Protein AF-A0A9D8FWH9-F1 (afdb_monomer_lite)

Sequence (728 aa):
MRPALVDTDILSLFFRDHPIVKTHYFFLFPLRFGALVVISLFSLFPISSVLLAATPTPIPGAAQAIVTAEVLNVRAAPNATATVVGRVNKGATVQILARTADNSWWQIAFPDAVNRAWIAAAYTQLLDPISAIPIFGAATATPSRTATSGAPMNTPTSTATRTPTATSTSADTPTATATRTATGTPTDTPTITPTNTPTTTPTGTPTLTPTVTPTYTPSPSPTPTQQGRNPGAASIGYNSDTMIRRFSTIWYRFEYRGDRSPINVALEGFGVQDLELQIFTPEQVDPKTNEVRGAPVGRGSYSRAQAVTWNGSFAQGGTFYIAVINKTDRTIIYRLNASGPAVTASAITAPEPGTDNLPDFPRVKIEVSTPTPRAIVAMDYKLAWDSLGLLLPKLDEVALTNYGIFHPPEMGIPPMILSLPKPPEKCTPPNQVGEVITQSIKLCPNSVYLNLNVAGSGIGVFGDDAGSAIVKGEGRSFALTAVGERLTLQGLKVQSSTDPLDANIWLCQYEKCGDGPNAFPGSTIYGGGILLKASQSLVSDVTVSGGTTGLAIISGADNYIINNRFLYQTGWSSYNRYITRNYFMGNALLYANRSCKAPTGKGFFQSGCETAGWVCIGCVDIALTDNECRGSGNCYYVNGDGGVPSFNVKFFRNTCFGSPHNCYEVTYSKNVWFEKNTAARDPKTGLECNYPFWVGGSEIVWGRDNNWACTVSPDRAKARSQSSTENP

Structure (mmCIF, N/CA/C/O backbone):
data_AF-A0A9D8FWH9-F1
#
_entry.id   AF-A0A9D8FWH9-F1
#
loop_
_atom_site.group_PDB
_atom_site.id
_atom_site.type_symbol
_atom_site.label_atom_id
_atom_site.label_alt_id
_atom_site.label_comp_id
_atom_site.label_asym_id
_atom_site.label_entity_id
_atom_site.label_seq_id
_atom_site.pdbx_PDB_ins_code
_atom_site.Cartn_x
_atom_site.Cartn_y
_atom_site.Cartn_z
_atom_site.occupancy
_atom_site.B_iso_or_equiv
_atom_site.auth_seq_id
_atom_site.auth_comp_id
_atom_site.auth_asym_id
_atom_site.auth_atom_id
_atom_site.pdbx_PDB_model_num
ATOM 1 N N . MET A 1 1 ? -20.629 -53.279 50.024 1.00 35.06 1 MET A N 1
ATOM 2 C CA . MET A 1 1 ? -20.070 -54.643 49.855 1.00 35.06 1 MET A CA 1
ATOM 3 C C . MET A 1 1 ? -19.406 -54.729 48.480 1.00 35.06 1 MET A C 1
ATOM 5 O O . MET A 1 1 ? -19.747 -53.930 47.620 1.00 35.06 1 MET A O 1
ATOM 9 N N . ARG A 1 2 ? -18.461 -55.655 48.285 1.00 25.92 2 ARG A N 1
ATOM 10 C CA . ARG A 1 2 ? -17.979 -56.153 46.971 1.00 25.92 2 ARG A CA 1
ATOM 11 C C . ARG A 1 2 ? -18.840 -57.380 46.561 1.00 25.92 2 ARG A C 1
ATOM 13 O O . ARG A 1 2 ? -19.513 -57.882 47.462 1.00 25.92 2 ARG A O 1
ATOM 20 N N . PRO A 1 3 ? -18.713 -57.981 45.353 1.00 50.22 3 PRO A N 1
ATOM 21 C CA . PRO A 1 3 ? -18.219 -57.474 44.049 1.00 50.22 3 PRO A CA 1
ATOM 22 C C . PRO A 1 3 ? -19.060 -57.942 42.810 1.00 50.22 3 PRO A C 1
ATOM 24 O O . PRO A 1 3 ? -19.945 -58.762 42.986 1.00 50.22 3 PRO A O 1
ATOM 27 N N . ALA A 1 4 ? -18.688 -57.481 41.592 1.00 32.41 4 ALA A N 1
ATOM 28 C CA . ALA A 1 4 ? -18.530 -58.207 40.286 1.00 32.41 4 ALA A CA 1
ATOM 29 C C . ALA A 1 4 ? -19.620 -59.219 39.780 1.00 32.41 4 ALA A C 1
ATOM 31 O O . ALA A 1 4 ? -20.609 -59.444 40.458 1.00 32.41 4 ALA A O 1
ATOM 32 N N . LEU A 1 5 ? -19.601 -59.844 38.584 1.00 28.88 5 LEU A N 1
ATOM 33 C CA . LEU A 1 5 ? -18.680 -60.026 37.423 1.00 28.88 5 LEU A CA 1
ATOM 34 C C . LEU A 1 5 ? -19.427 -59.638 36.097 1.00 28.88 5 LEU A C 1
ATOM 36 O O . LEU A 1 5 ? -20.638 -59.452 36.153 1.00 28.88 5 LEU A O 1
ATOM 40 N N . VAL A 1 6 ? -18.816 -59.282 34.945 1.00 29.14 6 VAL A N 1
ATOM 41 C CA . VAL A 1 6 ? -18.033 -60.082 33.945 1.00 29.14 6 VAL A CA 1
ATOM 42 C C . VAL A 1 6 ? -18.884 -61.256 33.380 1.00 29.14 6 VAL A C 1
ATOM 44 O O . VAL A 1 6 ? -19.539 -61.932 34.164 1.00 29.14 6 VAL A O 1
ATOM 47 N N . ASP A 1 7 ? -19.014 -61.522 32.068 1.00 29.31 7 ASP A N 1
ATOM 48 C CA . ASP A 1 7 ? -18.066 -61.346 30.941 1.00 29.31 7 ASP A CA 1
ATOM 49 C C . ASP A 1 7 ? -18.701 -60.944 29.576 1.00 29.31 7 ASP A C 1
ATOM 51 O O . ASP A 1 7 ? -19.917 -60.793 29.458 1.00 29.31 7 ASP A O 1
ATOM 55 N N . THR A 1 8 ? -17.867 -60.792 28.538 1.00 32.62 8 THR A N 1
ATOM 56 C CA . THR A 1 8 ? -18.221 -60.500 27.131 1.00 32.62 8 THR A CA 1
ATOM 57 C C . THR A 1 8 ? -17.952 -61.674 26.186 1.00 32.62 8 THR A C 1
ATOM 59 O O . THR A 1 8 ? -16.864 -62.235 26.263 1.00 32.62 8 THR A O 1
ATOM 62 N N . ASP A 1 9 ? -18.824 -61.933 25.198 1.00 31.45 9 ASP A N 1
ATOM 63 C CA . ASP A 1 9 ? -18.372 -62.406 23.872 1.00 31.45 9 ASP A CA 1
ATOM 64 C C . ASP A 1 9 ? -19.433 -62.279 22.752 1.00 31.45 9 ASP A C 1
ATOM 66 O O . ASP A 1 9 ? -20.631 -62.358 23.026 1.00 31.45 9 ASP A O 1
ATOM 70 N N . ILE A 1 10 ? -18.969 -62.100 21.503 1.00 28.08 10 ILE A N 1
ATOM 71 C CA . ILE A 1 10 ? -19.543 -62.542 20.204 1.00 28.08 10 ILE A CA 1
ATOM 72 C C . ILE A 1 10 ? -18.757 -61.889 19.051 1.00 28.08 10 ILE A C 1
ATOM 74 O O . ILE A 1 10 ? -18.463 -60.693 19.067 1.00 28.08 10 ILE A O 1
ATOM 78 N N . LEU A 1 11 ? -18.445 -62.676 18.014 1.00 26.09 11 LEU A N 1
ATOM 79 C CA . LEU A 1 11 ? -17.479 -62.317 16.972 1.00 26.09 11 LEU A CA 1
ATOM 80 C C . LEU A 1 11 ? -18.058 -62.430 15.547 1.00 26.09 11 LEU A C 1
ATOM 82 O O . LEU A 1 11 ? -18.735 -63.403 15.229 1.00 26.09 11 LEU A O 1
ATOM 86 N N . SER A 1 12 ? -17.635 -61.516 14.660 1.00 28.78 12 SER A N 1
ATOM 87 C CA . SER A 1 12 ? -17.697 -61.578 13.178 1.00 28.78 12 SER A CA 1
ATOM 88 C C . SER A 1 12 ? -19.063 -61.539 12.457 1.00 28.78 12 SER A C 1
ATOM 90 O O . SER A 1 12 ? -20.050 -62.093 12.924 1.00 28.78 12 SER A O 1
ATOM 92 N N . LEU A 1 13 ? -19.089 -60.947 11.248 1.00 27.84 13 LEU A N 1
ATOM 93 C CA . LEU A 1 13 ? -19.224 -61.678 9.966 1.00 27.84 13 LEU A CA 1
ATOM 94 C C . LEU A 1 13 ? -19.125 -60.747 8.723 1.00 27.84 13 LEU A C 1
ATOM 96 O O . LEU A 1 13 ? -19.559 -59.604 8.750 1.00 27.84 13 LEU A O 1
ATOM 100 N N . PHE A 1 14 ? -18.547 -61.295 7.645 1.00 27.22 14 PHE A N 1
ATOM 101 C CA . PHE A 1 14 ? -18.544 -60.894 6.218 1.00 27.22 14 PHE A CA 1
ATOM 102 C C . PHE A 1 14 ? -18.373 -59.430 5.733 1.00 27.22 14 PHE A C 1
ATOM 104 O O . PHE A 1 14 ? -19.273 -58.603 5.805 1.00 27.22 14 PHE A O 1
ATOM 111 N N . PHE A 1 15 ? -17.311 -59.241 4.936 1.00 29.11 15 PHE A N 1
ATOM 112 C CA . PHE A 1 15 ? -17.380 -58.633 3.594 1.00 29.11 15 PHE A CA 1
ATOM 113 C C . PHE A 1 15 ? -16.723 -59.600 2.587 1.00 29.11 15 PHE A C 1
ATOM 115 O O . PHE A 1 15 ? -15.848 -60.379 2.978 1.00 29.11 15 PHE A O 1
ATOM 122 N N . ARG A 1 16 ? -17.126 -59.580 1.308 1.00 27.72 16 ARG A N 1
ATOM 123 C CA . ARG A 1 16 ? -16.553 -60.434 0.250 1.00 27.72 16 ARG A CA 1
ATOM 124 C C . ARG A 1 16 ? -16.590 -59.754 -1.125 1.00 27.72 16 ARG A C 1
ATOM 126 O O . ARG A 1 16 ? -17.350 -58.813 -1.313 1.00 27.72 16 ARG A O 1
ATOM 133 N N . ASP A 1 17 ? -15.797 -60.319 -2.038 1.00 29.69 17 ASP A N 1
ATOM 134 C CA . ASP A 1 17 ? -15.753 -60.107 -3.493 1.00 29.69 17 ASP A CA 1
ATOM 135 C C . ASP A 1 17 ? -15.218 -58.737 -3.986 1.00 29.69 17 ASP A C 1
ATOM 137 O O . ASP A 1 17 ? -15.567 -57.700 -3.440 1.00 29.69 17 ASP A O 1
ATOM 141 N N . HIS A 1 18 ? -14.430 -58.592 -5.067 1.00 29.20 18 HIS A N 1
ATOM 142 C CA . HIS A 1 18 ? -13.379 -59.373 -5.775 1.00 29.20 18 HIS A CA 1
ATOM 143 C C . HIS A 1 18 ? -12.990 -58.537 -7.049 1.00 29.20 18 HIS A C 1
ATOM 145 O O . HIS A 1 18 ? -13.781 -57.680 -7.438 1.00 29.20 18 HIS A O 1
ATOM 151 N N . PRO A 1 19 ? -11.912 -58.807 -7.829 1.00 45.25 19 PRO A N 1
ATOM 152 C CA . PRO A 1 19 ? -10.511 -59.127 -7.495 1.00 45.25 19 PRO A CA 1
ATOM 153 C C . PRO A 1 19 ? -9.465 -58.401 -8.424 1.00 45.25 19 PRO A C 1
ATOM 155 O O . PRO A 1 19 ? -9.826 -57.525 -9.197 1.00 45.25 19 PRO A O 1
ATOM 158 N N . ILE A 1 20 ? -8.196 -58.875 -8.429 1.00 28.69 20 ILE A N 1
ATOM 159 C CA . ILE A 1 20 ? -7.145 -58.745 -9.494 1.00 28.69 20 ILE A CA 1
ATOM 160 C C . ILE A 1 20 ? -6.382 -57.392 -9.636 1.00 28.69 20 ILE A C 1
ATOM 162 O O . ILE A 1 20 ? -7.003 -56.347 -9.728 1.00 28.69 20 ILE A O 1
ATOM 166 N N . VAL A 1 21 ? -5.039 -57.319 -9.799 1.00 28.72 21 VAL A N 1
ATOM 167 C CA . VAL A 1 21 ? -3.885 -58.183 -9.403 1.00 28.72 21 VAL A CA 1
ATOM 168 C C . VAL A 1 21 ? -2.536 -57.445 -9.664 1.00 28.72 21 VAL A C 1
ATOM 170 O O . VAL A 1 21 ? -2.535 -56.500 -10.448 1.00 28.72 21 VAL A O 1
ATOM 173 N N . LYS A 1 22 ? -1.400 -57.953 -9.116 1.00 26.94 22 LYS A N 1
ATOM 174 C CA . LYS A 1 22 ? 0.025 -57.515 -9.324 1.00 26.94 22 LYS A CA 1
ATOM 175 C C . LYS A 1 22 ? 0.412 -56.156 -8.661 1.00 26.94 22 LYS A C 1
ATOM 177 O O . LYS A 1 22 ? -0.454 -55.318 -8.476 1.00 26.94 22 LYS A O 1
ATOM 182 N N . THR A 1 23 ? 1.656 -55.872 -8.217 1.00 27.62 23 THR A N 1
ATOM 183 C CA . THR A 1 23 ? 2.917 -56.669 -8.147 1.00 27.62 23 THR A CA 1
ATOM 184 C C . THR A 1 23 ? 3.839 -56.254 -6.968 1.00 27.62 23 THR A C 1
ATOM 186 O O . THR A 1 23 ? 4.028 -55.071 -6.733 1.00 27.62 23 THR A O 1
ATOM 189 N N . HIS A 1 24 ? 4.409 -57.259 -6.283 1.00 29.58 24 HIS A N 1
ATOM 190 C CA . HIS A 1 24 ? 5.806 -57.482 -5.805 1.00 29.58 24 HIS A CA 1
ATOM 191 C C . HIS A 1 24 ? 6.785 -56.319 -5.461 1.00 29.58 24 HIS A C 1
ATOM 193 O O . HIS A 1 24 ? 6.879 -55.367 -6.221 1.00 29.58 24 HIS A O 1
ATOM 199 N N . TYR A 1 25 ? 7.675 -56.403 -4.446 1.00 27.91 25 TYR A N 1
ATOM 200 C CA . TYR A 1 25 ? 7.888 -57.366 -3.329 1.00 27.91 25 TYR A CA 1
ATOM 201 C C . TYR A 1 25 ? 8.687 -56.679 -2.169 1.00 27.91 25 TYR A C 1
ATOM 203 O O . TYR A 1 25 ? 9.427 -55.739 -2.421 1.00 27.91 25 TYR A O 1
ATOM 211 N N . PHE A 1 26 ? 8.502 -57.189 -0.938 1.00 27.20 26 PHE A N 1
ATOM 212 C CA . PHE A 1 26 ? 9.253 -57.159 0.354 1.00 27.20 26 PHE A CA 1
ATOM 213 C C . PHE A 1 26 ? 10.678 -56.523 0.430 1.00 27.20 26 PHE A C 1
ATOM 215 O O . PHE A 1 26 ? 11.388 -56.455 -0.562 1.00 27.20 26 PHE A O 1
ATOM 222 N N . PHE A 1 27 ? 11.208 -56.090 1.593 1.00 24.80 27 PHE A N 1
ATOM 223 C CA . PHE A 1 27 ? 11.223 -56.737 2.931 1.00 24.80 27 PHE A CA 1
ATOM 224 C C . PHE A 1 27 ? 11.299 -55.765 4.130 1.00 24.80 27 PHE A C 1
ATOM 226 O O . PHE A 1 27 ? 11.991 -54.756 4.050 1.00 24.80 27 PHE A O 1
ATOM 233 N N . LEU A 1 28 ? 10.731 -56.166 5.285 1.00 23.59 28 LEU A N 1
ATOM 234 C CA . LEU A 1 28 ? 11.227 -55.832 6.641 1.00 23.59 28 LEU A CA 1
ATOM 235 C C . LEU A 1 28 ? 10.537 -56.683 7.736 1.00 23.59 28 LEU A C 1
ATOM 237 O O . LEU A 1 28 ? 9.314 -56.774 7.732 1.00 23.59 28 LEU A O 1
ATOM 241 N N . PHE A 1 29 ? 11.308 -57.294 8.653 1.00 23.03 29 PHE A N 1
ATOM 242 C CA . PHE A 1 29 ? 10.889 -57.981 9.906 1.00 23.03 29 PHE A CA 1
ATOM 243 C C . PHE A 1 29 ? 12.129 -58.668 10.561 1.00 23.03 29 PHE A C 1
ATOM 245 O O . PHE A 1 29 ? 13.088 -58.895 9.818 1.00 23.03 29 PHE A O 1
ATOM 252 N N . PRO A 1 30 ? 12.140 -59.127 11.846 1.00 49.72 30 PRO A N 1
ATOM 253 C CA . PRO A 1 30 ? 11.217 -58.863 12.976 1.00 49.72 30 PRO A CA 1
ATOM 254 C C . PRO A 1 30 ? 11.859 -58.761 14.411 1.00 49.72 30 PRO A C 1
ATOM 256 O O . PRO A 1 30 ? 13.055 -58.971 14.575 1.00 49.72 30 PRO A O 1
ATOM 259 N N . LEU A 1 31 ? 11.011 -58.610 15.461 1.00 28.16 31 LEU A N 1
ATOM 260 C CA . LEU A 1 31 ? 11.248 -58.901 16.916 1.00 28.16 31 LEU A CA 1
ATOM 261 C C . LEU A 1 31 ? 12.139 -57.894 17.725 1.00 28.16 31 LEU A C 1
ATOM 263 O O . LEU A 1 31 ? 12.940 -57.194 17.126 1.00 28.16 31 LEU A O 1
ATOM 267 N N . ARG A 1 32 ? 12.072 -57.737 19.077 1.00 29.89 32 ARG A N 1
ATOM 268 C CA . ARG A 1 32 ? 11.255 -58.352 20.174 1.00 29.89 32 ARG A CA 1
ATOM 269 C C . ARG A 1 32 ? 11.272 -57.540 21.506 1.00 29.89 32 ARG A C 1
ATOM 271 O O . ARG A 1 32 ? 12.295 -56.944 21.799 1.00 29.89 32 ARG A O 1
ATOM 278 N N . PHE A 1 33 ? 10.233 -57.722 22.353 1.00 31.31 33 PHE A N 1
ATOM 279 C CA . PHE A 1 33 ? 10.142 -57.467 23.828 1.00 31.31 33 PHE A CA 1
ATOM 280 C C . PHE A 1 33 ? 10.410 -56.031 24.377 1.00 31.31 33 PHE A C 1
ATOM 282 O O . PHE A 1 33 ? 11.068 -55.232 23.733 1.00 31.31 33 PHE A O 1
ATOM 289 N N . GLY A 1 34 ? 9.924 -55.622 25.567 1.00 26.23 34 GLY A N 1
ATOM 290 C CA . GLY A 1 34 ? 8.930 -56.239 26.471 1.00 26.23 34 GLY A CA 1
ATOM 291 C C . GLY A 1 34 ? 8.780 -55.549 27.857 1.00 26.23 34 GLY A C 1
ATOM 292 O O . GLY A 1 34 ? 9.777 -55.216 28.477 1.00 26.23 34 GLY A O 1
ATOM 293 N N . ALA A 1 35 ? 7.526 -55.387 28.317 1.00 29.44 35 ALA A N 1
ATOM 294 C CA . ALA A 1 35 ? 7.005 -55.190 29.695 1.00 29.44 35 ALA A CA 1
ATOM 295 C C . ALA A 1 35 ? 7.745 -54.328 30.761 1.00 29.44 35 ALA A C 1
ATOM 297 O O . ALA A 1 35 ? 8.769 -54.748 31.286 1.00 29.44 35 ALA A O 1
ATOM 298 N N . LEU A 1 36 ? 7.084 -53.259 31.253 1.00 26.52 36 LEU A N 1
ATOM 299 C CA . LEU A 1 36 ? 6.587 -53.098 32.650 1.00 26.52 36 LEU A CA 1
ATOM 300 C C . LEU A 1 36 ? 6.034 -51.677 32.905 1.00 26.52 36 LEU A C 1
ATOM 302 O O . LEU A 1 36 ? 6.618 -50.693 32.464 1.00 26.52 36 LEU A O 1
ATOM 306 N N . VAL A 1 37 ? 4.932 -51.564 33.659 1.00 27.42 37 VAL A N 1
ATOM 307 C CA . VAL A 1 37 ? 4.373 -50.284 34.145 1.00 27.42 37 VAL A CA 1
ATOM 308 C C . VAL A 1 37 ? 4.220 -50.363 35.661 1.00 27.42 37 VAL A C 1
ATOM 310 O O . VAL A 1 37 ? 3.575 -51.279 36.167 1.00 27.42 37 VAL A O 1
ATOM 313 N N . VAL A 1 38 ? 4.795 -49.397 36.381 1.00 28.81 38 VAL A N 1
ATOM 314 C CA . VAL A 1 38 ? 4.663 -49.251 37.839 1.00 28.81 38 VAL A CA 1
ATOM 315 C C . VAL A 1 38 ? 3.932 -47.945 38.134 1.00 28.81 38 VAL A C 1
ATOM 317 O O . VAL A 1 38 ? 4.301 -46.892 37.620 1.00 28.81 38 VAL A O 1
ATOM 320 N N . ILE A 1 39 ? 2.888 -48.019 38.959 1.00 35.97 39 ILE A N 1
ATOM 321 C CA . ILE A 1 39 ? 2.094 -46.860 39.377 1.00 35.97 39 ILE A CA 1
ATOM 322 C C . ILE A 1 39 ? 2.726 -46.255 40.635 1.00 35.97 39 ILE A C 1
ATOM 324 O O . ILE A 1 39 ? 2.766 -46.911 41.674 1.00 35.97 39 ILE A O 1
ATOM 328 N N . SER A 1 40 ? 3.131 -44.987 40.556 1.00 28.28 40 SER A N 1
ATOM 329 C CA . SER A 1 40 ? 3.504 -44.169 41.717 1.00 28.28 40 SER A CA 1
ATOM 330 C C . SER A 1 40 ? 2.575 -42.962 41.812 1.00 28.28 40 SER A C 1
ATOM 332 O O . SER A 1 40 ? 2.605 -42.074 40.965 1.00 28.28 40 SER A O 1
ATOM 334 N N . LEU A 1 41 ? 1.740 -42.936 42.851 1.00 37.72 41 LEU A N 1
ATOM 335 C CA . LEU A 1 41 ? 0.859 -41.814 43.174 1.00 37.72 41 LEU A CA 1
ATOM 336 C C . LEU A 1 41 ? 1.654 -40.702 43.867 1.00 37.72 41 LEU A C 1
ATOM 338 O O . LEU A 1 41 ? 2.175 -40.929 44.956 1.00 37.72 41 LEU A O 1
ATOM 342 N N . PHE A 1 42 ? 1.676 -39.496 43.296 1.00 30.97 42 PHE A N 1
ATOM 343 C CA . PHE A 1 42 ? 2.123 -38.291 44.000 1.00 30.97 42 PHE A CA 1
ATOM 344 C C . PHE A 1 42 ? 1.224 -37.083 43.701 1.00 30.97 42 PHE A C 1
ATOM 346 O O . PHE A 1 42 ? 1.032 -36.710 42.550 1.00 30.97 42 PHE A O 1
ATOM 353 N N . SER A 1 43 ? 0.688 -36.503 44.782 1.00 30.42 43 SER A N 1
ATOM 354 C CA . SER A 1 43 ? 0.168 -35.130 44.937 1.00 30.42 43 SER A CA 1
ATOM 355 C C . SER A 1 43 ? -0.489 -34.437 43.730 1.00 30.42 43 SER A C 1
ATOM 357 O O . SER A 1 43 ? 0.185 -33.858 42.879 1.00 30.42 43 SER A O 1
ATOM 359 N N . LEU A 1 44 ? -1.820 -34.334 43.771 1.00 36.78 44 LEU A N 1
ATOM 360 C CA . LEU A 1 44 ? -2.581 -33.355 42.990 1.00 36.78 44 LEU A CA 1
ATOM 361 C C . LEU A 1 44 ? -2.247 -31.918 43.436 1.00 36.78 44 LEU A C 1
ATOM 363 O O . LEU A 1 44 ? -2.590 -31.522 44.547 1.00 36.78 44 LEU A O 1
ATOM 367 N N . PHE A 1 45 ? -1.671 -31.123 42.536 1.00 28.31 45 PHE A N 1
ATOM 368 C CA . PHE A 1 45 ? -1.760 -29.660 42.548 1.00 28.31 45 PHE A CA 1
ATOM 369 C C . PHE A 1 45 ? -2.146 -29.188 41.137 1.00 28.31 45 PHE A C 1
ATOM 371 O O . PHE A 1 45 ? -1.568 -29.681 40.165 1.00 28.31 45 PHE A O 1
ATOM 378 N N . PRO A 1 46 ? -3.106 -28.257 40.981 1.00 30.58 46 PRO A N 1
ATOM 379 C CA . PRO A 1 46 ? -3.455 -27.725 39.671 1.00 30.58 46 PRO A CA 1
ATOM 380 C C . PRO A 1 46 ? -2.325 -26.825 39.160 1.00 30.58 46 PRO A C 1
ATOM 382 O O . PRO A 1 46 ? -2.060 -25.760 39.719 1.00 30.58 46 PRO A O 1
ATOM 385 N N . ILE A 1 47 ? -1.663 -27.238 38.078 1.00 31.92 47 ILE A N 1
ATOM 386 C CA . ILE A 1 47 ? -0.693 -26.392 37.378 1.00 31.92 47 ILE A CA 1
ATOM 387 C C . ILE A 1 47 ? -1.479 -25.348 36.579 1.00 31.92 47 ILE A C 1
ATOM 389 O O . ILE A 1 47 ? -1.899 -25.602 35.450 1.00 31.92 47 ILE A O 1
ATOM 393 N N . SER A 1 48 ? -1.681 -24.168 37.169 1.00 30.33 48 SER A N 1
ATOM 394 C CA . SER A 1 48 ? -2.193 -22.999 36.449 1.00 30.33 48 SER A CA 1
ATOM 395 C C . SER A 1 48 ? -1.331 -22.747 35.215 1.00 30.33 48 SER A C 1
ATOM 397 O O . SER A 1 48 ? -0.125 -22.527 35.335 1.00 30.33 48 SER A O 1
ATOM 399 N N . SER A 1 49 ? -1.945 -22.786 34.031 1.00 34.66 49 SER A N 1
ATOM 400 C CA . SER A 1 49 ? -1.254 -22.700 32.742 1.00 34.66 49 SER A CA 1
ATOM 401 C C . SER A 1 49 ? -0.767 -21.277 32.448 1.00 34.66 49 SER A C 1
ATOM 403 O O . SER A 1 49 ? -1.303 -20.577 31.592 1.00 34.66 49 SER A O 1
ATOM 405 N N . VAL A 1 50 ? 0.269 -20.840 33.167 1.00 30.56 50 VAL A N 1
ATOM 406 C CA . VAL A 1 50 ? 1.042 -19.648 32.811 1.00 30.56 50 VAL A CA 1
ATOM 407 C C . VAL A 1 50 ? 1.731 -19.941 31.485 1.00 30.56 50 VAL A C 1
ATOM 409 O O . VAL A 1 50 ? 2.677 -20.726 31.426 1.00 30.56 50 VAL A O 1
ATOM 412 N N . LEU A 1 51 ? 1.242 -19.318 30.416 1.00 33.19 51 LEU A N 1
ATOM 413 C CA . LEU A 1 51 ? 1.867 -19.397 29.105 1.00 33.19 51 LEU A CA 1
ATOM 414 C C . LEU A 1 51 ? 3.221 -18.674 29.177 1.00 33.19 51 LEU A C 1
ATOM 416 O O . LEU A 1 51 ? 3.278 -17.443 29.146 1.00 33.19 51 LEU A O 1
ATOM 420 N N . LEU A 1 52 ? 4.314 -19.430 29.319 1.00 31.67 52 LEU A N 1
ATOM 421 C CA . LEU A 1 52 ? 5.652 -18.871 29.157 1.00 31.67 52 LEU A CA 1
ATOM 422 C C . LEU A 1 52 ? 5.761 -18.336 27.727 1.00 31.67 52 LEU A C 1
ATOM 424 O O . LEU A 1 52 ? 5.552 -19.076 26.766 1.00 31.67 52 LEU A O 1
ATOM 428 N N . ALA A 1 53 ? 6.104 -17.054 27.595 1.00 38.59 53 ALA A N 1
ATOM 429 C CA . ALA A 1 53 ? 6.497 -16.501 26.308 1.00 38.59 53 ALA A CA 1
ATOM 430 C C . ALA A 1 53 ? 7.675 -17.320 25.763 1.00 38.59 53 ALA A C 1
ATOM 432 O O . ALA A 1 53 ? 8.620 -17.608 26.504 1.00 38.59 53 ALA A O 1
ATOM 433 N N . ALA A 1 54 ? 7.609 -17.704 24.487 1.00 33.91 54 ALA A N 1
ATOM 434 C CA . ALA A 1 54 ? 8.685 -18.442 23.845 1.00 33.91 54 ALA A CA 1
ATOM 435 C C . ALA A 1 54 ? 9.976 -17.620 23.942 1.00 33.91 54 ALA A C 1
ATOM 437 O O . ALA A 1 54 ? 10.057 -16.511 23.416 1.00 33.91 54 ALA A O 1
ATOM 438 N N . THR A 1 55 ? 10.975 -18.151 24.645 1.00 38.06 55 THR A N 1
ATOM 439 C CA . THR A 1 55 ? 12.280 -17.499 24.764 1.00 38.06 55 THR A CA 1
ATOM 440 C C . THR A 1 55 ? 12.885 -17.353 23.367 1.00 38.06 55 THR A C 1
ATOM 442 O O . THR A 1 55 ? 12.942 -18.361 22.652 1.00 38.06 55 THR A O 1
ATOM 445 N N . PRO A 1 56 ? 13.334 -16.153 22.958 1.00 44.31 56 PRO A N 1
ATOM 446 C CA . PRO A 1 56 ? 13.880 -15.945 21.624 1.00 44.31 56 PRO A CA 1
ATOM 447 C C . PRO A 1 56 ? 15.100 -16.842 21.387 1.00 44.31 56 PRO A C 1
ATOM 449 O O . PRO A 1 56 ? 15.898 -17.077 22.297 1.00 44.31 56 PRO A O 1
ATOM 452 N N . THR A 1 57 ? 15.247 -17.341 20.157 1.00 43.47 57 THR A N 1
ATOM 453 C CA . THR A 1 57 ? 16.391 -18.168 19.742 1.00 43.47 57 THR A CA 1
ATOM 454 C C . THR A 1 57 ? 17.705 -17.453 20.076 1.00 43.47 57 THR A C 1
ATOM 456 O O . THR A 1 57 ? 17.904 -16.350 19.558 1.00 43.47 57 THR A O 1
ATOM 459 N N . PRO A 1 58 ? 18.596 -18.035 20.905 1.00 48.69 58 PRO A N 1
ATOM 460 C CA . PRO A 1 58 ? 19.746 -17.303 21.420 1.00 48.69 58 PRO A CA 1
ATOM 461 C C . PRO A 1 58 ? 20.691 -16.827 20.317 1.00 48.69 58 PRO A C 1
ATOM 463 O O . PRO A 1 58 ? 21.267 -17.636 19.590 1.00 48.69 58 PRO A O 1
ATOM 466 N N . ILE A 1 59 ? 20.914 -15.514 20.246 1.00 55.84 59 ILE A N 1
ATOM 467 C CA . ILE A 1 59 ? 22.032 -14.917 19.513 1.00 55.84 59 ILE A CA 1
ATOM 468 C C . ILE A 1 59 ? 23.330 -15.427 20.164 1.00 55.84 59 ILE A C 1
ATOM 470 O O . ILE A 1 59 ? 23.541 -15.150 21.354 1.00 55.84 59 ILE A O 1
ATOM 474 N N . PRO A 1 60 ? 24.206 -16.156 19.446 1.00 49.25 60 PRO A N 1
ATOM 475 C CA . PRO A 1 60 ? 25.449 -16.658 20.020 1.00 49.25 60 PRO A CA 1
ATOM 476 C C . PRO A 1 60 ? 26.372 -15.505 20.431 1.00 49.25 60 PRO A C 1
ATOM 478 O O . PRO A 1 60 ? 26.684 -14.634 19.622 1.00 49.25 60 PRO A O 1
ATOM 481 N N . GLY A 1 61 ? 26.815 -15.503 21.690 1.00 60.47 61 GLY A N 1
ATOM 482 C CA . GLY A 1 61 ? 27.723 -14.484 22.231 1.00 60.47 61 GLY A CA 1
ATOM 483 C C . GLY A 1 61 ? 27.065 -13.195 22.742 1.00 60.47 61 GLY A C 1
ATOM 484 O O . GLY A 1 61 ? 27.789 -12.305 23.181 1.00 60.47 61 GLY A O 1
ATOM 485 N N . ALA A 1 62 ? 25.731 -13.075 22.734 1.00 71.12 62 ALA A N 1
ATOM 486 C CA . ALA A 1 62 ? 25.058 -11.984 23.443 1.00 71.12 62 ALA A CA 1
ATOM 487 C C . ALA A 1 62 ? 25.000 -12.272 24.955 1.00 71.12 62 ALA A C 1
ATOM 489 O O . ALA A 1 62 ? 24.647 -13.382 25.361 1.00 71.12 62 ALA A O 1
ATOM 490 N N . ALA A 1 63 ? 25.317 -11.265 25.775 1.00 85.56 63 ALA A N 1
ATOM 491 C CA . ALA A 1 63 ? 25.273 -11.360 27.235 1.00 85.56 63 ALA A CA 1
ATOM 492 C C . ALA A 1 63 ? 23.840 -11.582 27.748 1.00 85.56 63 ALA A C 1
ATOM 494 O O . ALA A 1 63 ? 22.873 -11.201 27.088 1.00 85.56 63 ALA A O 1
ATOM 495 N N . GLN A 1 64 ? 23.681 -12.170 28.931 1.00 88.88 64 GLN A N 1
ATOM 496 C CA . GLN A 1 64 ? 22.382 -12.569 29.475 1.00 88.88 64 GLN A CA 1
ATOM 497 C C . GLN A 1 64 ? 22.148 -12.067 30.904 1.00 88.88 64 GLN A C 1
ATOM 499 O O . GLN A 1 64 ? 23.077 -11.882 31.691 1.00 88.88 64 GLN A O 1
ATOM 504 N N . ALA A 1 65 ? 20.875 -11.884 31.257 1.00 89.94 65 ALA A N 1
ATOM 505 C CA . ALA A 1 65 ? 20.432 -11.634 32.626 1.00 89.94 65 ALA A CA 1
ATOM 506 C C . ALA A 1 65 ? 19.117 -12.355 32.937 1.00 89.94 65 ALA A C 1
ATOM 508 O O . ALA A 1 65 ? 18.297 -12.559 32.046 1.00 89.94 65 ALA A O 1
ATOM 509 N N . ILE A 1 66 ? 18.888 -12.677 34.210 1.00 91.12 66 ILE A N 1
ATOM 510 C CA . ILE A 1 66 ? 17.615 -13.196 34.729 1.00 91.12 66 ILE A CA 1
ATOM 511 C C . ILE A 1 66 ? 16.824 -12.043 35.352 1.00 91.12 66 ILE A C 1
ATOM 513 O O . ILE A 1 66 ? 17.369 -11.271 36.140 1.00 91.12 66 ILE A O 1
ATOM 517 N N . VAL A 1 67 ? 15.533 -11.919 35.040 1.00 93.62 67 VAL A N 1
ATOM 518 C CA . VAL A 1 67 ? 14.645 -10.918 35.657 1.00 93.62 67 VAL A CA 1
ATOM 519 C C . VAL A 1 67 ? 14.309 -11.303 37.103 1.00 93.62 67 VAL A C 1
ATOM 521 O O . VAL A 1 67 ? 13.845 -12.413 37.365 1.00 93.62 67 VAL A O 1
ATOM 524 N N . THR A 1 68 ? 14.523 -10.387 38.054 1.00 90.44 68 THR A N 1
ATOM 525 C CA . THR A 1 68 ? 14.348 -10.639 39.500 1.00 90.44 68 THR A CA 1
ATOM 526 C C . THR A 1 68 ? 13.036 -10.097 40.075 1.00 90.44 68 THR A C 1
ATOM 528 O O . THR A 1 68 ? 12.560 -10.614 41.088 1.00 90.44 68 THR A O 1
ATOM 531 N N . ALA A 1 69 ? 12.427 -9.095 39.435 1.00 83.69 69 ALA A N 1
ATOM 532 C CA . ALA A 1 69 ? 11.109 -8.571 39.802 1.00 83.69 69 ALA A CA 1
ATOM 533 C C . ALA A 1 69 ? 9.974 -9.462 39.267 1.00 83.69 69 ALA A C 1
ATOM 535 O O . ALA A 1 69 ? 10.094 -9.991 38.166 1.00 83.69 69 ALA A O 1
ATOM 536 N N . GLU A 1 70 ? 8.857 -9.569 40.004 1.00 80.44 70 GLU A N 1
ATOM 537 C CA . GLU A 1 70 ? 7.677 -10.376 39.616 1.00 80.44 70 GLU A CA 1
ATOM 538 C C . GLU A 1 70 ? 7.230 -10.107 38.170 1.00 80.44 70 GLU A C 1
ATOM 540 O O . GLU A 1 70 ? 7.060 -11.039 37.382 1.00 80.44 70 GLU A O 1
ATOM 545 N N . VAL A 1 71 ? 7.119 -8.823 37.811 1.00 84.00 71 VAL A N 1
ATOM 546 C CA . VAL A 1 71 ? 6.853 -8.345 36.449 1.00 84.00 71 VAL A CA 1
ATOM 547 C C . VAL A 1 71 ? 7.683 -7.087 36.184 1.00 84.00 71 VAL A C 1
ATOM 549 O O . VAL A 1 71 ? 7.547 -6.082 36.883 1.00 84.00 71 VAL A O 1
ATOM 552 N N . LEU A 1 72 ? 8.517 -7.119 35.146 1.00 91.25 72 LEU A N 1
ATOM 553 C CA . LEU A 1 72 ? 9.363 -6.015 34.695 1.00 91.25 72 LEU A CA 1
ATOM 554 C C . LEU A 1 72 ? 8.806 -5.414 33.396 1.00 91.25 72 LEU A C 1
ATOM 556 O O . LEU A 1 72 ? 8.591 -6.121 32.414 1.00 91.25 72 LEU A O 1
ATOM 560 N N . ASN A 1 73 ? 8.573 -4.098 33.377 1.00 91.88 73 ASN A N 1
ATOM 561 C CA . ASN A 1 73 ? 8.133 -3.393 32.168 1.00 91.88 73 ASN A CA 1
ATOM 562 C C . ASN A 1 73 ? 9.302 -3.205 31.187 1.00 91.88 73 ASN A C 1
ATOM 564 O O . ASN A 1 73 ? 10.342 -2.657 31.556 1.00 91.88 73 ASN A O 1
ATOM 568 N N . VAL A 1 74 ? 9.077 -3.579 29.929 1.00 91.50 74 VAL A N 1
ATOM 569 C CA . VAL A 1 74 ? 9.965 -3.336 28.787 1.00 91.50 74 VAL A CA 1
ATOM 570 C C . VAL A 1 74 ? 9.539 -2.038 28.099 1.00 91.50 74 VAL A C 1
ATOM 572 O O . VAL A 1 74 ? 8.344 -1.810 27.908 1.00 91.50 74 VAL A O 1
ATOM 575 N N . ARG A 1 75 ? 10.483 -1.162 27.737 1.00 89.19 75 ARG A N 1
ATOM 576 C CA . ARG A 1 75 ? 10.210 0.210 27.263 1.00 89.19 75 ARG A CA 1
ATOM 577 C C . ARG A 1 75 ? 10.895 0.558 25.944 1.00 89.19 75 ARG A C 1
ATOM 579 O O . ARG A 1 75 ? 11.941 0.013 25.611 1.00 89.19 75 ARG A O 1
ATOM 586 N N . ALA A 1 76 ? 10.330 1.528 25.226 1.00 77.38 76 ALA A N 1
ATOM 587 C CA . ALA A 1 76 ? 10.876 2.036 23.964 1.00 77.38 76 ALA A CA 1
ATOM 588 C C . ALA A 1 76 ? 12.222 2.785 24.105 1.00 77.38 76 ALA A C 1
ATOM 590 O O . ALA A 1 76 ? 12.982 2.870 23.144 1.00 77.38 76 ALA A O 1
ATOM 591 N N . ALA A 1 77 ? 12.537 3.324 25.287 1.00 85.00 77 ALA A N 1
ATOM 592 C CA . ALA A 1 77 ? 13.752 4.099 25.553 1.00 85.00 77 ALA A CA 1
ATOM 593 C C . ALA A 1 77 ? 14.241 3.888 27.005 1.00 85.00 77 ALA A C 1
ATOM 595 O O . ALA A 1 77 ? 13.434 3.495 27.854 1.00 85.00 77 ALA A O 1
ATOM 596 N N . PRO A 1 78 ? 15.527 4.159 27.319 1.00 91.56 78 PRO A N 1
ATOM 597 C CA . PRO A 1 78 ? 16.114 3.909 28.637 1.00 91.56 78 PRO A CA 1
ATOM 598 C C . PRO A 1 78 ? 15.758 5.009 29.649 1.00 91.56 78 PRO A C 1
ATOM 600 O O . PRO A 1 78 ? 16.604 5.792 30.073 1.00 91.56 78 PRO A O 1
ATOM 603 N N . ASN A 1 79 ? 14.479 5.119 30.005 1.00 91.88 79 ASN A N 1
ATOM 604 C CA . ASN A 1 79 ? 14.012 5.973 31.096 1.00 91.88 79 ASN A CA 1
ATOM 605 C C . ASN A 1 79 ? 12.644 5.506 31.629 1.00 91.88 79 ASN A C 1
ATOM 607 O O . ASN A 1 79 ? 11.913 4.758 30.979 1.00 91.88 79 ASN A O 1
ATOM 611 N N . ALA A 1 80 ? 12.288 5.951 32.837 1.00 86.25 80 ALA A N 1
ATOM 612 C CA . ALA A 1 80 ? 11.101 5.477 33.550 1.00 86.25 80 ALA A CA 1
ATOM 613 C C . ALA A 1 80 ? 9.757 6.005 33.000 1.00 86.25 80 ALA A C 1
ATOM 615 O O . ALA A 1 80 ? 8.711 5.464 33.360 1.00 86.25 80 ALA A O 1
ATOM 616 N N . THR A 1 81 ? 9.766 7.028 32.140 1.00 88.50 81 THR A N 1
ATOM 617 C CA . THR A 1 81 ? 8.559 7.626 31.539 1.00 88.50 81 THR A CA 1
ATOM 618 C C . THR A 1 81 ? 8.290 7.147 30.110 1.00 88.50 81 THR A C 1
ATOM 620 O O . THR A 1 81 ? 7.170 7.295 29.629 1.00 88.50 81 THR A O 1
ATOM 623 N N . ALA A 1 82 ? 9.265 6.521 29.445 1.00 68.25 82 ALA A N 1
ATOM 624 C CA . ALA A 1 82 ? 9.129 5.986 28.093 1.00 68.25 82 ALA A CA 1
ATOM 625 C C . ALA A 1 82 ? 8.031 4.917 27.982 1.00 68.25 82 ALA A C 1
ATOM 627 O O . ALA A 1 82 ? 7.873 4.081 28.878 1.00 68.25 82 ALA A O 1
ATOM 628 N N . THR A 1 83 ? 7.324 4.912 26.849 1.00 80.31 83 THR A N 1
ATOM 629 C CA . THR A 1 83 ? 6.229 3.985 26.531 1.00 80.31 83 THR A CA 1
ATOM 630 C C . THR A 1 83 ? 6.604 2.537 26.832 1.00 80.31 83 THR A C 1
ATOM 632 O O . THR A 1 83 ? 7.656 2.059 26.400 1.00 80.31 83 THR A O 1
ATOM 635 N N . VAL A 1 84 ? 5.736 1.840 27.568 1.00 83.00 84 VAL A N 1
ATOM 636 C CA . VAL A 1 84 ? 5.867 0.403 27.830 1.00 83.00 84 VAL A CA 1
ATOM 637 C C . VAL A 1 84 ? 5.466 -0.350 26.564 1.00 83.00 84 VAL A C 1
ATOM 639 O O . VAL A 1 84 ? 4.334 -0.229 26.110 1.00 83.00 84 VAL A O 1
ATOM 642 N N . VAL A 1 85 ? 6.401 -1.109 25.994 1.00 67.88 85 VAL A N 1
ATOM 643 C CA . VAL A 1 85 ? 6.221 -1.902 24.762 1.00 67.88 85 VAL A CA 1
ATOM 644 C C . VAL A 1 85 ? 6.041 -3.397 25.041 1.00 67.88 85 VAL A C 1
ATOM 646 O O . VAL A 1 85 ? 5.785 -4.174 24.129 1.00 67.88 85 VAL A O 1
ATOM 649 N N . GLY A 1 86 ? 6.169 -3.812 26.302 1.00 80.44 86 GLY A N 1
ATOM 650 C CA . GLY A 1 86 ? 5.958 -5.190 26.730 1.00 80.44 86 GLY A CA 1
ATOM 651 C C . GLY A 1 86 ? 6.263 -5.394 28.209 1.00 80.44 86 GLY A C 1
ATOM 652 O O . GLY A 1 86 ? 6.561 -4.446 28.941 1.00 80.44 86 GLY A O 1
ATOM 653 N N . ARG A 1 87 ? 6.192 -6.646 28.660 1.00 85.25 87 ARG A N 1
ATOM 654 C CA . ARG A 1 87 ? 6.510 -7.067 30.030 1.00 85.25 87 ARG A CA 1
ATOM 655 C C . ARG A 1 87 ? 7.235 -8.408 30.006 1.00 85.25 87 ARG A C 1
ATOM 657 O O . ARG A 1 87 ? 6.965 -9.230 29.137 1.00 85.25 87 ARG A O 1
ATOM 664 N N . VAL A 1 88 ? 8.126 -8.615 30.969 1.00 82.25 88 VAL A N 1
ATOM 665 C CA . VAL A 1 88 ? 8.847 -9.874 31.197 1.00 82.25 88 VAL A CA 1
ATOM 666 C C . VAL A 1 88 ? 8.676 -10.263 32.663 1.00 82.25 88 VAL A C 1
ATOM 668 O O . VAL A 1 88 ? 8.767 -9.408 33.542 1.00 82.25 88 VAL A O 1
ATOM 671 N N . ASN A 1 89 ? 8.403 -11.539 32.927 1.00 88.75 89 ASN A N 1
ATOM 672 C CA . ASN A 1 89 ? 8.138 -12.043 34.275 1.00 88.75 89 ASN A CA 1
ATOM 673 C C . ASN A 1 89 ? 9.429 -12.511 34.968 1.00 88.75 89 ASN A C 1
ATOM 675 O O . ASN A 1 89 ? 10.437 -12.796 34.316 1.00 88.75 89 ASN A O 1
ATOM 679 N N . LYS A 1 90 ? 9.380 -12.632 36.295 1.00 88.56 90 LYS A N 1
ATOM 680 C CA . LYS A 1 90 ? 10.466 -13.169 37.126 1.00 88.56 90 LYS A CA 1
ATOM 681 C C . LYS A 1 90 ? 10.979 -14.525 36.644 1.00 88.56 90 LYS A C 1
ATOM 683 O O . LYS A 1 90 ? 10.205 -15.381 36.224 1.00 88.56 90 LYS A O 1
ATOM 688 N N . GLY A 1 91 ? 12.289 -14.728 36.746 1.00 81.94 91 GLY A N 1
ATOM 689 C CA . GLY A 1 91 ? 12.961 -15.964 36.345 1.00 81.94 91 GLY A CA 1
ATOM 690 C C . GLY A 1 91 ? 13.191 -16.107 34.837 1.00 81.94 91 GLY A C 1
ATOM 691 O O . GLY A 1 91 ? 13.934 -16.996 34.435 1.00 81.94 91 GLY A O 1
ATOM 692 N N . ALA A 1 92 ? 12.619 -15.237 33.999 1.00 82.69 92 ALA A N 1
ATOM 693 C CA . ALA A 1 92 ? 12.906 -15.236 32.570 1.00 82.69 92 ALA A CA 1
ATOM 694 C C . ALA A 1 92 ? 14.325 -14.715 32.288 1.00 82.69 92 ALA A C 1
ATOM 696 O O . ALA A 1 92 ? 14.727 -13.664 32.799 1.00 82.69 92 ALA A O 1
ATOM 697 N N . THR A 1 93 ? 15.056 -15.432 31.434 1.00 88.62 93 THR A N 1
ATOM 698 C CA . THR A 1 93 ? 16.354 -15.000 30.906 1.00 88.62 93 THR A CA 1
ATOM 699 C C . THR A 1 93 ? 16.152 -14.109 29.682 1.00 88.62 93 THR A C 1
ATOM 701 O O . THR A 1 93 ? 15.396 -14.454 28.775 1.00 88.62 93 THR A O 1
ATOM 704 N N . VAL A 1 94 ? 16.844 -12.972 29.638 1.00 86.62 94 VAL A N 1
ATOM 705 C CA . VAL A 1 94 ? 16.823 -12.006 28.529 1.00 86.62 94 VAL A CA 1
ATOM 706 C C . VAL A 1 94 ? 18.221 -11.822 27.944 1.00 86.62 94 VAL A C 1
ATOM 708 O O . VAL A 1 94 ? 19.208 -11.816 28.683 1.00 86.62 94 VAL A O 1
ATOM 711 N N . GLN A 1 95 ? 18.310 -11.642 26.623 1.00 87.88 95 GLN A N 1
ATOM 712 C CA . GLN A 1 95 ? 19.568 -11.317 25.945 1.00 87.88 95 GLN A CA 1
ATOM 713 C C . GLN A 1 95 ? 19.786 -9.804 25.900 1.00 87.88 95 GLN A C 1
ATOM 715 O O . GLN A 1 95 ? 18.920 -9.061 25.436 1.00 87.88 95 GLN A O 1
ATOM 720 N N . ILE A 1 96 ? 20.955 -9.358 26.353 1.00 91.62 96 ILE A N 1
ATOM 721 C CA . ILE A 1 96 ? 21.384 -7.963 26.411 1.00 91.62 96 ILE A CA 1
ATOM 722 C C . ILE A 1 96 ? 22.308 -7.665 25.229 1.00 91.62 96 ILE A C 1
ATOM 724 O O . ILE A 1 96 ? 23.338 -8.304 25.028 1.00 91.62 96 ILE A O 1
ATOM 728 N N . LEU A 1 97 ? 21.929 -6.645 24.464 1.00 89.50 97 LEU A N 1
ATOM 729 C CA . LEU A 1 97 ? 22.602 -6.184 23.251 1.00 89.50 97 LEU A CA 1
ATOM 730 C C . LEU A 1 97 ? 23.508 -4.971 23.512 1.00 89.50 97 LEU A C 1
ATOM 732 O O . LEU A 1 97 ? 24.487 -4.775 22.798 1.00 89.50 97 LEU A O 1
ATOM 736 N N . ALA A 1 98 ? 23.164 -4.137 24.500 1.00 90.06 98 ALA A N 1
ATOM 737 C CA . ALA A 1 98 ? 23.936 -2.966 24.923 1.00 90.06 98 ALA A CA 1
ATOM 738 C C . ALA A 1 98 ? 23.496 -2.474 26.317 1.00 90.06 98 ALA A C 1
ATOM 740 O O . ALA A 1 98 ? 22.466 -2.898 26.841 1.00 90.06 98 ALA A O 1
ATOM 741 N N . ARG A 1 99 ? 24.238 -1.526 26.896 1.00 93.81 99 ARG A N 1
ATOM 742 C CA . ARG A 1 99 ? 23.904 -0.831 28.156 1.00 93.81 99 ARG A CA 1
ATOM 743 C C . ARG A 1 99 ? 23.988 0.685 28.022 1.00 93.81 99 ARG A C 1
ATOM 745 O O . ARG A 1 99 ? 24.735 1.185 27.184 1.00 93.81 99 ARG A O 1
ATOM 752 N N . THR A 1 100 ? 23.279 1.431 28.864 1.00 92.56 100 THR A N 1
ATOM 753 C CA . THR A 1 100 ? 23.572 2.861 29.053 1.00 92.56 100 THR A CA 1
ATOM 754 C C . THR A 1 100 ? 24.929 3.058 29.742 1.00 92.56 100 THR A C 1
ATOM 756 O O . THR A 1 100 ? 25.430 2.165 30.428 1.00 92.56 100 THR A O 1
ATOM 759 N N . ALA A 1 101 ? 25.555 4.225 29.554 1.00 88.62 101 ALA A N 1
ATOM 760 C CA . ALA A 1 101 ? 26.896 4.510 30.084 1.00 88.62 101 ALA A CA 1
ATOM 761 C C . ALA A 1 101 ? 26.972 4.490 31.627 1.00 88.62 101 ALA A C 1
ATOM 763 O O . ALA A 1 101 ? 28.015 4.163 32.188 1.00 88.62 101 ALA A O 1
ATOM 764 N N . ASP A 1 102 ? 25.858 4.797 32.294 1.00 90.56 102 ASP A N 1
ATOM 765 C CA . ASP A 1 102 ? 25.654 4.760 33.748 1.00 90.56 102 ASP A CA 1
ATOM 766 C C . ASP A 1 102 ? 25.230 3.373 34.282 1.00 90.56 102 ASP A C 1
ATOM 768 O O . ASP A 1 102 ? 25.073 3.198 35.487 1.00 90.56 102 ASP A O 1
ATOM 772 N N . ASN A 1 103 ? 25.047 2.387 33.395 1.00 92.38 103 ASN A N 1
ATOM 773 C CA . ASN A 1 103 ? 24.540 1.039 33.678 1.00 92.38 103 ASN A CA 1
ATOM 774 C C . ASN A 1 103 ? 23.099 0.963 34.223 1.00 92.38 103 ASN A C 1
ATOM 776 O O . ASN A 1 103 ? 22.708 -0.094 34.713 1.00 92.38 103 ASN A O 1
ATOM 780 N N . SER A 1 104 ? 22.291 2.027 34.150 1.00 92.81 104 SER A N 1
ATOM 781 C CA . SER A 1 104 ? 20.922 1.993 34.694 1.00 92.81 104 SER A CA 1
ATOM 782 C C . SER A 1 104 ? 19.915 1.232 33.813 1.00 92.81 104 SER A C 1
ATOM 784 O O . SER A 1 104 ? 18.907 0.744 34.334 1.00 92.81 104 SER A O 1
ATOM 786 N N . TRP A 1 105 ? 20.196 1.050 32.514 1.00 96.31 105 TRP A N 1
ATOM 787 C CA . TRP A 1 105 ? 19.349 0.289 31.585 1.00 96.31 105 TRP A CA 1
ATOM 788 C C . TRP A 1 105 ? 20.134 -0.674 30.693 1.00 96.31 105 TRP A C 1
ATOM 790 O O . TRP A 1 105 ? 21.185 -0.336 30.140 1.00 96.31 105 TRP A O 1
ATOM 800 N N . TRP A 1 106 ? 19.539 -1.845 30.464 1.00 96.12 106 TRP A N 1
ATOM 801 C CA . TRP A 1 106 ? 19.944 -2.791 29.429 1.00 96.12 106 TRP A CA 1
ATOM 802 C C . TRP A 1 106 ? 19.063 -2.619 28.192 1.00 96.12 106 TRP A C 1
ATOM 804 O O . TRP A 1 106 ? 17.835 -2.589 28.303 1.00 96.12 106 TRP A O 1
ATOM 814 N N . GLN A 1 107 ? 19.679 -2.553 27.013 1.00 93.81 107 GLN A N 1
ATOM 815 C CA . GLN A 1 107 ? 18.991 -2.778 25.748 1.00 93.81 107 GLN A CA 1
ATOM 816 C C . GLN A 1 107 ? 18.925 -4.284 25.516 1.00 93.81 107 GLN A C 1
ATOM 818 O O . GLN A 1 107 ? 19.967 -4.935 25.452 1.00 93.81 107 GLN A O 1
ATOM 823 N N . ILE A 1 108 ? 17.721 -4.823 25.373 1.00 92.25 108 ILE A N 1
ATOM 824 C CA . ILE A 1 108 ? 17.464 -6.247 25.165 1.00 92.25 108 ILE A CA 1
ATOM 825 C C . ILE A 1 108 ? 16.878 -6.528 23.783 1.00 92.25 108 ILE A C 1
ATOM 827 O O . ILE A 1 108 ? 16.256 -5.657 23.167 1.00 92.25 108 ILE A O 1
ATOM 831 N N . ALA A 1 109 ? 17.056 -7.769 23.338 1.00 76.69 109 ALA A N 1
ATOM 832 C CA . ALA A 1 109 ? 16.264 -8.372 22.274 1.00 76.69 109 ALA A CA 1
ATOM 833 C C . ALA A 1 109 ? 14.838 -8.642 22.797 1.00 76.69 109 ALA A C 1
ATOM 835 O O . ALA A 1 109 ? 14.674 -9.392 23.763 1.00 76.69 109 ALA A O 1
ATOM 836 N N . PHE A 1 110 ? 13.823 -7.980 22.233 1.00 75.94 110 PHE A N 1
ATOM 837 C CA . PHE A 1 110 ? 12.422 -8.133 22.641 1.00 75.94 110 PHE A CA 1
ATOM 838 C C . PHE A 1 110 ? 11.442 -7.616 21.567 1.00 75.94 110 PHE A C 1
ATOM 840 O O . PHE A 1 110 ? 11.601 -6.476 21.123 1.00 75.94 110 PHE A O 1
ATOM 847 N N . PRO A 1 111 ? 10.376 -8.366 21.210 1.00 52.19 111 PRO A N 1
ATOM 848 C CA . PRO A 1 111 ? 10.021 -9.702 21.716 1.00 52.19 111 PRO A CA 1
ATOM 849 C C . PRO A 1 111 ? 10.885 -10.831 21.126 1.00 52.19 111 PRO A C 1
ATOM 851 O O . PRO A 1 111 ? 10.901 -11.935 21.659 1.00 52.19 111 PRO A O 1
ATOM 854 N N . ASP A 1 112 ? 11.616 -10.543 20.052 1.00 57.25 112 ASP A N 1
ATOM 855 C CA . ASP A 1 112 ? 12.452 -11.471 19.290 1.00 57.25 112 ASP A CA 1
ATOM 856 C C . ASP A 1 112 ? 13.919 -10.997 19.224 1.00 57.25 112 ASP A C 1
ATOM 858 O O . ASP A 1 112 ? 14.284 -9.971 19.797 1.00 57.25 112 ASP A O 1
ATOM 862 N N . ALA A 1 113 ? 14.767 -11.749 18.515 1.00 47.31 113 ALA A N 1
ATOM 863 C CA . ALA A 1 113 ? 16.198 -11.476 18.346 1.00 47.31 113 ALA A CA 1
ATOM 864 C C . ALA A 1 113 ? 16.536 -10.216 17.510 1.00 47.31 113 ALA A C 1
ATOM 866 O O . ALA A 1 113 ? 17.700 -9.818 17.451 1.00 47.31 113 ALA A O 1
ATOM 867 N N . VAL A 1 114 ? 15.557 -9.601 16.839 1.00 45.19 114 VAL A N 1
ATOM 868 C CA . VAL A 1 114 ? 15.746 -8.471 15.910 1.00 45.19 114 VAL A CA 1
ATOM 869 C C . VAL A 1 114 ? 15.271 -7.159 16.532 1.00 45.19 114 VAL A C 1
ATOM 871 O O . VAL A 1 114 ? 15.956 -6.135 16.440 1.00 45.19 114 VAL A O 1
ATOM 874 N N . ASN A 1 115 ? 14.107 -7.182 17.178 1.00 58.53 115 ASN A N 1
ATOM 875 C CA . ASN A 1 115 ? 13.509 -6.017 17.810 1.00 58.53 115 ASN A CA 1
ATOM 876 C C . ASN A 1 115 ? 14.255 -5.628 19.098 1.00 58.53 115 ASN A C 1
ATOM 878 O O . ASN A 1 115 ? 14.672 -6.473 19.889 1.00 58.53 115 ASN A O 1
ATOM 882 N N . ARG A 1 116 ? 14.436 -4.318 19.310 1.00 84.44 116 ARG A N 1
ATOM 883 C CA . ARG A 1 116 ? 15.229 -3.761 20.418 1.00 84.44 116 ARG A CA 1
ATOM 884 C C . ARG A 1 116 ? 14.361 -2.943 21.358 1.00 84.44 116 ARG A C 1
ATOM 886 O O . ARG A 1 116 ? 13.687 -2.011 20.926 1.00 84.44 116 ARG A O 1
ATOM 893 N N . ALA A 1 117 ? 14.456 -3.228 22.650 1.00 87.94 117 ALA A N 1
ATOM 894 C CA . ALA A 1 117 ? 13.772 -2.473 23.692 1.00 87.94 117 ALA A CA 1
ATOM 895 C C . ALA A 1 117 ? 14.628 -2.384 24.964 1.00 87.94 117 ALA A C 1
ATOM 897 O O . ALA A 1 117 ? 15.753 -2.875 24.993 1.00 87.94 117 ALA A O 1
ATOM 898 N N . TRP A 1 118 ? 14.126 -1.731 26.011 1.00 95.75 118 TRP A N 1
ATOM 899 C CA . TRP A 1 118 ? 14.904 -1.394 27.204 1.00 95.75 118 TRP A CA 1
ATOM 900 C C . TRP A 1 118 ? 14.261 -1.895 28.495 1.00 95.75 118 TRP A C 1
ATOM 902 O O . TRP A 1 118 ? 13.055 -1.750 28.690 1.00 95.75 118 TRP A O 1
ATOM 912 N N . ILE A 1 119 ? 15.079 -2.413 29.411 1.00 96.00 119 ILE A N 1
ATOM 913 C CA . ILE A 1 119 ? 14.683 -2.749 30.786 1.00 96.00 119 ILE A CA 1
ATOM 914 C C . ILE A 1 119 ? 15.632 -2.098 31.795 1.00 96.00 119 ILE A C 1
ATOM 916 O O . ILE A 1 119 ? 16.815 -1.903 31.513 1.00 96.00 119 ILE A O 1
ATOM 920 N N . ALA A 1 120 ? 15.115 -1.747 32.972 1.00 95.06 120 ALA A N 1
ATOM 921 C CA . ALA A 1 120 ? 15.921 -1.148 34.030 1.00 95.06 120 ALA A CA 1
ATOM 922 C C . ALA A 1 120 ? 16.785 -2.223 34.712 1.00 95.06 120 ALA A C 1
ATOM 924 O O . ALA A 1 120 ? 16.265 -3.223 35.212 1.00 95.06 120 ALA A O 1
ATOM 925 N N . ALA A 1 121 ? 18.099 -1.997 34.744 1.00 95.38 121 ALA A N 1
ATOM 926 C CA . ALA A 1 121 ? 19.104 -2.980 35.147 1.00 95.38 121 ALA A CA 1
ATOM 927 C C . ALA A 1 121 ? 18.922 -3.487 36.589 1.00 95.38 121 ALA A C 1
ATOM 929 O O . ALA A 1 121 ? 19.146 -4.665 36.867 1.00 95.38 121 ALA A O 1
ATOM 930 N N . ALA A 1 122 ? 18.445 -2.618 37.487 1.00 94.62 122 ALA A N 1
ATOM 931 C CA . ALA A 1 122 ? 18.228 -2.905 38.908 1.00 94.62 122 ALA A CA 1
ATOM 932 C C . ALA A 1 122 ? 17.225 -4.044 39.198 1.00 94.62 122 ALA A C 1
ATOM 934 O O . ALA A 1 122 ? 17.191 -4.551 40.316 1.00 94.62 122 ALA A O 1
ATOM 935 N N . TYR A 1 123 ? 16.429 -4.465 38.210 1.00 96.06 123 TYR A N 1
ATOM 936 C CA . TYR A 1 123 ? 15.471 -5.574 38.325 1.00 96.06 123 TYR A CA 1
ATOM 937 C C . TYR A 1 123 ? 15.953 -6.849 37.616 1.00 96.06 123 TYR A C 1
ATOM 939 O O . TYR A 1 123 ? 15.146 -7.675 37.179 1.00 96.06 123 TYR A O 1
ATOM 947 N N . THR A 1 124 ? 17.273 -6.999 37.473 1.00 96.00 124 THR A N 1
ATOM 948 C CA . THR A 1 124 ? 17.908 -8.155 36.838 1.00 96.00 124 THR A CA 1
ATOM 949 C C . THR A 1 124 ? 19.141 -8.631 37.603 1.00 96.00 124 THR A C 1
ATOM 951 O O . THR A 1 124 ? 19.844 -7.839 38.226 1.00 96.00 124 THR A O 1
ATOM 954 N N . GLN A 1 125 ? 19.425 -9.927 37.513 1.00 94.44 125 GLN A N 1
ATOM 955 C CA . GLN A 1 125 ? 20.697 -10.533 37.889 1.00 94.44 125 GLN A CA 1
ATOM 956 C C . GLN A 1 125 ? 21.463 -10.859 36.605 1.00 94.44 125 GLN A C 1
ATOM 958 O O . GLN A 1 125 ? 21.020 -11.686 35.809 1.00 94.44 125 GLN A O 1
ATOM 963 N N . LEU A 1 126 ? 22.601 -10.200 36.395 1.00 91.81 126 LEU A N 1
ATOM 964 C CA . LEU A 1 126 ? 23.447 -10.418 35.223 1.00 91.81 126 LEU A CA 1
ATOM 965 C C . LEU A 1 126 ? 24.180 -11.769 35.328 1.00 91.81 126 LEU A C 1
ATOM 967 O O . LEU A 1 126 ? 24.656 -12.122 36.407 1.00 91.81 126 LEU A O 1
ATOM 971 N N . LEU A 1 127 ? 24.248 -12.522 34.226 1.00 87.06 127 LEU A N 1
ATOM 972 C CA . LEU A 1 127 ? 24.930 -13.823 34.153 1.00 87.06 127 LEU A CA 1
ATOM 973 C C . LEU A 1 127 ? 26.367 -13.703 33.624 1.00 87.06 127 LEU A C 1
ATOM 975 O O . LEU A 1 127 ? 27.244 -14.450 34.052 1.00 87.06 127 LEU A O 1
ATOM 979 N N . ASP A 1 128 ? 26.608 -12.742 32.733 1.00 86.50 128 ASP A N 1
ATOM 980 C CA . ASP A 1 128 ? 27.907 -12.479 32.107 1.00 86.50 128 ASP A CA 1
ATOM 981 C C . ASP A 1 128 ? 28.620 -11.256 32.723 1.00 86.50 128 ASP A C 1
ATOM 983 O O . ASP A 1 128 ? 27.983 -10.404 33.348 1.00 86.50 128 ASP A O 1
ATOM 987 N N . PRO A 1 129 ? 29.942 -11.088 32.536 1.00 84.38 129 PRO A N 1
ATOM 988 C CA . PRO A 1 129 ? 30.636 -9.876 32.963 1.00 84.38 129 PRO A CA 1
ATOM 989 C C . PRO A 1 129 ? 30.106 -8.620 32.251 1.00 84.38 129 PRO A C 1
ATOM 991 O O . PRO A 1 129 ? 30.058 -8.563 31.025 1.00 84.38 129 PRO A O 1
ATOM 994 N N . ILE A 1 130 ? 29.807 -7.552 33.001 1.00 85.06 130 ILE A N 1
ATOM 995 C CA . ILE A 1 130 ? 29.331 -6.263 32.448 1.00 85.06 130 ILE A CA 1
ATOM 996 C C . ILE A 1 130 ? 30.308 -5.621 31.438 1.00 85.06 130 ILE A C 1
ATOM 998 O O . ILE A 1 130 ? 29.910 -4.817 30.593 1.00 85.06 130 ILE A O 1
ATOM 1002 N N . SER A 1 131 ? 31.588 -6.004 31.484 1.00 84.19 131 SER A N 1
ATOM 1003 C CA . SER A 1 131 ? 32.620 -5.627 30.513 1.00 84.19 131 SER A CA 1
ATOM 1004 C C . SER A 1 131 ? 32.398 -6.205 29.109 1.00 84.19 131 SER A C 1
ATOM 1006 O O . SER A 1 131 ? 32.897 -5.622 28.150 1.00 84.19 131 SER A O 1
ATOM 1008 N N . ALA A 1 132 ? 31.629 -7.290 28.965 1.00 78.88 132 ALA A N 1
ATOM 1009 C CA . ALA A 1 132 ? 31.237 -7.847 27.669 1.00 78.88 132 ALA A CA 1
ATOM 1010 C C . ALA A 1 132 ? 30.101 -7.053 26.989 1.00 78.88 132 ALA A C 1
ATOM 1012 O O . ALA A 1 132 ? 29.815 -7.271 25.814 1.00 78.88 132 ALA A O 1
ATOM 1013 N N . ILE A 1 133 ? 29.448 -6.130 27.708 1.00 87.25 133 ILE A N 1
ATOM 1014 C CA . ILE A 1 133 ? 28.268 -5.405 27.222 1.00 87.25 133 ILE A CA 1
ATOM 1015 C C . ILE A 1 133 ? 28.685 -4.032 26.667 1.00 87.25 133 ILE A C 1
ATOM 1017 O O . ILE A 1 133 ? 29.189 -3.195 27.433 1.00 87.25 133 ILE A O 1
ATOM 1021 N N . PRO A 1 134 ? 28.455 -3.751 25.368 1.00 88.19 134 PRO A N 1
ATOM 1022 C CA . PRO A 1 134 ? 28.843 -2.487 24.752 1.00 88.19 134 PRO A CA 1
ATOM 1023 C C . PRO A 1 134 ? 27.968 -1.325 25.241 1.00 88.19 134 PRO A C 1
ATOM 1025 O O .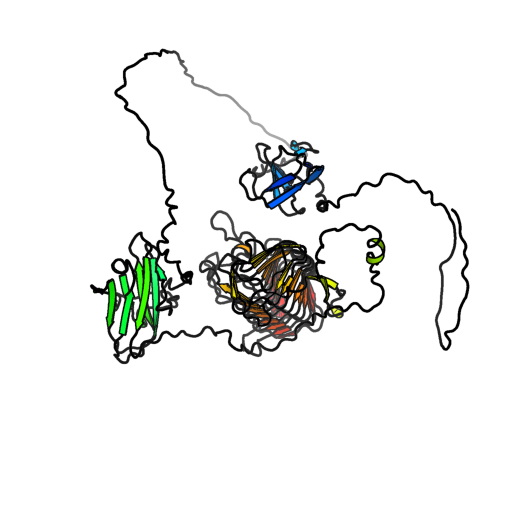 PRO A 1 134 ? 26.776 -1.483 25.512 1.00 88.19 134 PRO A O 1
ATOM 1028 N N . ILE A 1 135 ? 28.556 -0.130 25.327 1.00 88.56 135 ILE A N 1
ATOM 1029 C CA . ILE A 1 135 ? 27.827 1.090 25.695 1.00 88.56 135 ILE A CA 1
ATOM 1030 C C . ILE A 1 135 ? 27.054 1.605 24.477 1.00 88.56 135 ILE A C 1
ATOM 1032 O O . ILE A 1 135 ? 27.633 1.917 23.436 1.00 88.56 135 ILE A O 1
ATOM 1036 N N . PHE A 1 136 ? 25.738 1.733 24.619 1.00 82.94 136 PHE A N 1
ATOM 1037 C CA . PHE A 1 136 ? 24.861 2.313 23.611 1.00 82.94 136 PHE A CA 1
ATOM 1038 C C . PHE A 1 136 ? 25.218 3.786 23.366 1.00 82.94 136 PHE A C 1
ATOM 1040 O O . PHE A 1 136 ? 25.287 4.580 24.303 1.00 82.94 136 PHE A O 1
ATOM 1047 N N . GLY A 1 137 ? 25.438 4.150 22.100 1.00 70.44 137 GLY A N 1
ATOM 1048 C CA . GLY A 1 137 ? 25.823 5.508 21.704 1.00 70.44 137 GLY A CA 1
ATOM 1049 C C . GLY A 1 137 ? 27.304 5.854 21.907 1.00 70.44 137 GLY A C 1
ATOM 1050 O O . GLY A 1 137 ? 27.695 6.979 21.604 1.00 70.44 137 GLY A O 1
ATOM 1051 N N . ALA A 1 138 ? 28.147 4.924 22.372 1.00 64.94 138 ALA A N 1
ATOM 1052 C CA . ALA A 1 138 ? 29.591 5.141 22.376 1.00 64.94 138 ALA A CA 1
ATOM 1053 C C . ALA A 1 138 ? 30.131 5.161 20.936 1.00 64.94 138 ALA A C 1
ATOM 1055 O O . ALA A 1 138 ? 29.990 4.185 20.197 1.00 64.94 138 ALA A O 1
ATOM 1056 N N . ALA A 1 139 ? 30.765 6.268 20.543 1.00 39.69 139 ALA A N 1
ATOM 1057 C CA . ALA A 1 139 ? 31.438 6.370 19.253 1.00 39.69 139 ALA A CA 1
ATOM 1058 C C . ALA A 1 139 ? 32.559 5.323 19.165 1.00 39.69 139 ALA A C 1
ATOM 1060 O O . ALA A 1 139 ? 33.418 5.243 20.046 1.00 39.69 139 ALA A O 1
ATOM 1061 N N . THR A 1 140 ? 32.550 4.510 18.109 1.00 34.28 140 THR A N 1
ATOM 1062 C CA . THR A 1 140 ? 33.540 3.447 17.923 1.00 34.28 140 THR A CA 1
ATOM 1063 C C . THR A 1 140 ? 34.915 4.061 17.678 1.00 34.28 140 THR A C 1
ATOM 1065 O O . THR A 1 140 ? 35.168 4.628 16.617 1.00 34.28 140 THR A O 1
ATOM 1068 N N . ALA A 1 141 ? 35.820 3.939 18.650 1.00 35.25 141 ALA A N 1
ATOM 1069 C CA . ALA A 1 141 ? 37.219 4.291 18.457 1.00 35.25 141 ALA A CA 1
ATOM 1070 C C . ALA A 1 141 ? 37.846 3.299 17.464 1.00 35.25 141 ALA A C 1
ATOM 1072 O O . ALA A 1 141 ? 38.150 2.161 17.824 1.00 35.25 141 ALA A O 1
ATOM 1073 N N . THR A 1 142 ? 37.994 3.717 16.205 1.00 30.72 142 THR A N 1
ATOM 1074 C CA . THR A 1 142 ? 38.579 2.900 15.135 1.00 30.72 142 THR A CA 1
ATOM 1075 C C . THR A 1 142 ? 39.961 2.388 15.561 1.00 30.72 142 THR A C 1
ATOM 1077 O O . THR A 1 142 ? 40.841 3.212 15.830 1.00 30.72 142 THR A O 1
ATOM 1080 N N . PRO A 1 143 ? 40.205 1.064 15.602 1.00 33.06 143 PRO A N 1
ATOM 1081 C CA . PRO A 1 143 ? 41.533 0.542 15.890 1.00 33.06 143 PRO A CA 1
ATOM 1082 C C . PRO A 1 143 ? 42.482 0.932 14.752 1.00 33.06 143 PRO A C 1
ATOM 1084 O O . PRO A 1 143 ? 42.372 0.441 13.627 1.00 33.06 143 PRO A O 1
ATOM 1087 N N . SER A 1 144 ? 43.413 1.843 15.042 1.00 32.91 144 SER A N 1
ATOM 1088 C CA . SER A 1 144 ? 44.457 2.230 14.093 1.00 32.91 144 SER A CA 1
ATOM 1089 C C . SER A 1 144 ? 45.310 1.009 13.743 1.00 32.91 144 SER A C 1
ATOM 1091 O O . SER A 1 144 ? 45.753 0.282 14.633 1.00 32.91 144 SER A O 1
ATOM 1093 N N . ARG A 1 145 ? 45.531 0.762 12.446 1.00 34.62 145 ARG A N 1
ATOM 1094 C CA . ARG A 1 145 ? 46.272 -0.414 11.968 1.00 34.62 145 ARG A CA 1
ATOM 1095 C C . ARG A 1 145 ? 47.730 -0.362 12.425 1.00 34.62 145 ARG A C 1
ATOM 1097 O O . ARG A 1 145 ? 48.552 0.312 11.808 1.00 34.62 145 ARG A O 1
ATOM 1104 N N . THR A 1 146 ? 48.070 -1.154 13.438 1.00 28.94 146 THR A N 1
ATOM 1105 C CA . THR A 1 146 ? 49.459 -1.517 13.726 1.00 28.94 146 THR A CA 1
ATOM 1106 C C . THR A 1 146 ? 50.041 -2.249 12.516 1.00 28.94 146 THR A C 1
ATOM 1108 O O . THR A 1 146 ? 49.559 -3.314 12.136 1.00 28.94 146 THR A O 1
ATOM 1111 N N . ALA A 1 147 ? 51.067 -1.673 11.889 1.00 31.33 147 ALA A N 1
ATOM 1112 C CA . ALA A 1 147 ? 51.816 -2.331 10.827 1.00 31.33 147 ALA A CA 1
ATOM 1113 C C . ALA A 1 147 ? 52.981 -3.122 11.440 1.00 31.33 147 ALA A C 1
ATOM 1115 O O . ALA A 1 147 ? 53.911 -2.535 11.989 1.00 31.33 147 ALA A O 1
ATOM 1116 N N . THR A 1 148 ? 52.933 -4.450 11.347 1.00 28.86 148 THR A N 1
ATOM 1117 C CA . THR A 1 148 ? 54.031 -5.338 11.757 1.00 28.86 148 THR A CA 1
ATOM 1118 C C . THR A 1 148 ? 54.926 -5.630 10.555 1.00 28.86 148 THR A C 1
ATOM 1120 O O . THR A 1 148 ? 54.420 -5.957 9.483 1.00 28.86 148 THR A O 1
ATOM 1123 N N . SER A 1 149 ? 56.247 -5.513 10.716 1.00 30.47 149 SER A N 1
ATOM 1124 C CA . SER A 1 149 ? 57.217 -5.669 9.628 1.00 30.47 149 SER A CA 1
ATOM 1125 C C . SER A 1 149 ? 58.379 -6.600 9.976 1.00 30.47 149 SER A C 1
ATOM 1127 O O . SER A 1 149 ? 58.766 -6.758 11.132 1.00 30.47 149 SER A O 1
ATOM 1129 N N . GLY A 1 150 ? 58.964 -7.171 8.925 1.00 31.38 150 GLY A N 1
ATOM 1130 C CA . GLY A 1 150 ? 60.256 -7.850 8.907 1.00 31.38 150 GLY A CA 1
ATOM 1131 C C . GLY A 1 150 ? 60.403 -8.637 7.600 1.00 31.38 150 GLY A C 1
ATOM 1132 O O . GLY A 1 150 ? 59.398 -9.092 7.064 1.00 31.38 150 GLY A O 1
ATOM 1133 N N . ALA A 1 151 ? 61.582 -8.838 7.013 1.00 29.45 151 ALA A N 1
ATOM 1134 C CA . ALA A 1 151 ? 62.921 -8.245 7.180 1.00 29.45 151 ALA A CA 1
ATOM 1135 C C . ALA A 1 151 ? 63.776 -8.725 5.958 1.00 29.45 151 ALA A C 1
ATOM 1137 O O . ALA A 1 151 ? 63.242 -9.514 5.174 1.00 29.45 151 ALA A O 1
ATOM 1138 N N . PRO A 1 152 ? 65.073 -8.380 5.769 1.00 43.91 152 PRO A N 1
ATOM 1139 C CA . PRO A 1 152 ? 65.912 -7.406 6.474 1.00 43.91 152 PRO A CA 1
ATOM 1140 C C . PRO A 1 152 ? 66.708 -6.430 5.550 1.00 43.91 152 PRO A C 1
ATOM 1142 O O . PRO A 1 152 ? 66.842 -6.634 4.352 1.00 43.91 152 PRO A O 1
ATOM 1145 N N . MET A 1 153 ? 67.316 -5.415 6.178 1.00 23.86 153 MET A N 1
ATOM 1146 C CA . MET A 1 153 ? 68.680 -4.891 5.930 1.00 23.86 153 MET A CA 1
ATOM 1147 C C . MET A 1 153 ? 69.165 -4.518 4.505 1.00 23.86 153 MET A C 1
ATOM 1149 O O . MET A 1 153 ? 69.550 -5.372 3.716 1.00 23.86 153 MET A O 1
ATOM 1153 N N . ASN A 1 154 ? 69.412 -3.215 4.301 1.00 33.44 154 ASN A N 1
ATOM 1154 C CA . ASN A 1 154 ? 70.769 -2.714 4.014 1.00 33.44 154 ASN A CA 1
ATOM 1155 C C . ASN A 1 154 ? 70.936 -1.235 4.438 1.00 33.44 154 ASN A C 1
ATOM 1157 O O . ASN A 1 154 ? 70.036 -0.416 4.272 1.00 33.44 154 ASN A O 1
ATOM 1161 N N . THR A 1 155 ? 72.086 -0.927 5.036 1.00 26.97 155 THR A N 1
ATOM 1162 C CA . THR A 1 155 ? 72.558 0.383 5.548 1.00 26.97 155 THR A CA 1
ATOM 1163 C C . THR A 1 155 ? 73.469 1.080 4.502 1.00 26.97 155 THR A C 1
ATOM 1165 O O . THR A 1 155 ? 73.696 0.466 3.459 1.00 26.97 155 THR A O 1
ATOM 1168 N N . PRO A 1 156 ? 74.073 2.283 4.722 1.00 41.94 156 PRO A N 1
ATOM 1169 C CA . PRO A 1 156 ? 73.986 3.240 5.848 1.00 41.94 156 PRO A CA 1
ATOM 1170 C C . PRO A 1 156 ? 73.772 4.731 5.447 1.00 41.94 156 PRO A C 1
ATOM 1172 O O . PRO A 1 156 ? 73.897 5.098 4.282 1.00 41.94 156 PRO A O 1
ATOM 1175 N N . THR A 1 157 ? 73.592 5.635 6.429 1.00 30.88 157 THR A N 1
ATOM 1176 C CA . THR A 1 157 ? 74.575 6.698 6.823 1.00 30.88 157 THR A CA 1
ATOM 1177 C C . THR A 1 157 ? 73.943 7.724 7.794 1.00 30.88 157 THR A C 1
ATOM 1179 O O . THR A 1 157 ? 72.725 7.836 7.899 1.00 30.88 157 THR A O 1
ATOM 1182 N N . SER A 1 158 ? 74.780 8.409 8.581 1.00 32.34 158 SER A N 1
ATOM 1183 C CA . SER A 1 158 ? 74.444 9.317 9.691 1.00 32.34 158 SER A CA 1
ATOM 1184 C C . SER A 1 158 ? 73.862 10.675 9.240 1.00 32.34 158 SER A C 1
ATOM 1186 O O . SER A 1 158 ? 74.045 11.097 8.103 1.00 32.34 158 SER A O 1
ATOM 1188 N N . THR A 1 159 ? 73.215 11.463 10.108 1.00 31.59 159 THR A N 1
ATOM 1189 C CA . THR A 1 159 ? 73.919 12.354 11.062 1.00 31.59 159 THR A CA 1
ATOM 1190 C C . THR A 1 159 ? 72.994 12.831 12.187 1.00 31.59 159 THR A C 1
ATOM 1192 O O . THR A 1 159 ? 71.828 13.128 11.954 1.00 31.59 159 THR A O 1
ATOM 1195 N N . ALA A 1 160 ? 73.532 12.953 13.404 1.00 32.22 160 ALA A N 1
ATOM 1196 C CA . ALA A 1 160 ? 72.865 13.559 14.558 1.00 32.22 160 ALA A CA 1
ATOM 1197 C C . ALA A 1 160 ? 73.648 14.786 15.044 1.00 32.22 160 ALA A C 1
ATOM 1199 O O . ALA A 1 160 ? 74.868 14.814 14.891 1.00 32.22 160 ALA A O 1
ATOM 1200 N N . THR A 1 161 ? 72.980 15.743 15.701 1.00 30.00 161 THR A N 1
ATOM 1201 C CA . THR A 1 161 ? 73.566 16.632 16.729 1.00 30.00 161 THR A CA 1
ATOM 1202 C C . THR A 1 161 ? 72.458 17.346 17.526 1.00 30.00 161 THR A C 1
ATOM 1204 O O . THR A 1 161 ? 71.363 17.578 17.022 1.00 30.00 161 THR A O 1
ATOM 1207 N N . ARG A 1 162 ? 72.733 17.605 18.812 1.00 35.06 162 ARG A N 1
ATOM 1208 C CA . ARG A 1 162 ? 71.892 18.326 19.799 1.00 35.06 162 ARG A CA 1
ATOM 1209 C C . ARG A 1 162 ? 72.398 19.796 19.869 1.00 35.06 162 ARG A C 1
ATOM 1211 O O . ARG A 1 162 ? 73.339 20.120 19.162 1.00 35.06 162 ARG A O 1
ATOM 1218 N N . THR A 1 163 ? 71.927 20.769 20.650 1.00 32.69 163 THR A N 1
ATOM 1219 C CA . THR A 1 163 ? 71.250 20.814 21.966 1.00 32.69 163 THR A CA 1
ATOM 1220 C C . THR A 1 163 ? 70.607 22.241 22.103 1.00 32.69 163 THR A C 1
ATOM 1222 O O . THR A 1 163 ? 70.474 22.893 21.068 1.00 32.69 163 THR A O 1
ATOM 1225 N N . PRO A 1 164 ? 70.139 22.760 23.267 1.00 54.66 164 PRO A N 1
ATOM 1226 C CA . PRO A 1 164 ? 69.197 23.894 23.318 1.00 54.66 164 PRO A CA 1
ATOM 1227 C C . PRO A 1 164 ? 69.862 25.244 23.660 1.00 54.66 164 PRO A C 1
ATOM 1229 O O . PRO A 1 164 ? 71.074 25.323 23.842 1.00 54.66 164 PRO A O 1
ATOM 1232 N N . THR A 1 165 ? 69.047 26.276 23.908 1.00 33.25 165 THR A N 1
ATOM 1233 C CA . THR A 1 165 ? 69.170 27.156 25.094 1.00 33.25 165 THR A CA 1
ATOM 1234 C C . THR A 1 165 ? 67.782 27.717 25.447 1.00 33.25 165 THR A C 1
ATOM 1236 O O . THR A 1 165 ? 66.921 27.817 24.575 1.00 33.25 165 THR A O 1
ATOM 1239 N N . ALA A 1 166 ? 67.541 28.011 26.726 1.00 35.25 166 ALA A N 1
ATOM 1240 C CA . ALA A 1 166 ? 66.278 28.540 27.249 1.00 35.25 166 ALA A CA 1
ATOM 1241 C C . ALA A 1 166 ? 66.453 29.975 27.770 1.00 35.25 166 ALA A C 1
ATOM 1243 O O . ALA A 1 166 ? 67.577 30.393 28.038 1.00 35.25 166 ALA A O 1
ATOM 1244 N N . THR A 1 167 ? 65.342 30.668 28.033 1.00 30.66 167 THR A N 1
ATOM 1245 C CA . THR A 1 167 ? 65.327 31.827 28.940 1.00 30.66 167 THR A CA 1
ATOM 1246 C C . THR A 1 167 ? 64.115 31.732 29.862 1.00 30.66 167 THR A C 1
ATOM 1248 O O . THR A 1 167 ? 63.015 31.402 29.425 1.00 30.66 167 THR A O 1
ATOM 1251 N N . SER A 1 168 ? 64.332 31.994 31.147 1.00 35.19 168 SER A N 1
ATOM 1252 C CA . SER A 1 168 ? 63.366 31.841 32.238 1.00 35.19 168 SER A CA 1
ATOM 1253 C C . SER A 1 168 ? 62.967 33.182 32.848 1.00 35.19 168 SER A C 1
ATOM 1255 O O . SER A 1 168 ? 63.801 34.083 32.928 1.00 35.19 168 SER A O 1
ATOM 1257 N N . THR A 1 169 ? 61.770 33.272 33.431 1.00 35.22 169 THR A N 1
ATOM 1258 C CA . THR A 1 169 ? 61.551 34.026 34.685 1.00 35.22 169 THR A CA 1
ATOM 1259 C C . THR A 1 169 ? 60.243 33.604 35.362 1.00 35.22 169 THR A C 1
ATOM 1261 O O . THR A 1 169 ? 59.324 33.123 34.704 1.00 35.22 169 THR A O 1
ATOM 1264 N N . SER A 1 170 ? 60.184 33.746 36.687 1.00 37.47 170 SER A N 1
ATOM 1265 C CA . SER A 1 170 ? 59.116 33.251 37.569 1.00 37.47 170 SER A CA 1
ATOM 1266 C C . SER A 1 170 ? 58.995 34.138 38.813 1.00 37.47 170 SER A C 1
ATOM 1268 O O . SER A 1 170 ? 60.039 34.533 39.330 1.00 37.47 170 SER A O 1
ATOM 1270 N N . ALA A 1 171 ? 57.775 34.396 39.312 1.00 32.69 171 ALA A N 1
ATOM 1271 C CA . ALA A 1 171 ? 57.511 34.880 40.682 1.00 32.69 171 ALA A CA 1
ATOM 1272 C C . ALA A 1 171 ? 56.002 34.854 41.052 1.00 32.69 171 ALA A C 1
ATOM 1274 O O . ALA A 1 171 ? 55.260 35.787 40.765 1.00 32.69 171 ALA A O 1
ATOM 1275 N N . ASP A 1 172 ? 55.554 33.742 41.631 1.00 38.91 172 ASP A N 1
ATOM 1276 C CA . ASP A 1 172 ? 54.836 33.605 42.914 1.00 38.91 172 ASP A CA 1
ATOM 1277 C C . ASP A 1 172 ? 53.874 34.706 43.461 1.00 38.91 172 ASP A C 1
ATOM 1279 O O . ASP A 1 172 ? 54.281 35.832 43.717 1.00 38.91 172 ASP A O 1
ATOM 1283 N N . THR A 1 173 ? 52.611 34.298 43.724 1.00 32.34 173 THR A N 1
ATOM 1284 C CA . THR A 1 173 ? 51.869 34.182 45.034 1.00 32.34 173 THR A CA 1
ATOM 1285 C C . THR A 1 173 ? 52.127 35.142 46.243 1.00 32.34 173 THR A C 1
ATOM 1287 O O . THR A 1 173 ? 53.151 35.812 46.253 1.00 32.34 173 THR A O 1
ATOM 1290 N N . PRO A 1 174 ? 51.320 35.159 47.360 1.00 49.97 174 PRO A N 1
ATOM 1291 C CA . PRO A 1 174 ? 50.046 34.454 47.687 1.00 49.97 174 PRO A CA 1
ATOM 1292 C C . PRO A 1 174 ? 48.951 35.218 48.532 1.00 49.97 174 PRO A C 1
ATOM 1294 O O . PRO A 1 174 ? 49.152 36.316 49.038 1.00 49.97 174 PRO A O 1
ATOM 1297 N N . THR A 1 175 ? 47.852 34.494 48.847 1.00 34.22 175 THR A N 1
ATOM 1298 C CA . THR A 1 175 ? 47.080 34.437 50.141 1.00 34.22 175 THR A CA 1
ATOM 1299 C C . THR A 1 175 ? 45.948 35.411 50.586 1.00 34.22 175 THR A C 1
ATOM 1301 O O . THR A 1 175 ? 46.148 36.600 50.778 1.00 34.22 175 THR A O 1
ATOM 1304 N N . ALA A 1 176 ? 44.832 34.768 51.002 1.00 37.38 176 ALA A N 1
ATOM 1305 C CA . ALA A 1 176 ? 44.114 34.859 52.306 1.00 37.38 176 ALA A CA 1
ATOM 1306 C C . ALA A 1 176 ? 42.980 35.888 52.630 1.00 37.38 176 ALA A C 1
ATOM 1308 O O . ALA A 1 176 ? 43.219 37.018 53.032 1.00 37.38 176 ALA A O 1
ATOM 1309 N N . THR A 1 177 ? 41.746 35.350 52.681 1.00 34.62 177 THR A N 1
ATOM 1310 C CA . THR A 1 177 ? 40.862 35.217 53.882 1.00 34.62 177 THR A CA 1
ATOM 1311 C C . THR A 1 177 ? 40.319 36.431 54.673 1.00 34.62 177 THR A C 1
ATOM 1313 O O . THR A 1 177 ? 41.046 37.020 55.463 1.00 34.62 177 THR A O 1
ATOM 1316 N N . ALA A 1 178 ? 38.979 36.607 54.663 1.00 36.84 178 ALA A N 1
ATOM 1317 C CA . ALA A 1 178 ? 38.095 36.909 55.825 1.00 36.84 178 ALA A CA 1
ATOM 1318 C C . ALA A 1 178 ? 36.594 36.964 55.400 1.00 36.84 178 ALA A C 1
ATOM 1320 O O . ALA A 1 178 ? 36.335 37.173 54.220 1.00 36.84 178 ALA A O 1
ATOM 1321 N N . THR A 1 179 ? 35.538 36.875 56.235 1.00 34.59 179 THR A N 1
ATOM 1322 C CA . THR A 1 179 ? 35.265 36.127 57.493 1.00 34.59 179 THR A CA 1
ATOM 1323 C C . THR A 1 179 ? 33.730 36.055 57.732 1.00 34.59 179 THR A C 1
ATOM 1325 O O . THR A 1 179 ? 32.978 36.926 57.308 1.00 34.59 179 THR A O 1
ATOM 1328 N N . ARG A 1 180 ? 33.263 34.999 58.419 1.00 39.25 180 ARG A N 1
ATOM 1329 C CA . ARG A 1 180 ? 31.873 34.685 58.852 1.00 39.25 180 ARG A CA 1
ATOM 1330 C C . ARG A 1 180 ? 31.246 35.730 59.806 1.00 39.25 180 ARG A C 1
ATOM 1332 O O . ARG A 1 180 ? 31.983 36.257 60.633 1.00 39.25 180 ARG A O 1
ATOM 1339 N N . THR A 1 181 ? 29.904 35.865 59.858 1.00 35.62 181 THR A N 1
ATOM 1340 C CA . THR A 1 181 ? 29.026 35.814 61.082 1.00 35.62 181 THR A CA 1
ATOM 1341 C C . THR A 1 181 ? 27.535 36.051 60.724 1.00 35.62 181 THR A C 1
ATOM 1343 O O . THR A 1 181 ? 27.239 36.502 59.623 1.00 35.62 181 THR A O 1
ATOM 1346 N N . ALA A 1 182 ? 26.596 35.663 61.602 1.00 38.03 182 ALA A N 1
ATOM 1347 C CA . ALA A 1 182 ? 25.136 35.686 61.402 1.00 38.03 182 ALA A CA 1
ATOM 1348 C C . ALA A 1 182 ? 24.373 36.042 62.710 1.00 38.03 182 ALA A C 1
ATOM 1350 O O . ALA A 1 182 ? 25.015 36.220 63.747 1.00 38.03 182 ALA A O 1
ATOM 1351 N N . THR A 1 183 ? 23.027 35.977 62.676 1.00 36.94 183 THR A N 1
ATOM 1352 C CA . THR A 1 183 ? 22.031 36.058 63.792 1.00 36.94 183 THR A CA 1
ATOM 1353 C C . THR A 1 183 ? 21.445 37.456 64.085 1.00 36.94 183 THR A C 1
ATOM 1355 O O . THR A 1 183 ? 22.191 38.423 64.178 1.00 36.94 183 THR A O 1
ATOM 1358 N N . GLY A 1 184 ? 20.110 37.554 64.257 1.00 41.25 184 GLY A N 1
ATOM 1359 C CA . GLY A 1 184 ? 19.393 38.815 64.551 1.00 41.25 184 GLY A CA 1
ATOM 1360 C C . GLY A 1 184 ? 17.849 38.760 64.449 1.00 41.25 184 GLY A C 1
ATOM 1361 O O . GLY A 1 184 ? 17.271 39.335 63.536 1.00 41.25 184 GLY A O 1
ATOM 1362 N N . THR A 1 185 ? 17.188 38.051 65.368 1.00 34.75 185 THR A N 1
ATOM 1363 C CA . THR A 1 185 ? 15.719 38.020 65.644 1.00 34.75 185 THR A CA 1
ATOM 1364 C C . THR A 1 185 ? 15.279 39.141 66.624 1.00 34.75 185 THR A C 1
ATOM 1366 O O . THR A 1 185 ? 16.193 39.780 67.150 1.00 34.75 185 THR A O 1
ATOM 1369 N N . PRO A 1 186 ? 13.988 39.324 67.041 1.00 49.47 186 PRO A N 1
ATOM 1370 C CA . PRO A 1 186 ? 12.660 38.841 66.563 1.00 49.47 186 PRO A CA 1
ATOM 1371 C C . PRO A 1 186 ? 11.539 39.948 66.511 1.00 49.47 186 PRO A C 1
ATOM 1373 O O . PRO A 1 186 ? 11.829 41.115 66.742 1.00 49.47 186 PRO A O 1
ATOM 1376 N N . THR A 1 187 ? 10.264 39.531 66.304 1.00 36.72 187 THR A N 1
ATOM 1377 C CA . THR A 1 187 ? 8.980 40.180 66.748 1.00 36.72 187 THR A CA 1
ATOM 1378 C C . THR A 1 187 ? 8.628 41.593 66.205 1.00 36.72 187 THR A C 1
ATOM 1380 O O . THR A 1 187 ? 9.449 42.217 65.549 1.00 36.72 187 THR A O 1
ATOM 1383 N N . ASP A 1 188 ? 7.410 42.167 66.306 1.00 42.03 188 ASP A N 1
ATOM 1384 C CA . ASP A 1 188 ? 6.087 41.855 66.929 1.00 42.03 188 ASP A CA 1
ATOM 1385 C C . ASP A 1 188 ? 4.967 42.639 66.149 1.00 42.03 188 ASP A C 1
ATOM 1387 O O . ASP A 1 188 ? 5.325 43.430 65.280 1.00 42.03 188 ASP A O 1
ATOM 1391 N N . THR A 1 189 ? 3.628 42.574 66.324 1.00 41.00 189 THR A N 1
ATOM 1392 C CA . THR A 1 189 ? 2.670 41.797 67.160 1.00 41.00 189 THR A CA 1
ATOM 1393 C C . THR A 1 189 ? 1.267 41.747 66.467 1.00 41.00 189 THR A C 1
ATOM 1395 O O . THR A 1 189 ? 1.059 42.518 65.525 1.00 41.00 189 THR A O 1
ATOM 1398 N N . PRO A 1 190 ? 0.285 40.897 66.868 1.00 50.00 190 PRO A N 1
ATOM 1399 C CA . PRO A 1 190 ? -1.031 40.755 66.204 1.00 50.00 190 PRO A CA 1
ATOM 1400 C C . PRO A 1 190 ? -2.238 41.346 66.992 1.00 50.00 190 PRO A C 1
ATOM 1402 O O . PRO A 1 190 ? -2.062 41.949 68.045 1.00 50.00 190 PRO A O 1
ATOM 1405 N N . THR A 1 191 ? -3.472 41.022 66.544 1.00 41.28 191 THR A N 1
ATOM 1406 C CA . THR A 1 191 ? -4.750 40.911 67.322 1.00 41.28 191 THR A CA 1
ATOM 1407 C C . THR A 1 191 ? -5.818 42.007 67.143 1.00 41.28 191 THR A C 1
ATOM 1409 O O . THR A 1 191 ? -5.598 43.152 67.511 1.00 41.28 191 THR A O 1
ATOM 1412 N N . ILE A 1 192 ? -7.039 41.606 66.738 1.00 37.09 192 ILE A N 1
ATOM 1413 C CA . ILE A 1 192 ? -8.297 41.865 67.485 1.00 37.09 192 ILE A CA 1
ATOM 1414 C C . ILE A 1 192 ? -9.401 40.861 67.103 1.00 37.09 192 ILE A C 1
ATOM 1416 O O . ILE A 1 192 ? -9.562 40.492 65.943 1.00 37.09 192 ILE A O 1
ATOM 1420 N N . THR A 1 193 ? -10.183 40.426 68.095 1.00 43.84 193 THR A N 1
ATOM 1421 C CA . THR A 1 193 ? -11.457 39.688 67.969 1.00 43.84 193 THR A CA 1
ATOM 1422 C C . THR A 1 193 ? -12.220 39.848 69.289 1.00 43.84 193 THR A C 1
ATOM 1424 O O . THR A 1 193 ? -11.591 39.799 70.347 1.00 43.84 193 THR A O 1
ATOM 1427 N N . PRO A 1 194 ? -13.549 40.035 69.261 1.00 46.72 194 PRO A N 1
ATOM 1428 C CA . PRO A 1 194 ? -14.386 39.385 70.272 1.00 46.72 194 PRO A CA 1
ATOM 1429 C C . PRO A 1 194 ? -15.658 38.725 69.701 1.00 46.72 194 PRO A C 1
ATOM 1431 O O . PRO A 1 194 ? -16.109 39.013 68.595 1.00 46.72 194 PRO A O 1
ATOM 1434 N N . THR A 1 195 ? -16.217 37.812 70.494 1.00 44.22 195 THR A N 1
ATOM 1435 C CA . THR A 1 195 ? -17.258 36.830 70.131 1.00 44.22 195 THR A CA 1
ATOM 1436 C C . THR A 1 195 ? -18.652 37.248 70.618 1.00 44.22 195 THR A C 1
ATOM 1438 O O . THR A 1 195 ? -18.751 38.026 71.563 1.00 44.22 195 THR A O 1
ATOM 1441 N N . ASN A 1 196 ? -19.725 36.655 70.073 1.00 39.53 196 ASN A N 1
ATOM 1442 C CA . ASN A 1 196 ? -20.943 36.352 70.846 1.00 39.53 196 ASN A CA 1
ATOM 1443 C C . ASN A 1 196 ? -21.762 35.182 70.250 1.00 39.53 196 ASN A C 1
ATOM 1445 O O . ASN A 1 196 ? -21.663 34.879 69.064 1.00 39.53 196 ASN A O 1
ATOM 1449 N N . THR A 1 197 ? -22.560 34.539 71.110 1.00 40.12 197 THR A N 1
ATOM 1450 C CA . THR A 1 197 ? -23.307 33.262 70.947 1.00 40.12 197 THR A CA 1
ATOM 1451 C C . THR A 1 197 ? -24.590 33.419 71.811 1.00 40.12 197 THR A C 1
ATOM 1453 O O . THR A 1 197 ? -24.433 34.060 72.855 1.00 40.12 197 THR A O 1
ATOM 1456 N N . PRO A 1 198 ? -25.824 32.920 71.492 1.00 42.84 198 PRO A N 1
ATOM 1457 C CA . PRO A 1 198 ? -26.086 31.517 71.119 1.00 42.84 198 PRO A CA 1
ATOM 1458 C C . PRO A 1 198 ? -27.289 31.148 70.192 1.00 42.84 198 PRO A C 1
ATOM 1460 O O . PRO A 1 198 ? -28.241 31.891 69.992 1.00 42.84 198 PRO A O 1
ATOM 1463 N N . THR A 1 199 ? -27.215 29.904 69.698 1.00 39.66 199 THR A N 1
ATOM 1464 C CA . THR A 1 199 ? -28.247 28.867 69.423 1.00 39.66 199 THR A CA 1
ATOM 1465 C C . THR A 1 199 ? -29.725 29.209 69.118 1.00 39.66 199 THR A C 1
ATOM 1467 O O . THR A 1 199 ? -30.458 29.708 69.966 1.00 39.66 199 THR A O 1
ATOM 1470 N N . THR A 1 200 ? -30.238 28.657 68.005 1.00 37.19 200 THR A N 1
ATOM 1471 C CA . THR A 1 200 ? -31.528 27.913 67.943 1.00 37.19 200 THR A CA 1
ATOM 1472 C C . THR A 1 200 ? -31.561 26.950 66.737 1.00 37.19 200 THR A C 1
ATOM 1474 O O . THR A 1 200 ? -30.706 27.009 65.857 1.00 37.19 200 THR A O 1
ATOM 1477 N N . THR A 1 201 ? -32.494 25.992 66.733 1.00 35.44 201 THR A N 1
ATOM 1478 C CA . THR A 1 201 ? -32.659 24.877 65.761 1.00 35.44 201 THR A CA 1
ATOM 1479 C C . THR A 1 201 ? -34.150 24.470 65.792 1.00 35.44 201 THR A C 1
ATOM 1481 O O . THR A 1 201 ? -34.754 24.724 66.838 1.00 35.44 201 THR A O 1
ATOM 1484 N N . PRO A 1 202 ? -34.787 23.823 64.782 1.00 45.56 202 PRO A N 1
ATOM 1485 C CA . PRO A 1 202 ? -34.380 23.408 63.423 1.00 45.56 202 PRO A CA 1
ATOM 1486 C C . PRO A 1 202 ? -34.990 24.391 62.366 1.00 45.56 202 PRO A C 1
ATOM 1488 O O . PRO A 1 202 ? -35.140 25.557 62.703 1.00 45.56 202 PRO A O 1
ATOM 1491 N N . THR A 1 203 ? -35.329 24.130 61.088 1.00 34.81 203 THR A N 1
ATOM 1492 C CA . THR A 1 203 ? -35.618 22.906 60.303 1.00 34.81 203 THR A CA 1
ATOM 1493 C C . THR A 1 203 ? -35.535 23.200 58.796 1.00 34.81 203 THR A C 1
ATOM 1495 O O . THR A 1 203 ? -35.780 24.329 58.386 1.00 34.81 203 THR A O 1
ATOM 1498 N N . GLY A 1 204 ? -35.321 22.168 57.970 1.00 36.31 204 GLY A N 1
ATOM 1499 C CA . GLY A 1 204 ? -35.625 22.198 56.532 1.00 36.31 204 GLY A CA 1
ATOM 1500 C C . GLY A 1 204 ? -34.400 22.069 55.629 1.00 36.31 204 GLY A C 1
ATOM 1501 O O . GLY A 1 204 ? -33.507 22.910 55.647 1.00 36.31 204 GLY A O 1
ATOM 1502 N N . THR A 1 205 ? -34.381 21.023 54.800 1.00 34.75 205 THR A N 1
ATOM 1503 C CA . THR A 1 205 ? -33.334 20.786 53.797 1.00 34.75 205 THR A CA 1
ATOM 1504 C C . THR A 1 205 ? -33.902 21.038 52.398 1.00 34.75 205 THR A C 1
ATOM 1506 O O . THR A 1 205 ? -34.489 20.127 51.815 1.00 34.75 205 THR A O 1
ATOM 1509 N N . PRO A 1 206 ? -33.751 22.246 51.825 1.00 36.16 206 PRO A N 1
ATOM 1510 C CA . PRO A 1 206 ? -33.994 22.448 50.406 1.00 36.16 206 PRO A CA 1
ATOM 1511 C C . PRO A 1 206 ? -32.852 21.790 49.624 1.00 36.16 206 PRO A C 1
ATOM 1513 O O . PRO A 1 206 ? -31.757 22.341 49.511 1.00 36.16 206 PRO A O 1
ATOM 1516 N N . THR A 1 207 ? -33.088 20.589 49.096 1.00 36.12 207 THR A N 1
ATOM 1517 C CA . THR A 1 207 ? -32.150 19.940 48.175 1.00 36.12 207 THR A CA 1
ATOM 1518 C C . THR A 1 207 ? -31.975 20.829 46.947 1.00 36.12 207 THR A C 1
ATOM 1520 O O . THR A 1 207 ? -32.892 20.954 46.133 1.00 36.12 207 THR A O 1
ATOM 1523 N N . LEU A 1 208 ? -30.796 21.443 46.804 1.00 33.38 208 LEU A N 1
ATOM 1524 C CA . LEU A 1 208 ? -30.427 22.183 45.601 1.00 33.38 208 LEU A CA 1
ATOM 1525 C C . LEU A 1 208 ? -30.340 21.206 44.426 1.00 33.38 208 LEU A C 1
ATOM 1527 O O . LEU A 1 208 ? -29.302 20.601 44.169 1.00 33.38 208 LEU A O 1
ATOM 1531 N N . THR A 1 209 ? -31.454 21.061 43.713 1.00 33.41 209 THR A N 1
ATOM 1532 C CA . THR A 1 209 ? -31.458 20.467 42.378 1.00 33.41 209 THR A CA 1
ATOM 1533 C C . THR A 1 209 ? -30.630 21.399 41.495 1.00 33.41 209 THR A C 1
ATOM 1535 O O . THR A 1 209 ? -30.992 22.573 41.391 1.00 33.41 209 THR A O 1
ATOM 1538 N N . PRO A 1 210 ? -29.510 20.949 40.901 1.00 34.88 210 PRO A N 1
ATOM 1539 C CA . PRO A 1 210 ? -28.695 21.819 40.070 1.00 34.88 210 PRO A CA 1
ATOM 1540 C C . PRO A 1 210 ? -29.517 22.242 38.853 1.00 34.88 210 PRO A C 1
ATOM 1542 O O . PRO A 1 210 ? -29.864 21.413 38.011 1.00 34.88 210 PRO A O 1
ATOM 1545 N N . THR A 1 211 ? -29.856 23.532 38.782 1.00 31.95 211 THR A N 1
ATOM 1546 C CA . THR A 1 211 ? -30.578 24.111 37.648 1.00 31.95 211 THR A CA 1
ATOM 1547 C C . THR A 1 211 ? -29.830 23.771 36.370 1.00 31.95 211 THR A C 1
ATOM 1549 O O . THR A 1 211 ? -28.670 24.154 36.212 1.00 31.95 211 THR A O 1
ATOM 1552 N N . VAL A 1 212 ? -30.489 23.050 35.461 1.00 34.22 212 VAL A N 1
ATOM 1553 C CA . VAL A 1 212 ? -29.905 22.686 34.171 1.00 34.22 212 VAL A CA 1
ATOM 1554 C C . VAL A 1 212 ? -29.795 23.949 33.324 1.00 34.22 212 VAL A C 1
ATOM 1556 O O . VAL A 1 212 ? -30.699 24.299 32.568 1.00 34.22 212 VAL A O 1
ATOM 1559 N N . THR A 1 213 ? -28.668 24.649 33.457 1.00 28.05 213 THR A N 1
ATOM 1560 C CA . THR A 1 213 ? -28.203 25.586 32.437 1.00 28.05 213 THR A CA 1
ATOM 1561 C C . THR A 1 213 ? -28.222 24.831 31.110 1.00 28.05 213 THR A C 1
ATOM 1563 O O . THR A 1 213 ? -27.652 23.738 31.059 1.00 28.05 213 THR A O 1
ATOM 1566 N N . PRO A 1 214 ? -28.860 25.350 30.045 1.00 28.50 214 PRO A N 1
ATOM 1567 C CA . PRO A 1 214 ? -28.889 24.677 28.756 1.00 28.50 214 PRO A CA 1
ATOM 1568 C C . PRO A 1 214 ? -27.476 24.672 28.167 1.00 28.50 214 PRO A C 1
ATOM 1570 O O . PRO A 1 214 ? -27.066 25.587 27.452 1.00 28.50 214 PRO A O 1
ATOM 1573 N N . THR A 1 215 ? -26.706 23.640 28.507 1.00 28.70 215 THR A N 1
ATOM 1574 C CA . THR A 1 215 ? -25.410 23.362 27.905 1.00 28.70 215 THR A CA 1
ATOM 1575 C C . THR A 1 215 ? -25.675 23.000 26.456 1.00 28.70 215 THR A C 1
ATOM 1577 O O . THR A 1 215 ? -26.012 21.856 26.152 1.00 28.70 215 THR A O 1
ATOM 1580 N N . TYR A 1 216 ? -25.553 23.995 25.572 1.00 27.83 216 TYR A N 1
ATOM 1581 C CA . TYR A 1 216 ? -25.532 23.799 24.129 1.00 27.83 216 TYR A CA 1
ATOM 1582 C C . TYR A 1 216 ? -24.539 22.686 23.828 1.00 27.83 216 TYR A C 1
ATOM 1584 O O . TYR A 1 216 ? -23.326 22.884 23.897 1.00 27.83 216 TYR A O 1
ATOM 1592 N N . THR A 1 217 ? -25.066 21.493 23.561 1.00 27.94 217 THR A N 1
ATOM 1593 C CA . THR A 1 217 ? -24.241 20.352 23.197 1.00 27.94 217 THR A CA 1
ATOM 1594 C C . THR A 1 217 ? -23.612 20.729 21.865 1.00 27.94 217 THR A C 1
ATOM 1596 O O . THR A 1 217 ? -24.367 21.012 20.930 1.00 27.94 217 THR A O 1
ATOM 1599 N N . PRO A 1 218 ? -22.274 20.814 21.752 1.00 27.64 218 PRO A N 1
ATOM 1600 C CA . PRO A 1 218 ? -21.662 21.118 20.476 1.00 27.64 218 PRO A CA 1
ATOM 1601 C C . PRO A 1 218 ? -21.999 19.964 19.535 1.00 27.64 218 PRO A C 1
ATOM 1603 O O . PRO A 1 218 ? -21.449 18.869 19.654 1.00 27.64 218 PRO A O 1
ATOM 1606 N N . SER A 1 219 ? -22.945 20.211 18.623 1.00 30.34 219 SER A N 1
ATOM 1607 C CA . SER A 1 219 ? -23.189 19.339 17.476 1.00 30.34 219 SER A CA 1
ATOM 1608 C C . SER A 1 219 ? -21.835 19.056 16.821 1.00 30.34 219 SER A C 1
ATOM 1610 O O . SER A 1 219 ? -21.037 19.997 16.734 1.00 30.34 219 SER A O 1
ATOM 1612 N N . PRO A 1 220 ? -21.527 17.808 16.420 1.00 30.75 220 PRO A N 1
ATOM 1613 C CA . PRO A 1 220 ? -20.215 17.449 15.895 1.00 30.75 220 PRO A CA 1
ATOM 1614 C C . PRO A 1 220 ? -19.902 18.269 14.639 1.00 30.75 220 PRO A C 1
ATOM 1616 O O . PRO A 1 220 ? -20.300 17.927 13.527 1.00 30.75 220 PRO A O 1
ATOM 1619 N N . SER A 1 221 ? -19.197 19.382 14.849 1.00 31.84 221 SER A N 1
ATOM 1620 C CA . SER A 1 221 ? -18.775 20.296 13.798 1.00 31.84 221 SER A CA 1
ATOM 1621 C C . SER A 1 221 ? -17.857 19.535 12.841 1.00 31.84 221 SER A C 1
ATOM 1623 O O . SER A 1 221 ? -16.975 18.808 13.318 1.00 31.84 221 SER A O 1
ATOM 1625 N N . PRO A 1 222 ? -18.067 19.634 11.515 1.00 28.69 222 PRO A N 1
ATOM 1626 C CA . PRO A 1 222 ? -17.321 18.840 10.552 1.00 28.69 222 PRO A CA 1
ATOM 1627 C C . PRO A 1 222 ? -15.822 19.107 10.703 1.00 28.69 222 PRO A C 1
ATOM 1629 O O . PRO A 1 222 ? -15.343 20.217 10.472 1.00 28.69 222 PRO A O 1
ATOM 1632 N N . THR A 1 223 ? -15.076 18.074 11.104 1.00 31.20 223 THR A N 1
ATOM 1633 C CA . THR A 1 223 ? -13.618 18.144 11.248 1.00 31.20 223 THR A CA 1
ATOM 1634 C C . THR A 1 223 ? -13.021 18.642 9.929 1.00 31.20 223 THR A C 1
ATOM 1636 O O . THR A 1 223 ? -13.347 18.080 8.879 1.00 31.20 223 THR A O 1
ATOM 1639 N N . PRO A 1 224 ? -12.212 19.718 9.939 1.00 29.34 224 PRO A N 1
ATOM 1640 C CA . PRO A 1 224 ? -11.972 20.507 8.739 1.00 29.34 224 PRO A CA 1
ATOM 1641 C C . PRO A 1 224 ? -11.214 19.704 7.684 1.00 29.34 224 PRO A C 1
ATOM 1643 O O . PRO A 1 224 ? -10.018 19.436 7.816 1.00 29.34 224 PRO A O 1
ATOM 1646 N N . THR A 1 225 ? -11.913 19.372 6.598 1.00 37.00 225 THR A N 1
ATOM 1647 C CA . THR A 1 225 ? -11.303 18.850 5.375 1.00 37.00 225 THR A CA 1
ATOM 1648 C C . THR A 1 225 ? -10.194 19.776 4.878 1.00 37.00 225 THR A C 1
ATOM 1650 O O . THR A 1 225 ? -10.193 20.976 5.145 1.00 37.00 225 THR A O 1
ATOM 1653 N N . GLN A 1 226 ? -9.247 19.211 4.128 1.00 41.84 226 GLN A N 1
ATOM 1654 C CA . GLN A 1 226 ? -8.009 19.858 3.680 1.00 41.84 226 GLN A CA 1
ATOM 1655 C C . GLN A 1 226 ? -8.243 20.944 2.602 1.00 41.84 226 GLN A C 1
ATOM 1657 O O . GLN A 1 226 ? -7.848 20.803 1.446 1.00 41.84 226 GLN A O 1
ATOM 1662 N N . GLN A 1 227 ? -8.917 22.025 2.987 1.00 54.22 227 GLN A N 1
ATOM 1663 C CA . GLN A 1 227 ? -9.581 22.972 2.100 1.00 54.22 227 GLN A CA 1
ATOM 1664 C C . GLN A 1 227 ? -8.668 24.146 1.704 1.00 54.22 227 GLN A C 1
ATOM 1666 O O . GLN A 1 227 ? -8.137 24.845 2.564 1.00 54.22 227 GLN A O 1
ATOM 1671 N N . GLY A 1 228 ? -8.497 24.393 0.400 1.00 61.81 228 GLY A N 1
ATOM 1672 C CA . GLY A 1 228 ? -8.125 25.717 -0.109 1.00 61.81 228 GLY A CA 1
ATOM 1673 C C . GLY A 1 228 ? -6.717 26.247 0.185 1.00 61.81 228 GLY A C 1
ATOM 1674 O O . GLY A 1 228 ? -6.556 27.451 0.320 1.00 61.81 228 GLY A O 1
ATOM 1675 N N . ARG A 1 229 ? -5.665 25.434 0.312 1.00 70.56 229 ARG A N 1
ATOM 1676 C CA . ARG A 1 229 ? -4.340 25.981 0.709 1.00 70.56 229 ARG A CA 1
ATOM 1677 C C . ARG A 1 229 ? -3.666 26.925 -0.294 1.00 70.56 229 ARG A C 1
ATOM 1679 O O . ARG A 1 229 ? -2.804 27.705 0.098 1.00 70.56 229 ARG A O 1
ATOM 1686 N N . ASN A 1 230 ? -4.007 26.826 -1.570 1.00 75.56 230 ASN A N 1
ATOM 1687 C CA . ASN A 1 230 ? -3.472 27.626 -2.670 1.00 75.56 230 ASN A CA 1
ATOM 1688 C C . ASN A 1 230 ? -4.500 27.626 -3.824 1.00 75.56 230 ASN A C 1
ATOM 1690 O O . ASN A 1 230 ? -5.473 26.868 -3.748 1.00 75.56 230 ASN A O 1
ATOM 1694 N N . PRO A 1 231 ? -4.328 28.440 -4.882 1.00 78.00 231 PRO A N 1
ATOM 1695 C CA . PRO A 1 231 ? -5.316 28.516 -5.956 1.00 78.00 231 PRO A CA 1
ATOM 1696 C C . PRO A 1 231 ? -5.535 27.185 -6.700 1.00 78.00 231 PRO A C 1
ATOM 1698 O O . PRO A 1 231 ? -6.662 26.866 -7.072 1.00 78.00 231 PRO A O 1
ATOM 1701 N N . GLY A 1 232 ? -4.499 26.352 -6.852 1.00 67.50 232 GLY A N 1
ATOM 1702 C CA . GLY A 1 232 ? -4.622 25.012 -7.438 1.00 67.50 232 GLY A CA 1
ATOM 1703 C C . GLY A 1 232 ? -5.499 24.061 -6.618 1.00 67.50 232 GLY A C 1
ATOM 1704 O O . GLY A 1 232 ? -6.310 23.322 -7.178 1.00 67.50 232 GLY A O 1
ATOM 1705 N N . ALA A 1 233 ? -5.404 24.132 -5.287 1.00 65.56 233 ALA A N 1
ATOM 1706 C CA . ALA A 1 233 ? -6.241 23.390 -4.344 1.00 65.56 233 ALA A CA 1
ATOM 1707 C C . ALA A 1 233 ? -7.480 24.179 -3.867 1.00 65.56 233 ALA A C 1
ATOM 1709 O O . ALA A 1 233 ? -8.041 23.861 -2.813 1.00 65.56 233 ALA A O 1
ATOM 1710 N N . ALA A 1 234 ? -7.904 25.213 -4.605 1.00 76.12 234 ALA A N 1
ATOM 1711 C CA . ALA A 1 234 ? -9.066 26.023 -4.255 1.00 76.12 234 ALA A CA 1
ATOM 1712 C C . ALA A 1 234 ? -10.354 25.181 -4.226 1.00 76.12 234 ALA A C 1
ATOM 1714 O O . ALA A 1 234 ? -10.630 24.405 -5.144 1.00 76.12 234 ALA A O 1
ATOM 1715 N N . SER A 1 235 ? -11.136 25.328 -3.156 1.00 74.12 235 SER A N 1
ATOM 1716 C CA . SER A 1 235 ? -12.277 24.456 -2.856 1.00 74.12 235 SER A CA 1
ATOM 1717 C C . SER A 1 235 ? -13.620 24.965 -3.381 1.00 74.12 235 SER A C 1
ATOM 1719 O O . SER A 1 235 ? -13.883 26.160 -3.382 1.00 74.12 235 SER A O 1
ATOM 1721 N N . ILE A 1 236 ? -14.506 24.031 -3.728 1.00 63.91 236 ILE A N 1
ATOM 1722 C CA . ILE A 1 236 ? -15.919 24.278 -4.064 1.00 63.91 236 ILE A CA 1
ATOM 1723 C C . ILE A 1 236 ? -16.868 24.165 -2.849 1.00 63.91 236 ILE A C 1
ATOM 1725 O O . ILE A 1 236 ? -18.083 24.220 -3.010 1.00 63.91 236 ILE A O 1
ATOM 1729 N N . GLY A 1 237 ? -16.339 23.915 -1.645 1.00 56.38 237 GLY A N 1
ATOM 1730 C CA . GLY A 1 237 ? -17.145 23.689 -0.441 1.00 56.38 237 GLY A CA 1
ATOM 1731 C C . GLY A 1 237 ? -17.673 24.994 0.154 1.00 56.38 237 GLY A C 1
ATOM 1732 O O . GLY A 1 237 ? -16.913 25.722 0.789 1.00 56.38 237 GLY A O 1
ATOM 1733 N N . TYR A 1 238 ? -18.965 25.256 -0.033 1.00 62.88 238 TYR A N 1
ATOM 1734 C CA . TYR A 1 238 ? -19.683 26.418 0.499 1.00 62.88 238 TYR A CA 1
ATOM 1735 C C . TYR A 1 238 ? -20.652 26.021 1.617 1.00 62.88 238 TYR A C 1
ATOM 1737 O O . TYR A 1 238 ? -21.059 24.866 1.722 1.00 62.88 238 TYR A O 1
ATOM 1745 N N . ASN A 1 239 ? -21.060 27.000 2.426 1.00 59.94 239 ASN A N 1
ATOM 1746 C CA . ASN A 1 239 ? -22.091 26.887 3.466 1.00 59.94 239 ASN A CA 1
ATOM 1747 C C . ASN A 1 239 ? -21.786 25.915 4.631 1.00 59.94 239 ASN A C 1
ATOM 1749 O O . ASN A 1 239 ? -22.643 25.698 5.485 1.00 59.94 239 ASN A O 1
ATOM 1753 N N . SER A 1 240 ? -20.555 25.404 4.724 1.00 57.41 240 SER A N 1
ATOM 1754 C CA . SER A 1 240 ? -19.997 24.732 5.905 1.00 57.41 240 SER A CA 1
ATOM 1755 C C . SER A 1 240 ? -19.252 25.710 6.819 1.00 57.41 240 SER A C 1
ATOM 1757 O O . SER A 1 240 ? -18.688 26.697 6.343 1.00 57.41 240 SER A O 1
ATOM 1759 N N . ASP A 1 241 ? -19.180 25.402 8.114 1.00 65.38 241 ASP A N 1
ATOM 1760 C CA . ASP A 1 241 ? -18.366 26.165 9.065 1.00 65.38 241 ASP A CA 1
ATOM 1761 C C . ASP A 1 241 ? -16.884 25.793 8.908 1.00 65.38 241 ASP A C 1
ATOM 1763 O O . ASP A 1 241 ? -16.470 24.673 9.210 1.00 65.38 241 ASP A O 1
ATOM 1767 N N . THR A 1 242 ? -16.076 26.741 8.436 1.00 70.56 242 THR A N 1
ATOM 1768 C CA . THR A 1 242 ? -14.647 26.570 8.161 1.00 70.56 242 THR A CA 1
ATOM 1769 C C . THR A 1 242 ? -13.803 27.324 9.188 1.00 70.56 242 THR A C 1
ATOM 1771 O O . THR A 1 242 ? -14.021 28.500 9.475 1.00 70.56 242 THR A O 1
ATOM 1774 N N . MET A 1 243 ? -12.770 26.665 9.714 1.00 73.25 243 MET A N 1
ATOM 1775 C CA . MET A 1 243 ? -11.788 27.271 10.616 1.00 73.25 243 MET A CA 1
ATOM 1776 C C . MET A 1 243 ? -10.563 27.778 9.836 1.00 73.25 243 MET A C 1
ATOM 1778 O O . MET A 1 243 ? -9.783 26.975 9.325 1.00 73.25 243 MET A O 1
ATOM 1782 N N . ILE A 1 244 ? -10.335 29.097 9.804 1.00 78.06 244 ILE A N 1
ATOM 1783 C CA . ILE A 1 244 ? -9.103 29.697 9.265 1.00 78.06 244 ILE A CA 1
ATOM 1784 C C . ILE A 1 244 ? -8.118 30.036 10.387 1.00 78.06 244 ILE A C 1
ATOM 1786 O O . ILE A 1 244 ? -8.376 30.858 11.271 1.00 78.06 244 ILE A O 1
ATOM 1790 N N . ARG A 1 245 ? -6.952 29.385 10.343 1.00 69.75 245 ARG A N 1
ATOM 1791 C CA . ARG A 1 245 ? -5.860 29.599 11.303 1.00 69.75 245 ARG A CA 1
ATOM 1792 C C . ARG A 1 245 ? -5.288 31.012 11.165 1.00 69.75 245 ARG A C 1
ATOM 1794 O O . ARG A 1 245 ? -5.368 31.619 10.096 1.00 69.75 245 ARG A O 1
ATOM 1801 N N . ARG A 1 246 ? -4.669 31.504 12.236 1.00 77.56 246 ARG A N 1
ATOM 1802 C CA . ARG A 1 246 ? -3.906 32.760 12.237 1.00 77.56 246 ARG A CA 1
ATOM 1803 C C . ARG A 1 246 ? -2.904 32.857 11.084 1.00 77.56 246 ARG A C 1
ATOM 1805 O O . ARG A 1 246 ? -2.311 31.842 10.716 1.00 77.56 246 ARG A O 1
ATOM 1812 N N . PHE A 1 247 ? -2.700 34.066 10.562 1.00 68.06 247 PHE A N 1
ATOM 1813 C CA . PHE A 1 247 ? -1.748 34.377 9.483 1.00 68.06 247 PHE A CA 1
ATOM 1814 C C . PHE A 1 247 ? -1.808 33.410 8.280 1.00 68.06 247 PHE A C 1
ATOM 1816 O O . PHE A 1 247 ? -0.777 32.965 7.776 1.00 68.06 247 PHE A O 1
ATOM 1823 N N . SER A 1 248 ? -3.013 33.041 7.832 1.00 76.38 248 SER A N 1
ATOM 1824 C CA . SER A 1 248 ? -3.208 32.065 6.749 1.00 76.38 248 SER A CA 1
ATOM 1825 C C . SER A 1 248 ? -4.260 32.508 5.731 1.00 76.38 248 SER A C 1
ATOM 1827 O O . SER A 1 248 ? -5.006 33.459 5.958 1.00 76.38 248 SER A O 1
ATOM 1829 N N . THR A 1 249 ? -4.293 31.841 4.575 1.00 84.38 249 THR A N 1
ATOM 1830 C CA . THR A 1 249 ? -5.273 32.071 3.503 1.00 84.38 249 THR A CA 1
ATOM 1831 C C . THR A 1 249 ? -5.968 30.761 3.155 1.00 84.38 249 THR A C 1
ATOM 1833 O O . THR A 1 249 ? -5.300 29.733 3.052 1.00 84.38 249 THR A O 1
ATOM 1836 N N . ILE A 1 250 ? -7.283 30.809 2.940 1.00 84.69 250 ILE A N 1
ATOM 1837 C CA . ILE A 1 250 ? -8.064 29.716 2.356 1.00 84.69 250 ILE A CA 1
ATOM 1838 C C . ILE A 1 250 ? -8.656 30.191 1.025 1.00 84.69 250 ILE A C 1
ATOM 1840 O O . ILE A 1 250 ? -9.302 31.234 0.945 1.00 84.69 250 ILE A O 1
ATOM 1844 N N . TRP A 1 251 ? -8.410 29.405 -0.014 1.00 87.62 251 TRP A N 1
ATOM 1845 C CA . TRP A 1 251 ? -8.825 29.604 -1.392 1.00 87.62 251 TRP A CA 1
ATOM 1846 C C . TRP A 1 251 ? -10.061 28.766 -1.722 1.00 87.62 251 TRP A C 1
ATOM 1848 O O . TRP A 1 251 ? -10.107 27.558 -1.473 1.00 87.62 251 TRP A O 1
ATOM 1858 N N . TYR A 1 252 ? -11.037 29.393 -2.361 1.00 89.44 252 TYR A N 1
ATOM 1859 C CA . TYR A 1 252 ? -12.235 28.752 -2.893 1.00 89.44 252 TYR A CA 1
ATOM 1860 C C . TYR A 1 252 ? -12.382 29.073 -4.377 1.00 89.44 252 TYR A C 1
ATOM 1862 O O . TYR A 1 252 ? -11.749 30.007 -4.872 1.00 89.44 252 TYR A O 1
ATOM 1870 N N . ARG A 1 253 ? -13.202 28.304 -5.093 1.00 85.50 253 ARG A N 1
ATOM 1871 C CA . ARG A 1 253 ? -13.495 28.541 -6.507 1.00 85.50 253 ARG A CA 1
ATOM 1872 C C . ARG A 1 253 ? -14.942 28.213 -6.858 1.00 85.50 253 ARG A C 1
ATOM 1874 O O . ARG A 1 253 ? -15.469 27.199 -6.402 1.00 85.50 253 ARG A O 1
ATOM 1881 N N . PHE A 1 254 ? -15.541 29.038 -7.707 1.00 80.69 254 PHE A N 1
ATOM 1882 C CA . PHE A 1 254 ? -16.864 28.811 -8.284 1.00 80.69 254 PHE A CA 1
ATOM 1883 C C . PHE A 1 254 ? -16.802 28.944 -9.802 1.00 80.69 254 PHE A C 1
ATOM 1885 O O . PHE A 1 254 ? -16.052 29.765 -10.329 1.00 80.69 254 PHE A O 1
ATOM 1892 N N . GLU A 1 255 ? -17.616 28.163 -10.503 1.00 77.62 255 GLU A N 1
ATOM 1893 C CA . GLU A 1 255 ? -17.830 28.361 -11.934 1.00 77.62 255 GLU A CA 1
ATOM 1894 C C . GLU A 1 255 ? -18.914 29.420 -12.141 1.00 77.62 255 GLU A C 1
ATOM 1896 O O . GLU A 1 255 ? -19.910 29.461 -11.410 1.00 77.62 255 GLU A O 1
ATOM 1901 N N . TYR A 1 256 ? -18.730 30.278 -13.141 1.00 82.69 256 TYR A N 1
ATOM 1902 C CA . TYR A 1 256 ? -19.695 31.312 -13.508 1.00 82.69 256 TYR A CA 1
ATOM 1903 C C . TYR A 1 256 ? -19.869 31.397 -15.029 1.00 82.69 256 TYR A C 1
ATOM 1905 O O . TYR A 1 256 ? -18.910 31.244 -15.783 1.00 82.69 256 TYR A O 1
ATOM 1913 N N . ARG A 1 257 ? -21.098 31.642 -15.503 1.00 76.06 257 ARG A N 1
ATOM 1914 C CA . ARG A 1 257 ? -21.447 31.584 -16.941 1.00 76.06 257 ARG A CA 1
ATOM 1915 C C . ARG A 1 257 ? -20.928 32.753 -17.787 1.00 76.06 257 ARG A C 1
ATOM 1917 O O . ARG A 1 257 ? -20.833 32.610 -19.001 1.00 76.06 257 ARG A O 1
ATOM 1924 N N . GLY A 1 258 ? -20.620 33.905 -17.188 1.00 76.12 258 GLY A N 1
ATOM 1925 C CA . GLY A 1 258 ? -20.199 35.100 -17.937 1.00 76.12 258 GLY A CA 1
ATOM 1926 C C . GLY A 1 258 ? -21.330 35.921 -18.560 1.00 76.12 258 GLY A C 1
ATOM 1927 O O . GLY A 1 258 ? -21.086 36.738 -19.442 1.00 76.12 258 GLY A O 1
ATOM 1928 N N . ASP A 1 259 ? -22.571 35.738 -18.114 1.00 76.00 259 ASP A N 1
ATOM 1929 C CA . ASP A 1 259 ? -23.773 36.341 -18.711 1.00 76.00 259 ASP A CA 1
ATOM 1930 C C . ASP A 1 259 ? -24.175 37.707 -18.118 1.00 76.00 259 ASP A C 1
ATOM 1932 O O . ASP A 1 259 ? -25.249 38.223 -18.423 1.00 76.00 259 ASP A O 1
ATOM 1936 N N . ARG A 1 260 ? -23.309 38.311 -17.294 1.00 83.56 260 ARG A N 1
ATOM 1937 C CA . ARG A 1 260 ? -23.571 39.508 -16.465 1.00 83.56 260 ARG A CA 1
ATOM 1938 C C . ARG A 1 260 ? -24.681 39.350 -15.409 1.00 83.56 260 ARG A C 1
ATOM 1940 O O . ARG A 1 260 ? -25.123 40.358 -14.859 1.00 83.56 260 ARG A O 1
ATOM 1947 N N . SER A 1 261 ? -25.120 38.133 -15.080 1.00 80.38 261 SER A N 1
ATOM 1948 C CA . SER A 1 261 ? -25.996 37.926 -13.918 1.00 80.38 261 SER A CA 1
ATOM 1949 C C . SER A 1 261 ? -25.276 38.264 -12.595 1.00 80.38 261 SER A C 1
ATOM 1951 O O . SER A 1 261 ? -24.046 38.188 -12.515 1.00 80.38 261 SER A O 1
ATOM 1953 N N . PRO A 1 262 ? -26.002 38.691 -11.544 1.00 82.38 262 PRO A N 1
ATOM 1954 C CA . PRO A 1 262 ? -25.377 39.109 -10.294 1.00 82.38 262 PRO A CA 1
ATOM 1955 C C . PRO A 1 262 ? -24.764 37.930 -9.527 1.00 82.38 262 PRO A C 1
ATOM 1957 O O . PRO A 1 262 ? -25.389 36.884 -9.359 1.00 82.38 262 PRO A O 1
ATOM 1960 N N . ILE A 1 263 ? -23.559 38.155 -9.009 1.00 86.00 263 ILE A N 1
ATOM 1961 C CA . ILE A 1 263 ? -22.816 37.293 -8.090 1.00 86.00 263 ILE A CA 1
ATOM 1962 C C . ILE A 1 263 ? -22.818 37.968 -6.715 1.00 86.00 263 ILE A C 1
ATOM 1964 O O . ILE A 1 263 ? -22.446 39.138 -6.598 1.00 86.00 263 ILE A O 1
ATOM 1968 N N . ASN A 1 264 ? -23.175 37.218 -5.677 1.00 88.00 264 ASN A N 1
ATOM 1969 C CA . ASN A 1 264 ? -23.018 37.581 -4.274 1.00 88.00 264 ASN A CA 1
ATOM 1970 C C . ASN A 1 264 ? -22.030 36.614 -3.604 1.00 88.00 264 ASN A C 1
ATOM 1972 O O . ASN A 1 264 ? -22.133 35.400 -3.774 1.00 88.00 264 ASN A O 1
ATOM 1976 N N . VAL A 1 265 ? -21.085 37.151 -2.831 1.00 89.44 265 VAL A N 1
ATOM 1977 C CA . VAL A 1 265 ? -20.151 36.375 -2.005 1.00 89.44 265 VAL A CA 1
ATOM 1978 C C . VAL A 1 265 ? -20.175 36.940 -0.588 1.00 89.44 265 VAL A C 1
ATOM 1980 O O . VAL A 1 265 ? -20.005 38.147 -0.410 1.00 89.44 265 VAL A O 1
ATOM 1983 N N . ALA A 1 266 ? -20.372 36.092 0.421 1.00 85.31 266 ALA A N 1
ATOM 1984 C CA . ALA A 1 266 ? -20.526 36.507 1.814 1.00 85.31 266 ALA A CA 1
ATOM 1985 C C . ALA A 1 266 ? -19.713 35.629 2.776 1.00 85.31 266 ALA A C 1
ATOM 1987 O O . ALA A 1 266 ? -19.723 34.403 2.668 1.00 85.31 266 ALA A O 1
ATOM 1988 N N . LEU A 1 267 ? -19.043 36.272 3.736 1.00 86.81 267 LEU A N 1
ATOM 1989 C CA . LEU A 1 267 ? -18.494 35.652 4.940 1.00 86.81 267 LEU A CA 1
ATOM 1990 C C . LEU A 1 267 ? -19.428 35.946 6.115 1.00 86.81 267 LEU A C 1
ATOM 1992 O O . LEU A 1 267 ? -19.673 37.113 6.426 1.00 86.81 267 LEU A O 1
ATOM 1996 N N . GLU A 1 268 ? -19.897 34.897 6.780 1.00 81.38 268 GLU A N 1
ATOM 1997 C CA . GLU A 1 268 ? -20.787 34.953 7.944 1.00 81.38 268 GLU A CA 1
ATOM 1998 C C . GLU A 1 268 ? -20.108 34.309 9.164 1.00 81.38 268 GLU A C 1
ATOM 2000 O O . GLU A 1 268 ? -19.424 33.293 9.029 1.00 81.38 268 GLU A O 1
ATOM 2005 N N . GLY A 1 269 ? -20.295 34.872 10.361 1.00 73.06 269 GLY A N 1
ATOM 2006 C CA . GLY A 1 269 ? -19.790 34.299 11.616 1.00 73.06 269 GLY A CA 1
ATOM 2007 C C . GLY A 1 269 ? -19.170 35.324 12.567 1.00 73.06 269 GLY A C 1
ATOM 2008 O O . GLY A 1 269 ? -18.975 36.490 12.230 1.00 73.06 269 GLY A O 1
ATOM 2009 N N . PHE A 1 270 ? -18.832 34.891 13.782 1.00 69.12 270 PHE A N 1
ATOM 2010 C CA . PHE A 1 270 ? -18.211 35.767 14.776 1.00 69.12 270 PHE A CA 1
ATOM 2011 C C . PHE A 1 270 ? -16.738 36.029 14.439 1.00 69.12 270 PHE A C 1
ATOM 2013 O O . PHE A 1 270 ? -15.930 35.105 14.382 1.00 69.12 270 PHE A O 1
ATOM 2020 N N . GLY A 1 271 ? -16.377 37.302 14.262 1.00 73.19 271 GLY A N 1
ATOM 2021 C CA . GLY A 1 271 ? -15.004 37.710 13.954 1.00 73.19 271 GLY A CA 1
ATOM 2022 C C . GLY A 1 271 ? -14.695 37.877 12.465 1.00 73.19 271 GLY A C 1
ATOM 2023 O O . GLY A 1 271 ? -13.566 38.228 12.135 1.00 73.19 271 GLY A O 1
ATOM 2024 N N . VAL A 1 272 ? -15.657 37.676 11.553 1.00 82.50 272 VAL A N 1
ATOM 2025 C CA . VAL A 1 272 ? -15.397 37.795 10.102 1.00 82.50 272 VAL A CA 1
ATOM 2026 C C . VAL A 1 272 ? -15.003 39.202 9.655 1.00 82.50 272 VAL A C 1
ATOM 2028 O O . VAL A 1 272 ? -14.389 39.337 8.604 1.00 82.50 272 VAL A O 1
ATOM 2031 N N . GLN A 1 273 ? -15.277 40.242 10.450 1.00 83.56 273 GLN A N 1
ATOM 2032 C CA . GLN A 1 273 ? -14.787 41.599 10.183 1.00 83.56 273 GLN A CA 1
ATOM 2033 C C . GLN A 1 273 ? -13.253 41.729 10.265 1.00 83.56 273 GLN A C 1
ATOM 2035 O O . GLN A 1 273 ? -12.698 42.686 9.732 1.00 83.56 273 GLN A O 1
ATOM 2040 N N . ASP A 1 274 ? -12.575 40.765 10.898 1.00 84.19 274 ASP A N 1
ATOM 2041 C CA . ASP A 1 274 ? -11.112 40.675 10.961 1.00 84.19 274 ASP A CA 1
ATOM 2042 C C . ASP A 1 274 ? -10.519 39.890 9.761 1.00 84.19 274 ASP A C 1
ATOM 2044 O O . ASP A 1 274 ? -9.297 39.753 9.643 1.00 84.19 274 ASP A O 1
ATOM 2048 N N . LEU A 1 275 ? -11.371 39.344 8.878 1.00 89.69 275 LEU A N 1
ATOM 2049 C CA . LEU A 1 275 ? -10.984 38.594 7.679 1.00 89.69 275 LEU A CA 1
ATOM 2050 C C . LEU A 1 275 ? -11.060 39.466 6.422 1.00 89.69 275 LEU A C 1
ATOM 2052 O O . LEU A 1 275 ? -12.004 40.226 6.211 1.00 89.69 275 LEU A O 1
ATOM 2056 N N . GLU A 1 276 ? -10.092 39.292 5.526 1.00 91.31 276 GLU A N 1
ATOM 2057 C CA . GLU A 1 276 ? -10.072 39.961 4.228 1.00 91.31 276 GLU A CA 1
ATOM 2058 C C . GLU A 1 276 ? -10.552 39.009 3.124 1.00 91.31 276 GLU A C 1
ATOM 2060 O O . GLU A 1 276 ? -9.949 37.963 2.883 1.00 91.31 276 GLU A O 1
ATOM 2065 N N . LEU A 1 277 ? -11.632 39.392 2.438 1.00 93.44 277 LEU A N 1
ATOM 2066 C CA . LEU A 1 277 ? -12.195 38.690 1.282 1.00 93.44 277 LEU A CA 1
ATOM 2067 C C . LEU A 1 277 ? -11.677 39.322 -0.019 1.00 93.44 277 LEU A C 1
ATOM 2069 O O . LEU A 1 277 ? -11.875 40.521 -0.233 1.00 93.44 277 LEU A O 1
ATOM 2073 N N . GLN A 1 278 ? -11.068 38.530 -0.902 1.00 95.69 278 GLN A N 1
ATOM 2074 C CA . GLN A 1 278 ? -10.607 38.942 -2.235 1.00 95.69 278 GLN A CA 1
ATOM 2075 C C . GLN A 1 278 ? -11.175 38.026 -3.333 1.00 95.69 278 GLN A C 1
ATOM 2077 O O . GLN A 1 278 ? -11.332 36.829 -3.106 1.00 95.69 278 GLN A O 1
ATOM 2082 N N . ILE A 1 279 ? -11.439 38.577 -4.522 1.00 94.94 279 ILE A N 1
ATOM 2083 C CA . ILE A 1 279 ? -11.982 37.877 -5.702 1.00 94.94 279 ILE A CA 1
ATOM 2084 C C . ILE A 1 279 ? -11.037 38.056 -6.902 1.00 94.94 279 ILE A C 1
ATOM 2086 O O . ILE A 1 279 ? -10.578 39.173 -7.153 1.00 94.94 279 ILE A O 1
ATOM 2090 N N . PHE A 1 280 ? -10.798 36.989 -7.666 1.00 94.94 280 PHE A N 1
ATOM 2091 C CA . PHE A 1 280 ? -9.933 36.950 -8.854 1.00 94.94 280 PHE A CA 1
ATOM 2092 C C . PHE A 1 280 ? -10.641 36.282 -10.048 1.00 94.94 280 PHE A C 1
ATOM 2094 O O . PHE A 1 280 ? -11.432 35.353 -9.857 1.00 94.94 280 PHE A O 1
ATOM 2101 N N . THR A 1 281 ? -10.348 36.737 -11.273 1.00 93.00 281 THR A N 1
ATOM 2102 C CA . THR A 1 281 ? -10.852 36.121 -12.521 1.00 93.00 281 THR A CA 1
ATOM 2103 C C . THR A 1 281 ? -10.077 34.847 -12.905 1.00 93.00 281 THR A C 1
ATOM 2105 O O . THR A 1 281 ? -8.988 34.623 -12.364 1.00 93.00 281 THR A O 1
ATOM 2108 N N . PRO A 1 282 ? -10.580 34.026 -13.855 1.00 85.44 282 PRO A N 1
ATOM 2109 C CA . PRO A 1 282 ? -9.877 32.825 -14.316 1.00 85.44 282 PRO A CA 1
ATOM 2110 C C . PRO A 1 282 ? -8.461 33.098 -14.853 1.00 85.44 282 PRO A C 1
ATOM 2112 O O . PRO A 1 282 ? -7.554 32.305 -14.645 1.00 85.44 282 PRO A O 1
ATOM 2115 N N . GLU A 1 283 ? -8.234 34.232 -15.517 1.00 88.38 283 GLU A N 1
ATOM 2116 C CA . GLU A 1 283 ? -6.959 34.576 -16.169 1.00 88.38 283 GLU A CA 1
ATOM 2117 C C . GLU A 1 283 ? -5.930 35.170 -15.201 1.00 88.38 283 GLU A C 1
ATOM 2119 O O . GLU A 1 283 ? -4.735 35.220 -15.505 1.00 88.38 283 GLU A O 1
ATOM 2124 N N . GLN A 1 284 ? -6.383 35.624 -14.031 1.00 89.00 284 GLN A N 1
ATOM 2125 C CA . GLN A 1 284 ? -5.500 36.073 -12.959 1.00 89.00 284 GLN A CA 1
ATOM 2126 C C . GLN A 1 284 ? -4.869 34.915 -12.193 1.00 89.00 284 GLN A C 1
ATOM 2128 O O . GLN A 1 284 ? -3.935 35.153 -11.434 1.00 89.00 284 GLN A O 1
ATOM 2133 N N . VAL A 1 285 ? -5.369 33.691 -12.347 1.00 85.31 285 VAL A N 1
ATOM 2134 C CA . VAL A 1 285 ? -4.960 32.542 -11.543 1.00 85.31 285 VAL A CA 1
ATOM 2135 C C . VAL A 1 285 ? -4.559 31.397 -12.455 1.00 85.31 285 VAL A C 1
ATOM 2137 O O . VAL A 1 285 ? -5.389 30.842 -13.165 1.00 85.31 285 VAL A O 1
ATOM 2140 N N . ASP A 1 286 ? -3.299 30.972 -12.381 1.00 83.25 286 ASP A N 1
ATOM 2141 C CA . ASP A 1 286 ? -2.908 29.682 -12.944 1.00 83.25 286 ASP A CA 1
ATOM 2142 C C . ASP A 1 286 ? -2.939 28.612 -11.836 1.00 83.25 286 ASP A C 1
ATOM 2144 O O . ASP A 1 286 ? -2.020 28.545 -11.012 1.00 83.25 286 ASP A O 1
ATOM 2148 N N . PRO A 1 287 ? -3.960 27.732 -11.792 1.00 66.75 287 PRO A N 1
ATOM 2149 C CA . PRO A 1 287 ? -4.054 26.688 -10.775 1.00 66.75 287 PRO A CA 1
ATOM 2150 C C . PRO A 1 287 ? -2.972 25.602 -10.906 1.00 66.75 287 PRO A C 1
ATOM 2152 O O . PRO A 1 287 ? -2.792 24.823 -9.971 1.00 66.75 287 PRO A O 1
ATOM 2155 N N . LYS A 1 288 ? -2.246 25.518 -12.032 1.00 62.06 288 LYS A N 1
ATOM 2156 C CA . LYS A 1 288 ? -1.175 24.527 -12.235 1.00 62.06 288 LYS A CA 1
ATOM 2157 C C . LYS A 1 288 ? 0.142 24.987 -11.612 1.00 62.06 288 LYS A C 1
ATOM 2159 O O . LYS A 1 288 ? 0.846 24.178 -11.011 1.00 62.06 288 LYS A O 1
ATOM 2164 N N . THR A 1 289 ? 0.466 26.275 -11.722 1.00 67.12 289 THR A N 1
ATOM 2165 C CA . THR A 1 289 ? 1.663 26.876 -11.102 1.00 67.12 289 THR A CA 1
ATOM 2166 C C . THR A 1 289 ? 1.396 27.470 -9.718 1.00 67.12 289 THR A C 1
ATOM 2168 O O . THR A 1 289 ? 2.326 27.571 -8.921 1.00 67.12 289 THR A O 1
ATOM 2171 N N . ASN A 1 290 ? 0.135 27.777 -9.391 1.00 70.50 290 ASN A N 1
ATOM 2172 C CA . ASN A 1 290 ? -0.310 28.581 -8.243 1.00 70.50 290 ASN A CA 1
ATOM 2173 C C . ASN A 1 290 ? 0.076 30.067 -8.330 1.00 70.50 290 ASN A C 1
ATOM 2175 O O . ASN A 1 290 ? 0.100 30.758 -7.310 1.00 70.50 290 ASN A O 1
ATOM 2179 N N . GLU A 1 291 ? 0.365 30.564 -9.533 1.00 80.38 291 GLU A N 1
ATOM 2180 C CA . GLU A 1 291 ? 0.614 31.984 -9.771 1.00 80.38 291 GLU A CA 1
ATOM 2181 C C . GLU A 1 291 ? -0.688 32.799 -9.676 1.00 80.38 291 GLU A C 1
ATOM 2183 O O . GLU A 1 291 ? -1.739 32.368 -10.157 1.00 80.38 291 GLU A O 1
ATOM 2188 N N . VAL A 1 292 ? -0.607 33.992 -9.075 1.00 86.31 292 VAL A N 1
ATOM 2189 C CA . VAL A 1 292 ? -1.707 34.964 -8.989 1.00 86.31 292 VAL A CA 1
ATOM 2190 C C . VAL A 1 292 ? -1.222 36.306 -9.537 1.00 86.31 292 VAL A C 1
ATOM 2192 O O . VAL A 1 292 ? -0.221 36.848 -9.066 1.00 86.31 292 VAL A O 1
ATOM 2195 N N . ARG A 1 293 ? -1.916 36.836 -10.547 1.00 88.88 293 ARG A N 1
ATOM 2196 C CA . ARG A 1 293 ? -1.487 37.974 -11.368 1.00 88.88 293 ARG A CA 1
ATOM 2197 C C . ARG A 1 293 ? -2.323 39.226 -11.099 1.00 88.88 293 ARG A C 1
ATOM 2199 O O . ARG A 1 293 ? -3.542 39.244 -11.277 1.00 88.88 293 ARG A O 1
ATOM 2206 N N . GLY A 1 294 ? -1.636 40.311 -10.746 1.00 88.81 294 GLY A N 1
ATOM 2207 C CA . GLY A 1 294 ? -2.246 41.619 -10.493 1.00 88.81 294 GLY A CA 1
ATOM 2208 C C . GLY A 1 294 ? -3.024 41.705 -9.173 1.00 88.81 294 GLY A C 1
ATOM 2209 O O . GLY A 1 294 ? -2.933 40.837 -8.308 1.00 88.81 294 GLY A O 1
ATOM 2210 N N . ALA A 1 295 ? -3.775 42.794 -9.007 1.00 90.00 295 ALA A N 1
ATOM 2211 C CA . ALA A 1 295 ? -4.639 43.010 -7.847 1.00 90.00 295 ALA A CA 1
ATOM 2212 C C . ALA A 1 295 ? -6.000 42.300 -8.021 1.00 90.00 295 ALA A C 1
ATOM 2214 O O . ALA A 1 295 ? -6.475 42.191 -9.152 1.00 90.00 295 ALA A O 1
ATOM 2215 N N . PRO A 1 296 ? -6.662 41.848 -6.939 1.00 94.94 296 PRO A N 1
ATOM 2216 C CA . PRO A 1 296 ? -7.986 41.230 -7.028 1.00 94.94 296 PRO A CA 1
ATOM 2217 C C . PRO A 1 296 ? -9.031 42.194 -7.608 1.00 94.94 296 PRO A C 1
ATOM 2219 O O . PRO A 1 296 ? -9.085 43.363 -7.219 1.00 94.94 296 PRO A O 1
ATOM 2222 N N . VAL A 1 297 ? -9.895 41.682 -8.488 1.00 91.06 297 VAL A N 1
ATOM 2223 C CA . VAL A 1 297 ? -11.006 42.430 -9.112 1.00 91.06 297 VAL A CA 1
ATOM 2224 C C . VAL A 1 297 ? -12.164 42.722 -8.157 1.00 91.06 297 VAL A C 1
ATOM 2226 O O . VAL A 1 297 ? -12.985 43.595 -8.431 1.00 91.06 297 VAL A O 1
ATOM 2229 N N . GLY A 1 298 ? -12.242 42.013 -7.029 1.00 91.38 298 GLY A N 1
ATOM 2230 C CA . GLY A 1 298 ? -13.250 42.234 -5.996 1.00 91.38 298 GLY A CA 1
ATOM 2231 C C . GLY A 1 298 ? -12.661 42.158 -4.594 1.00 91.38 298 GLY A C 1
ATOM 2232 O O . GLY A 1 298 ? -11.720 41.407 -4.339 1.00 91.38 298 GLY A O 1
ATOM 2233 N N . ARG A 1 299 ? -13.219 42.947 -3.674 1.00 93.31 299 ARG A N 1
ATOM 2234 C CA . ARG A 1 299 ? -12.855 42.978 -2.252 1.00 93.31 299 ARG A CA 1
ATOM 2235 C C . ARG A 1 299 ? -14.121 43.081 -1.411 1.00 93.31 299 ARG A C 1
ATOM 2237 O O . ARG A 1 299 ? -14.990 43.889 -1.731 1.00 93.31 299 ARG A O 1
ATOM 2244 N N . GLY A 1 300 ? -14.230 42.271 -0.363 1.00 88.19 300 GLY A N 1
ATOM 2245 C CA . GLY A 1 300 ? -15.377 42.322 0.543 1.00 88.19 300 GLY A CA 1
ATOM 2246 C C . GLY A 1 300 ? -15.420 43.611 1.360 1.00 88.19 300 GLY A C 1
ATOM 2247 O O . GLY A 1 300 ? -14.385 44.118 1.789 1.00 88.19 300 GLY A O 1
ATOM 2248 N N . SER A 1 301 ? -16.626 44.117 1.601 1.00 84.12 301 SER A N 1
ATOM 2249 C CA . SER A 1 301 ? -16.907 45.228 2.507 1.00 84.12 301 SER A CA 1
ATOM 2250 C C . SER A 1 301 ? -17.724 44.742 3.707 1.00 84.12 301 SER A C 1
ATOM 2252 O O . SER A 1 301 ? -18.584 43.868 3.587 1.00 84.12 301 SER A O 1
ATOM 2254 N N . TYR A 1 302 ? -17.431 45.282 4.890 1.00 75.44 302 TYR A N 1
ATOM 2255 C CA . TYR A 1 302 ? -18.139 44.921 6.117 1.00 75.44 302 TYR A CA 1
ATOM 2256 C C . TYR A 1 302 ? -19.508 45.609 6.199 1.00 75.44 302 TYR A C 1
ATOM 2258 O O . TYR A 1 302 ? -19.621 46.823 6.016 1.00 75.44 302 TYR A O 1
ATOM 2266 N N . SER A 1 303 ? -20.542 44.834 6.517 1.00 63.69 303 SER A N 1
ATOM 2267 C CA . SER A 1 303 ? -21.913 45.308 6.714 1.00 63.69 303 SER A CA 1
ATOM 2268 C C . SER A 1 303 ? -22.296 45.332 8.199 1.00 63.69 303 SER A C 1
ATOM 2270 O O . SER A 1 303 ? -21.775 44.570 9.011 1.00 63.69 303 SER A O 1
ATOM 2272 N N . ARG A 1 304 ? -23.283 46.160 8.577 1.00 54.56 304 ARG A N 1
ATOM 2273 C CA . ARG A 1 304 ? -23.803 46.194 9.963 1.00 54.56 304 ARG A CA 1
ATOM 2274 C C . ARG A 1 304 ? -24.474 44.882 10.413 1.00 54.56 304 ARG A C 1
ATOM 2276 O O . ARG A 1 304 ? -24.734 44.736 11.600 1.00 54.56 304 ARG A O 1
ATOM 2283 N N . ALA A 1 305 ? -24.716 43.941 9.499 1.00 54.19 305 ALA A N 1
ATOM 2284 C CA . ALA A 1 305 ? -25.277 42.617 9.776 1.00 54.19 305 ALA A CA 1
ATOM 2285 C C . ALA A 1 305 ? -24.217 41.569 10.191 1.00 54.19 305 ALA A C 1
ATOM 2287 O O . ALA A 1 305 ? -24.481 40.376 10.115 1.00 54.19 305 ALA A O 1
ATOM 2288 N N . GLN A 1 306 ? -23.016 42.002 10.603 1.00 56.06 306 GLN A N 1
ATOM 2289 C CA . GLN A 1 306 ? -21.883 41.138 10.977 1.00 56.06 306 GLN A CA 1
ATOM 2290 C C . GLN A 1 306 ? -21.351 40.234 9.846 1.00 56.06 306 GLN A C 1
ATOM 2292 O O . GLN A 1 306 ? -20.634 39.276 10.111 1.00 56.06 306 GLN A O 1
ATOM 2297 N N . ALA A 1 307 ? -21.641 40.567 8.583 1.00 66.50 307 ALA A N 1
ATOM 2298 C CA . ALA A 1 307 ? -21.140 39.852 7.410 1.00 66.50 307 ALA A CA 1
ATOM 2299 C C . ALA A 1 307 ? -20.191 40.726 6.574 1.00 66.50 307 ALA A C 1
ATOM 2301 O O . ALA A 1 307 ? -20.459 41.916 6.364 1.00 66.50 307 ALA A O 1
ATOM 2302 N N . VAL A 1 308 ? -19.112 40.127 6.056 1.00 83.75 308 VAL A N 1
ATOM 2303 C CA . VAL A 1 308 ? -18.247 40.735 5.028 1.00 83.75 308 VAL A CA 1
ATOM 2304 C C . VAL A 1 308 ? -18.720 40.250 3.664 1.00 83.75 308 VAL A C 1
ATOM 2306 O O . VAL A 1 308 ? -18.682 39.057 3.380 1.00 83.75 308 VAL A O 1
ATOM 2309 N N . THR A 1 309 ? -19.175 41.171 2.818 1.00 87.19 309 THR A N 1
ATOM 2310 C CA . THR A 1 309 ? -19.872 40.847 1.565 1.00 87.19 309 THR A CA 1
ATOM 2311 C C . THR A 1 309 ? -19.223 41.506 0.357 1.00 87.19 309 THR A C 1
ATOM 2313 O O . THR A 1 309 ? -18.787 42.652 0.432 1.00 87.19 309 THR A O 1
ATOM 2316 N N . TRP A 1 310 ? -19.215 40.818 -0.778 1.00 92.12 310 TRP A N 1
ATOM 2317 C CA . TRP A 1 310 ? -18.911 41.380 -2.090 1.00 92.12 310 TRP A CA 1
ATOM 2318 C C . TRP A 1 310 ? -20.054 41.073 -3.062 1.00 92.12 310 TRP A C 1
ATOM 2320 O O . TRP A 1 310 ? -20.668 40.009 -2.998 1.00 92.12 310 TRP A O 1
ATOM 2330 N N . ASN A 1 311 ? -20.331 42.009 -3.969 1.00 89.69 311 ASN A N 1
ATOM 2331 C CA . ASN A 1 311 ? -21.302 41.841 -5.043 1.00 89.69 311 ASN A CA 1
ATOM 2332 C C . ASN A 1 311 ? -20.681 42.319 -6.358 1.00 89.69 311 ASN A C 1
ATOM 2334 O O . ASN A 1 311 ? -19.971 43.326 -6.373 1.00 89.69 311 ASN A O 1
ATOM 2338 N N . GLY A 1 312 ? -20.983 41.638 -7.459 1.00 86.88 312 GLY A N 1
ATOM 2339 C CA . GLY A 1 312 ? -20.508 42.021 -8.786 1.00 86.88 312 GLY A CA 1
ATOM 2340 C C . GLY A 1 312 ? -21.135 41.192 -9.900 1.00 86.88 312 GLY A C 1
ATOM 2341 O O . GLY A 1 312 ? -22.054 40.415 -9.672 1.00 86.88 312 GLY A O 1
ATOM 2342 N N . SER A 1 313 ? -20.655 41.380 -11.124 1.00 88.88 313 SER A N 1
ATOM 2343 C CA . SER A 1 313 ? -21.041 40.588 -12.296 1.00 88.88 313 SER A CA 1
ATOM 2344 C C . SER A 1 313 ? -19.952 40.714 -13.358 1.00 88.88 313 SER A C 1
ATOM 2346 O O . SER A 1 313 ? -19.292 41.751 -13.446 1.00 88.88 313 SER A O 1
ATOM 2348 N N . PHE A 1 314 ? -19.763 39.676 -14.173 1.00 84.94 314 PHE A N 1
ATOM 2349 C CA . PHE A 1 314 ? -18.784 39.693 -15.265 1.00 84.94 314 PHE A CA 1
ATOM 2350 C C . PHE A 1 314 ? -19.422 39.274 -16.593 1.00 84.94 314 PHE A C 1
ATOM 2352 O O . PHE A 1 314 ? -20.385 38.505 -16.617 1.00 84.94 314 PHE A O 1
ATOM 2359 N N . ALA A 1 315 ? -18.856 39.764 -17.699 1.00 75.38 315 ALA A N 1
ATOM 2360 C CA . ALA A 1 315 ? -19.192 39.361 -19.071 1.00 75.38 315 ALA A CA 1
ATOM 2361 C C . ALA A 1 315 ? -18.347 38.162 -19.564 1.00 75.38 315 ALA A C 1
ATOM 2363 O O . ALA A 1 315 ? -18.202 37.944 -20.763 1.00 75.38 315 ALA A O 1
ATOM 2364 N N . GLN A 1 316 ? -17.718 37.456 -18.624 1.00 76.75 316 GLN A N 1
ATOM 2365 C CA . GLN A 1 316 ? -16.666 36.468 -18.825 1.00 76.75 316 GLN A CA 1
ATOM 2366 C C . GLN A 1 316 ? -16.929 35.296 -17.884 1.00 76.75 316 GLN A C 1
ATOM 2368 O O . GLN A 1 316 ? -17.241 35.518 -16.712 1.00 76.75 316 GLN A O 1
ATOM 2373 N N . GLY A 1 317 ? -16.883 34.077 -18.417 1.00 74.69 317 GLY A N 1
ATOM 2374 C CA . GLY A 1 317 ? -17.192 32.852 -17.682 1.00 74.69 317 GLY A CA 1
ATOM 2375 C C . GLY A 1 317 ? -15.959 32.003 -17.375 1.00 74.69 317 GLY A C 1
ATOM 2376 O O . GLY A 1 317 ? -14.873 32.278 -17.879 1.00 74.69 317 GLY A O 1
ATOM 2377 N N . GLY A 1 318 ? -16.153 30.961 -16.567 1.00 71.69 318 GLY A N 1
ATOM 2378 C CA . GLY A 1 318 ? -15.117 30.030 -16.111 1.00 71.69 318 GLY A CA 1
ATOM 2379 C C . GLY A 1 318 ? -14.919 30.057 -14.593 1.00 71.69 318 GLY A C 1
ATOM 2380 O O . GLY A 1 318 ? -15.771 30.560 -13.855 1.00 71.69 318 GLY A O 1
ATOM 2381 N N . THR A 1 319 ? -13.780 29.527 -14.145 1.00 84.75 319 THR A N 1
ATOM 2382 C CA . THR A 1 319 ? -13.422 29.350 -12.733 1.00 84.75 319 THR A CA 1
ATOM 2383 C C . THR A 1 319 ? -12.971 30.661 -12.083 1.00 84.75 319 THR A C 1
ATOM 2385 O O . THR A 1 319 ? -11.833 31.094 -12.260 1.00 84.75 319 THR A O 1
ATOM 2388 N N . PHE A 1 320 ? -13.835 31.293 -11.291 1.00 90.00 320 PHE A N 1
ATOM 2389 C CA . PHE A 1 320 ? -13.466 32.438 -10.454 1.00 90.00 320 PHE A CA 1
ATOM 2390 C C . PHE A 1 320 ? -12.938 31.963 -9.104 1.00 90.00 320 PHE A C 1
ATOM 2392 O O . PHE A 1 320 ? -13.432 30.984 -8.542 1.00 90.00 320 PHE A O 1
ATOM 2399 N N . TYR A 1 321 ? -11.962 32.686 -8.555 1.00 92.69 321 TYR A N 1
ATOM 2400 C CA . TYR A 1 321 ? -11.294 32.324 -7.306 1.00 92.69 321 TYR A CA 1
ATOM 2401 C C . TYR A 1 321 ? -11.571 33.344 -6.202 1.00 92.69 321 TYR A C 1
ATOM 2403 O O . TYR A 1 321 ? -11.606 34.552 -6.433 1.00 92.69 321 TYR A O 1
ATOM 2411 N N . ILE A 1 322 ? -11.730 32.844 -4.981 1.00 94.25 322 ILE A N 1
ATOM 2412 C CA . ILE A 1 322 ? -11.937 33.623 -3.761 1.00 94.25 322 ILE A CA 1
ATOM 2413 C C . ILE A 1 322 ? -10.767 33.330 -2.824 1.00 94.25 322 ILE A C 1
ATOM 2415 O O . ILE A 1 322 ? -10.514 32.165 -2.532 1.00 94.25 322 ILE A O 1
ATOM 2419 N N . ALA A 1 323 ? -10.100 34.356 -2.303 1.00 92.06 323 ALA A N 1
ATOM 2420 C CA . ALA A 1 323 ? -9.160 34.215 -1.194 1.00 92.06 323 ALA A CA 1
ATOM 2421 C C . ALA A 1 323 ? -9.761 34.828 0.075 1.00 92.06 323 ALA A C 1
ATOM 2423 O O . ALA A 1 323 ? -10.097 36.013 0.103 1.00 92.06 323 ALA A O 1
ATOM 2424 N N . VAL A 1 324 ? -9.878 34.019 1.127 1.00 93.69 324 VAL A N 1
ATOM 2425 C CA . VAL A 1 324 ? -10.219 34.458 2.485 1.00 93.69 324 VAL A CA 1
ATOM 2426 C C . VAL A 1 324 ? -8.930 34.474 3.293 1.00 93.69 324 VAL A C 1
ATOM 2428 O O . VAL A 1 324 ? -8.310 33.429 3.483 1.00 93.69 324 VAL A O 1
ATOM 2431 N N . ILE A 1 325 ? -8.502 35.653 3.736 1.00 90.06 325 ILE A N 1
ATOM 2432 C CA . ILE A 1 325 ? -7.196 35.870 4.365 1.00 90.06 325 ILE A CA 1
ATOM 2433 C C . ILE A 1 325 ? -7.405 36.273 5.826 1.00 90.06 325 ILE A C 1
ATOM 2435 O O . ILE A 1 325 ? -7.986 37.319 6.115 1.00 90.06 325 ILE A O 1
ATOM 2439 N N . ASN A 1 326 ? -6.881 35.473 6.754 1.00 89.00 326 ASN A N 1
ATOM 2440 C CA . ASN A 1 326 ? -6.792 35.832 8.164 1.00 89.00 326 ASN A CA 1
ATOM 2441 C C . ASN A 1 326 ? -5.425 36.468 8.435 1.00 89.00 326 ASN A C 1
ATOM 2443 O O . ASN A 1 326 ? -4.406 35.775 8.475 1.00 89.00 326 ASN A O 1
ATOM 2447 N N . LYS A 1 327 ? -5.410 37.790 8.626 1.00 82.38 327 LYS A N 1
ATOM 2448 C CA . LYS A 1 327 ? -4.203 38.569 8.956 1.00 82.38 327 LYS A CA 1
ATOM 2449 C C . LYS A 1 327 ? -3.957 38.719 10.462 1.00 82.38 327 LYS A C 1
ATOM 2451 O O . LYS A 1 327 ? -2.983 39.361 10.841 1.00 82.38 327 LYS A O 1
ATOM 2456 N N . THR A 1 328 ? -4.813 38.149 11.311 1.00 75.44 328 THR A N 1
ATOM 2457 C CA . THR A 1 328 ? -4.671 38.216 12.774 1.00 75.44 328 THR A CA 1
ATOM 2458 C C . THR A 1 328 ? -3.852 37.052 13.328 1.00 75.44 328 THR A C 1
ATOM 2460 O O . THR A 1 328 ? -3.621 36.048 12.650 1.00 75.44 328 THR A O 1
ATOM 2463 N N . ASP A 1 329 ? -3.455 37.177 14.594 1.00 68.69 329 ASP A N 1
ATOM 2464 C CA . ASP A 1 329 ? -2.835 36.133 15.411 1.00 68.69 329 ASP A CA 1
ATOM 2465 C C . ASP A 1 329 ? -3.852 35.127 15.993 1.00 68.69 329 ASP A C 1
ATOM 2467 O O . ASP A 1 329 ? -3.452 34.128 16.602 1.00 68.69 329 ASP A O 1
ATOM 2471 N N . ARG A 1 330 ? -5.155 35.358 15.778 1.00 64.12 330 ARG A N 1
ATOM 2472 C CA . ARG A 1 330 ? -6.270 34.531 16.257 1.00 64.12 330 ARG A CA 1
ATOM 2473 C C . ARG A 1 330 ? -6.732 33.548 15.184 1.00 64.12 330 ARG A C 1
ATOM 2475 O O . ARG A 1 330 ? -6.585 33.786 13.990 1.00 64.12 330 ARG A O 1
ATOM 2482 N N . THR A 1 331 ? -7.330 32.439 15.604 1.00 63.06 331 THR A N 1
ATOM 2483 C CA . THR A 1 331 ? -8.036 31.513 14.704 1.00 63.06 331 THR A CA 1
ATOM 2484 C C . THR A 1 331 ? -9.514 31.892 14.676 1.00 63.06 331 THR A C 1
ATOM 2486 O O . THR A 1 331 ? -10.096 32.122 15.733 1.00 63.06 331 THR A O 1
ATOM 2489 N N . ILE A 1 332 ? -10.109 31.969 13.484 1.00 72.94 332 ILE A N 1
ATOM 2490 C CA . ILE A 1 332 ? -11.488 32.438 13.272 1.00 72.94 332 ILE A CA 1
ATOM 2491 C C . ILE A 1 332 ? -12.299 31.319 12.609 1.00 72.94 332 ILE A C 1
ATOM 2493 O O . ILE A 1 332 ? -11.784 30.601 11.750 1.00 72.94 332 ILE A O 1
ATOM 2497 N N . ILE A 1 333 ? -13.561 31.165 13.015 1.00 71.19 333 ILE A N 1
ATOM 2498 C CA . ILE A 1 333 ? -14.528 30.255 12.388 1.00 71.19 333 ILE A CA 1
ATOM 2499 C C . ILE A 1 333 ? -15.533 31.106 11.615 1.00 71.19 333 ILE A C 1
ATOM 2501 O O . ILE A 1 333 ? -16.063 32.081 12.146 1.00 71.19 333 ILE A O 1
ATOM 2505 N N . TYR A 1 334 ? -15.770 30.746 10.360 1.00 80.69 334 TYR A N 1
ATOM 2506 C CA . TYR A 1 334 ? -16.633 31.477 9.441 1.00 80.69 334 TYR A CA 1
ATOM 2507 C C . TYR A 1 334 ? -17.294 30.519 8.457 1.00 80.69 334 TYR A C 1
ATOM 2509 O O . TYR A 1 334 ? -16.805 29.418 8.214 1.00 80.69 334 TYR A O 1
ATOM 2517 N N . ARG A 1 335 ? -18.373 30.973 7.835 1.00 79.94 335 ARG A N 1
ATOM 2518 C CA . ARG A 1 335 ? -19.053 30.297 6.738 1.00 79.94 335 ARG A CA 1
ATOM 2519 C C . ARG A 1 335 ? -18.906 31.146 5.484 1.00 79.94 335 ARG A C 1
ATOM 2521 O O . ARG A 1 335 ? -19.120 32.356 5.541 1.00 79.94 335 ARG A O 1
ATOM 2528 N N . LEU A 1 336 ? -18.519 30.530 4.368 1.00 84.81 336 LEU A N 1
ATOM 2529 C CA . LEU A 1 336 ? -18.481 31.193 3.063 1.00 84.81 336 LEU A CA 1
ATOM 2530 C C . LEU A 1 336 ? -19.680 30.759 2.221 1.00 84.81 336 LEU A C 1
ATOM 2532 O O . LEU A 1 336 ? -19.869 29.565 1.981 1.00 84.81 336 LEU A O 1
ATOM 2536 N N . ASN A 1 337 ? -20.423 31.735 1.713 1.00 81.81 337 ASN A N 1
ATOM 2537 C CA . ASN A 1 337 ? -21.455 31.554 0.700 1.00 81.81 337 ASN A CA 1
ATOM 2538 C C . ASN A 1 337 ? -21.024 32.252 -0.602 1.00 81.81 337 ASN A C 1
ATOM 2540 O O . ASN A 1 337 ? -20.458 33.347 -0.566 1.00 81.81 337 ASN A O 1
ATOM 2544 N N . ALA A 1 338 ? -21.294 31.626 -1.746 1.00 78.69 338 ALA A N 1
ATOM 2545 C CA . ALA A 1 338 ? -21.138 32.207 -3.076 1.00 78.69 338 ALA A CA 1
ATOM 2546 C C . ALA A 1 338 ? -22.358 31.803 -3.915 1.00 78.69 338 ALA A C 1
ATOM 2548 O O . ALA A 1 338 ? -22.630 30.615 -4.087 1.00 78.69 338 ALA A O 1
ATOM 2549 N N . SER A 1 339 ? -23.121 32.782 -4.398 1.00 78.44 339 SER A N 1
ATOM 2550 C CA . SER A 1 339 ? -24.437 32.557 -5.004 1.00 78.44 339 SER A CA 1
ATOM 2551 C C . SER A 1 339 ? -24.739 33.543 -6.136 1.00 78.44 339 SER A C 1
ATOM 2553 O O . SER A 1 339 ? -24.158 34.624 -6.214 1.00 78.44 339 SER A O 1
ATOM 2555 N N . GLY A 1 340 ? -25.641 33.162 -7.041 1.00 75.62 340 GLY A N 1
ATOM 2556 C CA . GLY A 1 340 ? -26.078 33.993 -8.164 1.00 75.62 340 GLY A CA 1
ATOM 2557 C C . GLY A 1 340 ? -26.775 33.171 -9.259 1.00 75.62 340 GLY A C 1
ATOM 2558 O O . GLY A 1 340 ? -26.552 31.961 -9.320 1.00 75.62 340 GLY A O 1
ATOM 2559 N N . PRO A 1 341 ? -27.585 33.774 -10.155 1.00 65.62 341 PRO A N 1
ATOM 2560 C CA . PRO A 1 341 ? -28.378 33.045 -11.163 1.00 65.62 341 PRO A CA 1
ATOM 2561 C C . PRO A 1 341 ? -27.569 32.265 -12.217 1.00 65.62 341 PRO A C 1
ATOM 2563 O O . PRO A 1 341 ? -28.141 31.530 -13.027 1.00 65.62 341 PRO A O 1
ATOM 2566 N N . ALA A 1 342 ? -26.248 32.444 -12.238 1.00 69.31 342 ALA A N 1
ATOM 2567 C CA . ALA A 1 342 ? -25.328 31.708 -13.094 1.00 69.31 342 ALA A CA 1
ATOM 2568 C C . ALA A 1 342 ? -24.034 31.279 -12.382 1.00 69.31 342 ALA A C 1
ATOM 2570 O O . ALA A 1 342 ? -23.016 31.076 -13.044 1.00 69.31 342 ALA A O 1
ATOM 2571 N N . VAL A 1 343 ? -24.067 31.178 -11.049 1.00 70.06 343 VAL A N 1
ATOM 2572 C CA . VAL A 1 343 ? -22.973 30.655 -10.219 1.00 70.06 343 VAL A CA 1
ATOM 2573 C C . VAL A 1 343 ? -23.236 29.178 -9.940 1.00 70.06 343 VAL A C 1
ATOM 2575 O O . VAL A 1 343 ? -24.315 28.823 -9.471 1.00 70.06 343 VAL A O 1
ATOM 2578 N N . THR A 1 344 ? -22.254 28.316 -10.197 1.00 61.22 344 THR A N 1
ATOM 2579 C CA . THR A 1 344 ? -22.364 26.870 -9.956 1.00 61.22 344 THR A CA 1
ATOM 2580 C C . THR A 1 344 ? -21.142 26.332 -9.220 1.00 61.22 344 THR A C 1
ATOM 2582 O O . THR A 1 344 ? -20.009 26.462 -9.683 1.00 61.22 344 THR A O 1
ATOM 2585 N N . ALA A 1 345 ? -21.375 25.662 -8.091 1.00 53.34 345 ALA A N 1
ATOM 2586 C CA . ALA A 1 345 ? -20.370 24.834 -7.436 1.00 53.34 345 ALA A CA 1
ATOM 2587 C C . ALA A 1 345 ? -20.339 23.463 -8.127 1.00 53.34 345 ALA A C 1
ATOM 2589 O O . ALA A 1 345 ? -21.201 22.614 -7.905 1.00 53.34 345 ALA A O 1
ATOM 2590 N N . SER A 1 346 ? -19.376 23.248 -9.019 1.00 37.25 346 SER A N 1
ATOM 2591 C CA . SER A 1 346 ? -19.155 21.957 -9.676 1.00 37.25 346 SER A CA 1
ATOM 2592 C C . SER A 1 346 ? -17.672 21.771 -9.960 1.00 37.25 346 SER A C 1
ATOM 2594 O O . SER A 1 346 ? -16.964 22.718 -10.293 1.00 37.25 346 SER A O 1
ATOM 2596 N N . ALA A 1 347 ? -17.183 20.550 -9.771 1.00 29.50 347 ALA A N 1
ATOM 2597 C CA . ALA A 1 347 ? -15.804 20.199 -10.065 1.00 29.50 347 ALA A CA 1
ATOM 2598 C C . ALA A 1 347 ? -15.683 19.641 -11.488 1.00 29.50 347 ALA A C 1
ATOM 2600 O O . ALA A 1 347 ? -16.629 19.058 -12.013 1.00 29.50 347 ALA A O 1
ATOM 2601 N N . ILE A 1 348 ? -14.467 19.673 -12.041 1.00 24.61 348 ILE A N 1
ATOM 2602 C CA . ILE A 1 348 ? -14.033 18.528 -12.844 1.00 24.61 348 ILE A CA 1
ATOM 2603 C C . ILE A 1 348 ? -14.051 17.337 -11.888 1.00 24.61 348 ILE A C 1
ATOM 2605 O O . ILE A 1 348 ? -13.298 17.322 -10.910 1.00 24.61 348 ILE A O 1
ATOM 2609 N N . THR A 1 349 ? -14.920 16.367 -12.143 1.00 23.69 349 THR A N 1
ATOM 2610 C CA . THR A 1 349 ? -14.918 15.103 -11.418 1.00 23.69 349 THR A CA 1
ATOM 2611 C C . THR A 1 349 ? -13.568 14.414 -11.611 1.00 23.69 349 THR A C 1
ATOM 2613 O O . THR A 1 349 ? -13.282 13.837 -12.657 1.00 23.69 349 THR A O 1
ATOM 2616 N N . ALA A 1 350 ? -12.769 14.370 -10.540 1.00 29.70 350 ALA A N 1
ATOM 2617 C CA . ALA A 1 350 ? -12.236 13.064 -10.175 1.00 29.70 350 ALA A CA 1
ATOM 2618 C C . ALA A 1 350 ? -13.464 12.143 -10.047 1.00 29.70 350 ALA A C 1
ATOM 2620 O O . ALA A 1 350 ? -14.438 12.570 -9.414 1.00 29.70 350 ALA A O 1
ATOM 2621 N N . PRO A 1 351 ? -13.496 10.979 -10.713 1.00 22.31 351 PRO A N 1
ATOM 2622 C CA . PRO A 1 351 ? -14.694 10.159 -10.733 1.00 22.31 351 PRO A CA 1
ATOM 2623 C C . PRO A 1 351 ? -15.095 9.819 -9.299 1.00 22.31 351 PRO A C 1
ATOM 2625 O O . PRO A 1 351 ? -14.258 9.407 -8.491 1.00 22.31 351 PRO A O 1
ATOM 2628 N N . GLU A 1 352 ? -16.381 9.976 -8.986 1.00 24.33 352 GLU A N 1
ATOM 2629 C CA . GLU A 1 352 ? -16.936 9.239 -7.857 1.00 24.33 352 GLU A CA 1
ATOM 2630 C C . GLU A 1 352 ? -16.663 7.743 -8.076 1.00 24.33 352 GLU A C 1
ATOM 2632 O O . GLU A 1 352 ? -16.637 7.289 -9.228 1.00 24.33 352 GLU A O 1
ATOM 2637 N N . PRO A 1 353 ? -16.511 6.944 -7.008 1.00 31.14 353 PRO A N 1
ATOM 2638 C CA . PRO A 1 353 ? -16.652 5.503 -7.120 1.00 31.14 353 PRO A CA 1
ATOM 2639 C C . PRO A 1 353 ? -18.122 5.201 -7.443 1.00 31.14 353 PRO A C 1
ATOM 2641 O O . PRO A 1 353 ? -18.925 4.938 -6.549 1.00 31.14 353 PRO A O 1
ATOM 2644 N N . GLY A 1 354 ? -18.484 5.302 -8.722 1.00 27.80 354 GLY A N 1
ATOM 2645 C CA . GLY A 1 354 ? -19.800 4.920 -9.214 1.00 27.80 354 GLY A CA 1
ATOM 2646 C C . GLY A 1 354 ? -19.983 3.403 -9.156 1.00 27.80 354 GLY A C 1
ATOM 2647 O O . GLY A 1 354 ? -19.280 2.683 -8.442 1.00 27.80 354 GLY A O 1
ATOM 2648 N N . THR A 1 355 ? -20.863 2.876 -10.005 1.00 30.95 355 THR A N 1
ATOM 2649 C CA . THR A 1 355 ? -20.735 1.483 -10.453 1.00 30.95 355 THR A CA 1
ATOM 2650 C C . THR A 1 355 ? -19.500 1.391 -11.347 1.00 30.95 355 THR A C 1
ATOM 2652 O O . THR A 1 355 ? -19.595 1.416 -12.575 1.00 30.95 355 THR A O 1
ATOM 2655 N N . ASP A 1 356 ? -18.332 1.406 -10.710 1.00 33.91 356 ASP A N 1
ATOM 2656 C CA . ASP A 1 356 ? -17.040 1.391 -11.368 1.00 33.91 356 ASP A CA 1
ATOM 2657 C C . ASP A 1 356 ? -16.927 0.058 -12.110 1.00 33.91 356 ASP A C 1
ATOM 2659 O O . ASP A 1 356 ? -16.771 -0.997 -11.490 1.00 33.91 356 ASP A O 1
ATOM 2663 N N . ASN A 1 357 ? -17.038 0.107 -13.442 1.00 37.00 357 ASN A N 1
ATOM 2664 C CA . ASN A 1 357 ? -16.895 -1.042 -14.343 1.00 37.00 357 ASN A CA 1
ATOM 2665 C C . ASN A 1 357 ? -15.419 -1.483 -14.444 1.00 37.00 357 ASN A C 1
ATOM 2667 O O . ASN A 1 357 ? -14.929 -1.879 -15.506 1.00 37.00 357 ASN A O 1
ATOM 2671 N N . LEU A 1 358 ? -14.717 -1.440 -13.306 1.00 43.16 358 LEU A N 1
ATOM 2672 C CA . LEU A 1 358 ? -13.587 -2.296 -13.009 1.00 43.16 358 LEU A CA 1
ATOM 2673 C C . LEU A 1 358 ? -13.990 -3.717 -13.419 1.00 43.16 358 LEU A C 1
ATOM 2675 O O . LEU A 1 358 ? -14.994 -4.220 -12.906 1.00 43.16 358 LEU A O 1
ATOM 2679 N N . PRO A 1 359 ? -13.243 -4.349 -14.337 1.00 40.53 359 PRO A N 1
ATOM 2680 C CA . PRO A 1 359 ? -13.570 -5.669 -14.852 1.00 40.53 359 PRO A CA 1
ATOM 2681 C C . PRO A 1 359 ? -13.865 -6.652 -13.724 1.00 40.53 359 PRO A C 1
ATOM 2683 O O . PRO A 1 359 ? -13.193 -6.618 -12.691 1.00 40.53 359 PRO A O 1
ATOM 2686 N N . ASP A 1 360 ? -14.833 -7.544 -13.926 1.00 44.03 360 ASP A N 1
ATOM 2687 C CA . ASP A 1 360 ? -14.979 -8.662 -13.004 1.00 44.03 360 ASP A CA 1
ATOM 2688 C C . ASP A 1 360 ? -13.731 -9.546 -13.131 1.00 44.03 360 ASP A C 1
ATOM 2690 O O . ASP A 1 360 ? -13.332 -9.940 -14.233 1.00 44.03 360 ASP A O 1
ATOM 2694 N N . PHE A 1 361 ? -13.048 -9.751 -12.009 1.00 50.88 361 PHE A N 1
ATOM 2695 C CA . PHE A 1 361 ? -11.732 -10.379 -11.956 1.00 50.88 361 PHE A CA 1
ATOM 2696 C C . PHE A 1 361 ? -11.865 -11.786 -11.364 1.00 50.88 361 PHE A C 1
ATOM 2698 O O . PHE A 1 361 ? -12.644 -11.972 -10.426 1.00 50.88 361 PHE A O 1
ATOM 2705 N N . PRO A 1 362 ? -11.099 -12.780 -11.853 1.00 47.44 362 PRO A N 1
ATOM 2706 C CA . PRO A 1 362 ? -11.142 -14.138 -11.321 1.00 47.44 362 PRO A CA 1
ATOM 2707 C C . PRO A 1 362 ? -10.596 -14.171 -9.886 1.00 47.44 362 PRO A C 1
ATOM 2709 O O . PRO A 1 362 ? -9.399 -14.341 -9.665 1.00 47.44 362 PRO A O 1
ATOM 2712 N N . ARG A 1 363 ? -11.483 -13.999 -8.899 1.00 59.25 363 ARG A N 1
ATOM 2713 C CA . ARG A 1 363 ? -11.139 -14.108 -7.477 1.00 59.25 363 ARG A CA 1
ATOM 2714 C C . ARG A 1 363 ? -10.635 -15.511 -7.162 1.00 59.25 363 ARG A C 1
ATOM 2716 O O . ARG A 1 363 ? -11.212 -16.506 -7.611 1.00 59.25 363 ARG A O 1
ATOM 2723 N N . VAL A 1 364 ? -9.619 -15.595 -6.310 1.00 62.91 364 VAL A N 1
ATOM 2724 C CA . VAL A 1 364 ? -9.216 -16.861 -5.700 1.00 62.91 364 VAL A CA 1
ATOM 2725 C C . VAL A 1 364 ? -10.338 -17.316 -4.773 1.00 62.91 364 VAL A C 1
ATOM 2727 O O . VAL A 1 364 ? -10.752 -16.586 -3.869 1.00 62.91 364 VAL A O 1
ATOM 2730 N N . LYS A 1 365 ? -10.844 -18.532 -4.997 1.00 59.75 365 LYS A N 1
ATOM 2731 C CA . LYS A 1 365 ? -11.825 -19.147 -4.102 1.00 59.75 365 LYS A CA 1
ATOM 2732 C C . LYS A 1 365 ? -11.164 -19.468 -2.765 1.00 59.75 365 LYS A C 1
ATOM 2734 O O . LYS A 1 365 ? -10.299 -20.336 -2.693 1.00 59.75 365 LYS A O 1
ATOM 2739 N N . ILE A 1 366 ? -11.614 -18.798 -1.709 1.00 58.78 366 ILE A N 1
ATOM 2740 C CA . ILE A 1 366 ? -11.360 -19.218 -0.333 1.00 58.78 366 ILE A CA 1
ATOM 2741 C C . ILE A 1 366 ? -12.465 -20.213 0.020 1.00 58.78 366 ILE A C 1
ATOM 2743 O O . ILE A 1 366 ? -13.617 -19.821 0.208 1.00 58.78 366 ILE A O 1
ATOM 2747 N N . GLU A 1 367 ? -12.141 -21.503 0.072 1.00 55.06 367 GLU A N 1
ATOM 2748 C CA . GLU A 1 367 ? -13.116 -22.533 0.431 1.00 55.06 367 GLU A CA 1
ATOM 2749 C C . GLU A 1 367 ? -13.069 -22.785 1.946 1.00 55.06 367 GLU A C 1
ATOM 2751 O O . GLU A 1 367 ? -12.021 -23.075 2.532 1.00 55.06 367 GLU A O 1
ATOM 2756 N N . VAL A 1 368 ? -14.225 -22.655 2.607 1.00 50.50 368 VAL A N 1
ATOM 2757 C CA . VAL A 1 368 ? -14.381 -23.091 4.001 1.00 50.50 368 VAL A CA 1
ATOM 2758 C C . VAL A 1 368 ? -14.135 -24.591 4.022 1.00 50.50 368 VAL A C 1
ATOM 2760 O O . VAL A 1 368 ? -14.882 -25.346 3.398 1.00 50.50 368 VAL A O 1
ATOM 2763 N N . SER A 1 369 ? -13.111 -25.037 4.749 1.00 42.50 369 SER A N 1
ATOM 2764 C CA . SER A 1 369 ? -12.883 -26.468 4.910 1.00 42.50 369 SER A CA 1
ATOM 2765 C C . SER A 1 369 ? -13.925 -27.025 5.878 1.00 42.50 369 SER A C 1
ATOM 2767 O O . SER A 1 369 ? -13.713 -27.082 7.088 1.00 42.50 369 SER A O 1
ATOM 2769 N N . THR A 1 370 ? -15.078 -27.443 5.347 1.00 35.31 370 THR A N 1
ATOM 2770 C CA . THR A 1 370 ? -15.944 -28.382 6.064 1.00 35.31 370 THR A CA 1
ATOM 2771 C C . THR A 1 370 ? -15.096 -29.625 6.333 1.00 35.31 370 THR A C 1
ATOM 2773 O O . THR A 1 370 ? -14.643 -30.242 5.361 1.00 35.31 370 THR A O 1
ATOM 2776 N N . PRO A 1 371 ? -14.818 -29.995 7.595 1.00 33.94 371 PRO A N 1
ATOM 2777 C CA . PRO A 1 371 ? -13.930 -31.110 7.875 1.00 33.94 371 PRO A CA 1
ATOM 2778 C C . PRO A 1 371 ? -14.566 -32.391 7.337 1.00 33.94 371 PRO A C 1
ATOM 2780 O O . PRO A 1 371 ? -15.578 -32.862 7.856 1.00 33.94 371 PRO A O 1
ATOM 2783 N N . THR A 1 372 ? -13.976 -32.963 6.285 1.00 28.08 372 THR A N 1
ATOM 2784 C CA . THR A 1 372 ? -14.358 -34.294 5.804 1.00 28.08 372 THR A CA 1
ATOM 2785 C C . THR A 1 372 ? -14.249 -35.265 6.981 1.00 28.08 372 THR A C 1
ATOM 2787 O O . THR A 1 372 ? -13.182 -35.294 7.602 1.00 28.08 372 THR A O 1
ATOM 2790 N N . PRO A 1 373 ? -15.293 -36.049 7.315 1.00 29.27 373 PRO A N 1
ATOM 2791 C CA . PRO A 1 373 ? -15.353 -36.810 8.564 1.00 29.27 373 PRO A CA 1
ATOM 2792 C C . PRO A 1 373 ? -14.438 -38.046 8.543 1.00 29.27 373 PRO A C 1
ATOM 2794 O O . PRO A 1 373 ? -14.882 -39.189 8.449 1.00 29.27 373 PRO A O 1
ATOM 2797 N N . ARG A 1 374 ? -13.127 -37.804 8.632 1.00 30.34 374 ARG A N 1
ATOM 2798 C CA . ARG A 1 374 ? -12.064 -38.787 8.849 1.00 30.34 374 ARG A CA 1
ATOM 2799 C C . ARG A 1 374 ? -11.007 -38.205 9.790 1.00 30.34 374 ARG A C 1
ATOM 2801 O O . ARG A 1 374 ? -10.068 -37.553 9.357 1.00 30.34 374 ARG A O 1
ATOM 2808 N N . ALA A 1 375 ? -11.180 -38.505 11.077 1.00 29.06 375 ALA A N 1
ATOM 2809 C CA . ALA A 1 375 ? -10.158 -38.417 12.120 1.00 29.06 375 ALA A CA 1
ATOM 2810 C C . ALA A 1 375 ? -9.478 -37.045 12.340 1.00 29.06 375 ALA A C 1
ATOM 2812 O O . ALA A 1 375 ? -8.255 -36.940 12.322 1.00 29.06 375 ALA A O 1
ATOM 2813 N N . ILE A 1 376 ? -10.260 -36.038 12.743 1.00 27.11 376 ILE A N 1
ATOM 2814 C CA . ILE A 1 376 ? -9.833 -35.257 13.915 1.00 27.11 376 ILE A CA 1
ATOM 2815 C C . ILE A 1 376 ? -10.422 -35.976 15.126 1.00 27.11 376 ILE A C 1
ATOM 2817 O O . ILE A 1 376 ? -11.642 -36.101 15.235 1.00 27.11 376 ILE A O 1
ATOM 2821 N N . VAL A 1 377 ? -9.568 -36.476 16.022 1.00 27.22 377 VAL A N 1
ATOM 2822 C CA . VAL A 1 377 ? -10.018 -36.989 17.320 1.00 27.22 377 VAL A CA 1
ATOM 2823 C C . VAL A 1 377 ? -10.300 -35.786 18.210 1.00 27.22 377 VAL A C 1
ATOM 2825 O O . VAL A 1 377 ? -9.423 -35.302 18.922 1.00 27.22 377 VAL A O 1
ATOM 2828 N N . ALA A 1 378 ? -11.538 -35.298 18.163 1.00 28.12 378 ALA A N 1
ATOM 2829 C CA . ALA A 1 378 ? -12.076 -34.546 19.280 1.00 28.12 378 ALA A CA 1
ATOM 2830 C C . ALA A 1 378 ? -12.103 -35.501 20.482 1.00 28.12 378 ALA A C 1
ATOM 2832 O O . ALA A 1 378 ? -12.885 -36.451 20.506 1.00 28.12 378 ALA A O 1
ATOM 2833 N N . MET A 1 379 ? -11.206 -35.301 21.451 1.00 28.05 379 MET A N 1
ATOM 2834 C CA . MET A 1 379 ? -11.353 -35.958 22.746 1.00 28.05 379 MET A CA 1
ATOM 2835 C C . MET A 1 379 ? -12.624 -35.415 23.386 1.00 28.05 379 MET A C 1
ATOM 2837 O O . MET A 1 379 ? -12.728 -34.216 23.644 1.00 28.05 379 MET A O 1
ATOM 2841 N N . ASP A 1 380 ? -13.590 -36.303 23.608 1.00 33.28 380 ASP A N 1
ATOM 2842 C CA . ASP A 1 380 ? -14.925 -35.959 24.086 1.00 33.28 380 ASP A CA 1
ATOM 2843 C C . ASP A 1 380 ? -14.897 -35.654 25.595 1.00 33.28 380 ASP A C 1
ATOM 2845 O O . ASP A 1 380 ? -15.406 -36.393 26.440 1.00 33.28 380 ASP A O 1
ATOM 2849 N N . TYR A 1 381 ? -14.257 -34.535 25.952 1.00 30.53 381 TYR A N 1
ATOM 2850 C CA . TYR A 1 381 ? -14.141 -34.049 27.329 1.00 30.53 381 TYR A CA 1
ATOM 2851 C C . TYR A 1 381 ? -15.509 -33.844 27.996 1.00 30.53 381 TYR A C 1
ATOM 2853 O O . TYR A 1 381 ? -15.589 -33.797 29.221 1.00 30.53 381 TYR A O 1
ATOM 2861 N N . LYS A 1 382 ? -16.597 -33.782 27.221 1.00 29.91 382 LYS A N 1
ATOM 2862 C CA . LYS A 1 382 ? -17.961 -33.595 27.716 1.00 29.91 382 LYS A CA 1
ATOM 2863 C C . LYS A 1 382 ? -18.430 -34.709 28.661 1.00 29.91 382 LYS A C 1
ATOM 2865 O O . LYS A 1 382 ? -19.167 -34.426 29.596 1.00 29.91 382 LYS A O 1
ATOM 2870 N N . LEU A 1 383 ? -17.956 -35.946 28.483 1.00 33.12 383 LEU A N 1
ATOM 2871 C CA . LEU A 1 383 ? -18.356 -37.096 29.313 1.00 33.12 383 LEU A CA 1
ATOM 2872 C C . LEU A 1 383 ? -17.624 -37.206 30.667 1.00 33.12 383 LEU A C 1
ATOM 2874 O O . LEU A 1 383 ? -17.937 -38.102 31.446 1.00 33.12 383 LEU A O 1
ATOM 2878 N N . ALA A 1 384 ? -16.665 -36.321 30.966 1.00 33.56 384 ALA A N 1
ATOM 2879 C CA . ALA A 1 384 ? -15.833 -36.404 32.176 1.00 33.56 384 ALA A CA 1
ATOM 2880 C C . ALA A 1 384 ? -16.198 -35.403 33.296 1.00 33.56 384 ALA A C 1
ATOM 2882 O O . ALA A 1 384 ? -15.689 -35.535 34.410 1.00 33.56 384 ALA A O 1
ATOM 2883 N N . TRP A 1 385 ? -17.040 -34.396 33.020 1.00 37.75 385 TRP A N 1
ATOM 2884 C CA . TRP A 1 385 ? -17.244 -33.250 33.927 1.00 37.75 385 TRP A CA 1
ATOM 2885 C C . TRP A 1 385 ? -18.624 -33.169 34.593 1.00 37.75 385 TRP A C 1
ATOM 2887 O O . TRP A 1 385 ? -18.706 -32.667 35.716 1.00 37.75 385 TRP A O 1
ATOM 2897 N N . ASP A 1 386 ? -19.679 -33.735 33.995 1.00 36.16 386 ASP A N 1
ATOM 2898 C CA . ASP A 1 386 ? -21.021 -33.785 34.612 1.00 36.16 386 ASP A CA 1
ATOM 2899 C C . ASP A 1 386 ? -21.024 -34.536 35.964 1.00 36.16 386 ASP A C 1
ATOM 2901 O O . ASP A 1 386 ? -21.868 -34.294 36.825 1.00 36.16 386 ASP A O 1
ATOM 2905 N N . SER A 1 387 ? -20.026 -35.394 36.203 1.00 40.12 387 SER A N 1
ATOM 2906 C CA . SER A 1 387 ? -19.806 -36.125 37.457 1.00 40.12 387 SER A CA 1
ATOM 2907 C C . SER A 1 387 ? -19.165 -35.318 38.600 1.00 40.12 387 SER A C 1
ATOM 2909 O O . SER A 1 387 ? -18.962 -35.885 39.673 1.00 40.12 387 SER A O 1
ATOM 2911 N N . LEU A 1 388 ? -18.814 -34.036 38.409 1.00 40.88 388 LEU A N 1
ATOM 2912 C CA . LEU A 1 388 ? -18.084 -33.232 39.413 1.00 40.88 388 LEU A CA 1
ATOM 2913 C C . LEU A 1 388 ? -18.786 -31.947 39.892 1.00 40.88 388 LEU A C 1
ATOM 2915 O O . LEU A 1 388 ? -18.285 -31.306 40.813 1.00 40.88 388 LEU A O 1
ATOM 2919 N N . GLY A 1 389 ? -19.944 -31.579 39.331 1.00 36.53 389 GLY A N 1
ATOM 2920 C CA . GLY A 1 389 ? -20.864 -30.586 39.922 1.00 36.53 389 GLY A CA 1
ATOM 2921 C C . GLY A 1 389 ? -20.338 -29.150 40.109 1.00 36.53 389 GLY A C 1
ATOM 2922 O O . GLY A 1 389 ? -20.968 -28.358 40.809 1.00 36.53 389 GLY A O 1
ATOM 2923 N N . LEU A 1 390 ? -19.195 -28.798 39.513 1.00 36.38 390 LEU A N 1
ATOM 2924 C CA . LEU A 1 390 ? -18.540 -27.499 39.680 1.00 36.38 390 LEU A CA 1
ATOM 2925 C C . LEU A 1 390 ? -18.963 -26.503 38.593 1.00 36.38 390 LEU A C 1
ATOM 2927 O O . LEU A 1 390 ? -18.577 -26.620 37.431 1.00 36.38 390 LEU A O 1
ATOM 2931 N N . LEU A 1 391 ? -19.715 -25.476 38.999 1.00 36.84 391 LEU A N 1
ATOM 2932 C CA . LEU A 1 391 ? -20.041 -24.312 38.171 1.00 36.84 391 LEU A CA 1
ATOM 2933 C C . LEU A 1 391 ? -18.795 -23.447 37.929 1.00 36.84 391 LEU A C 1
ATOM 2935 O O . LEU A 1 391 ? -18.513 -22.508 38.674 1.00 36.84 391 LEU A O 1
ATOM 2939 N N . LEU A 1 392 ? -18.066 -23.746 36.856 1.00 33.22 392 LEU A N 1
ATOM 2940 C CA . LEU A 1 392 ? -17.149 -22.789 36.242 1.00 33.22 392 LEU A CA 1
ATOM 2941 C C . LEU A 1 392 ? -17.944 -21.727 35.456 1.00 33.22 392 LEU A C 1
ATOM 2943 O O . LEU A 1 392 ? -19.004 -22.040 34.903 1.00 33.22 392 LEU A O 1
ATOM 2947 N N . PRO A 1 393 ? -17.454 -20.474 35.364 1.00 31.84 393 PRO A N 1
ATOM 2948 C CA . PRO A 1 393 ? -18.000 -19.517 34.410 1.00 31.84 393 PRO A CA 1
ATOM 2949 C C . PRO A 1 393 ? -17.835 -20.067 32.989 1.00 31.84 393 PRO A C 1
ATOM 2951 O O . PRO A 1 393 ? -16.849 -20.747 32.693 1.00 31.84 393 PRO A O 1
ATOM 2954 N N . LYS A 1 394 ? -18.778 -19.748 32.095 1.00 27.61 394 LYS A N 1
ATOM 2955 C CA . LYS A 1 394 ? -18.626 -20.076 30.675 1.00 27.61 394 LYS A CA 1
ATOM 2956 C C . LYS A 1 394 ? -17.352 -19.421 30.144 1.00 27.61 394 LYS A C 1
ATOM 2958 O O . LYS A 1 394 ? -17.268 -18.198 30.075 1.00 27.61 394 LYS A O 1
ATOM 2963 N N . LEU A 1 395 ? -16.391 -20.244 29.739 1.00 32.75 395 LEU A N 1
ATOM 2964 C CA . LEU A 1 395 ? -15.468 -19.856 28.686 1.00 32.75 395 LEU A CA 1
ATOM 2965 C C . LEU A 1 395 ? -16.290 -19.860 27.399 1.00 32.75 395 LEU A C 1
ATOM 2967 O O . LEU A 1 395 ? -16.706 -20.926 26.945 1.00 32.75 395 LEU A O 1
ATOM 2971 N N . ASP A 1 396 ? -16.572 -18.679 26.855 1.00 33.69 396 ASP A N 1
ATOM 2972 C CA . ASP A 1 396 ? -17.134 -18.586 25.513 1.00 33.69 396 ASP A CA 1
ATOM 2973 C C . ASP A 1 396 ? -16.103 -19.171 24.539 1.00 33.69 396 ASP A C 1
ATOM 2975 O O . ASP A 1 396 ? -14.983 -18.667 24.419 1.00 33.69 396 ASP A O 1
ATOM 2979 N N . GLU A 1 397 ? -16.460 -20.277 23.882 1.00 41.56 397 GLU A N 1
ATOM 2980 C CA . GLU A 1 397 ? -15.606 -20.897 22.873 1.00 41.56 397 GLU A CA 1
ATOM 2981 C C . GLU A 1 397 ? -15.338 -19.872 21.769 1.00 41.56 397 GLU A C 1
ATOM 2983 O O . GLU A 1 397 ? -16.256 -19.435 21.069 1.00 41.56 397 GLU A O 1
ATOM 2988 N N . VAL A 1 398 ? -14.071 -19.479 21.600 1.00 46.50 398 VAL A N 1
ATOM 2989 C CA . VAL A 1 398 ? -13.661 -18.626 20.483 1.00 46.50 398 VAL A CA 1
ATOM 2990 C C . VAL A 1 398 ? -13.924 -19.416 19.207 1.00 46.50 398 VAL A C 1
ATOM 2992 O O . VAL A 1 398 ? -13.169 -20.322 18.864 1.00 46.50 398 VAL A O 1
ATOM 2995 N N . ALA A 1 399 ? -15.034 -19.098 18.538 1.00 57.66 399 ALA A N 1
ATOM 2996 C CA . ALA A 1 399 ? -15.545 -19.839 17.394 1.00 57.66 399 ALA A CA 1
ATOM 2997 C C . ALA A 1 399 ? -14.620 -19.672 16.178 1.00 57.66 399 ALA A C 1
ATOM 2999 O O . ALA A 1 399 ? -14.830 -18.808 15.323 1.00 57.66 399 ALA A O 1
ATOM 3000 N N . LEU A 1 400 ? -13.570 -20.493 16.127 1.00 61.88 400 LEU A N 1
ATOM 3001 C CA . LEU A 1 400 ? -12.630 -20.557 15.019 1.00 61.88 400 LEU A CA 1
ATOM 3002 C C . LEU A 1 400 ? -13.226 -21.377 13.870 1.00 61.88 400 LEU A C 1
ATOM 3004 O O . LEU A 1 400 ? -13.711 -22.491 14.053 1.00 61.88 400 LEU A O 1
ATOM 3008 N N . THR A 1 401 ? -13.155 -20.822 12.667 1.00 65.31 401 THR A N 1
ATOM 3009 C CA . THR A 1 401 ? -13.498 -21.482 11.407 1.00 65.31 401 THR A CA 1
ATOM 3010 C C . THR A 1 401 ? -12.208 -21.855 10.687 1.00 65.31 401 THR A C 1
ATOM 3012 O O . THR A 1 401 ? -11.318 -21.017 10.537 1.00 65.31 401 THR A O 1
ATOM 3015 N N . ASN A 1 402 ? -12.102 -23.105 10.236 1.00 71.62 402 ASN A N 1
ATOM 3016 C CA . ASN A 1 402 ? -10.956 -23.578 9.463 1.00 71.62 402 ASN A CA 1
ATOM 3017 C C . ASN A 1 402 ? -11.174 -23.308 7.969 1.00 71.62 402 ASN A C 1
ATOM 3019 O O . ASN A 1 402 ? -12.071 -23.881 7.342 1.00 71.62 402 ASN A O 1
ATOM 3023 N N . TYR A 1 403 ? -10.324 -22.465 7.391 1.00 67.12 403 TYR A N 1
ATOM 3024 C CA . TYR A 1 403 ? -10.300 -22.167 5.961 1.00 67.12 403 TYR A CA 1
ATOM 3025 C C . TYR A 1 403 ? -9.205 -22.979 5.272 1.00 67.12 403 TYR A C 1
ATOM 3027 O O . TYR A 1 403 ? -8.071 -23.017 5.751 1.00 67.12 403 TYR A O 1
ATOM 3035 N N . GLY A 1 404 ? -9.545 -23.623 4.153 1.00 68.69 404 GLY A N 1
ATOM 3036 C CA . GLY A 1 404 ? -8.581 -24.306 3.297 1.00 68.69 404 GLY A CA 1
ATOM 3037 C C . GLY A 1 404 ? -8.061 -23.333 2.247 1.00 68.69 404 GLY A C 1
ATOM 3038 O O . GLY A 1 404 ? -8.805 -22.933 1.352 1.00 68.69 404 GLY A O 1
ATOM 3039 N N . ILE A 1 405 ? -6.792 -22.940 2.351 1.00 73.31 405 ILE A N 1
ATOM 3040 C CA . ILE A 1 405 ? -6.153 -22.064 1.368 1.00 73.31 405 ILE A CA 1
ATOM 3041 C C . ILE A 1 405 ? -5.403 -22.939 0.367 1.00 73.31 405 ILE A C 1
ATOM 3043 O O . ILE A 1 405 ? -4.383 -23.560 0.681 1.00 73.31 405 ILE A O 1
ATOM 3047 N N . PHE A 1 406 ? -5.960 -23.018 -0.842 1.00 76.06 406 PHE A N 1
ATOM 3048 C CA . PHE A 1 406 ? -5.476 -23.874 -1.916 1.00 76.06 406 PHE A CA 1
ATOM 3049 C C . PHE A 1 406 ? -4.588 -23.095 -2.884 1.00 76.06 406 PHE A C 1
ATOM 3051 O O . PHE A 1 406 ? -5.039 -22.207 -3.608 1.00 76.06 406 PHE A O 1
ATOM 3058 N N . HIS A 1 407 ? -3.315 -23.471 -2.925 1.00 78.88 407 HIS A N 1
ATOM 3059 C CA . HIS A 1 407 ? -2.364 -22.964 -3.902 1.00 78.88 407 HIS A CA 1
ATOM 3060 C C . HIS A 1 407 ? -2.509 -23.708 -5.244 1.00 78.88 407 HIS A C 1
ATOM 3062 O O . HIS A 1 407 ? -2.741 -24.920 -5.243 1.00 78.88 407 HIS A O 1
ATOM 3068 N N . PRO A 1 408 ? -2.329 -23.028 -6.394 1.00 76.56 408 PRO A N 1
ATOM 3069 C CA . PRO A 1 408 ? -2.141 -23.675 -7.691 1.00 76.56 408 PRO A CA 1
ATOM 3070 C C . PRO A 1 408 ? -1.082 -24.793 -7.608 1.00 76.56 408 PRO A C 1
ATOM 3072 O O . PRO A 1 408 ? 0.053 -24.498 -7.217 1.00 76.56 408 PRO A O 1
ATOM 3075 N N . PRO A 1 409 ? -1.401 -26.057 -7.956 1.00 74.56 409 PRO A N 1
ATOM 3076 C CA . PRO A 1 409 ? -0.499 -27.186 -7.717 1.00 74.56 409 PRO A CA 1
ATOM 3077 C C . PRO A 1 409 ? 0.883 -27.036 -8.360 1.00 74.56 409 PRO A C 1
ATOM 3079 O O . PRO A 1 409 ? 1.877 -27.477 -7.785 1.00 74.56 409 PRO A O 1
ATOM 3082 N N . GLU A 1 410 ? 0.986 -26.365 -9.514 1.00 79.56 410 GLU A N 1
ATOM 3083 C CA . GLU A 1 410 ? 2.277 -26.160 -10.185 1.00 79.56 410 GLU A CA 1
ATOM 3084 C C . GLU A 1 410 ? 3.199 -25.171 -9.445 1.00 79.56 410 GLU A C 1
ATOM 3086 O O . GLU A 1 410 ? 4.391 -25.093 -9.749 1.00 79.56 410 GLU A O 1
ATOM 3091 N N . MET A 1 411 ? 2.702 -24.437 -8.440 1.00 78.56 411 MET A N 1
ATOM 3092 C CA . MET A 1 411 ? 3.584 -23.656 -7.575 1.00 78.56 411 MET A CA 1
ATOM 3093 C C . MET A 1 411 ? 4.438 -24.528 -6.647 1.00 78.56 411 MET A C 1
ATOM 3095 O O . MET A 1 411 ? 5.503 -24.059 -6.246 1.00 78.56 411 MET A O 1
ATOM 3099 N N . GLY A 1 412 ? 4.023 -25.766 -6.348 1.00 78.38 412 GLY A N 1
ATOM 3100 C CA . GLY A 1 412 ? 4.717 -26.667 -5.417 1.00 78.38 412 GLY A CA 1
ATOM 3101 C C . GLY A 1 412 ? 4.508 -26.333 -3.933 1.00 78.38 412 GLY A C 1
ATOM 3102 O O . GLY A 1 412 ? 5.189 -26.893 -3.079 1.00 78.38 412 GLY A O 1
ATOM 3103 N N . ILE A 1 413 ? 3.579 -25.425 -3.622 1.00 79.00 413 ILE A N 1
ATOM 3104 C CA . ILE A 1 413 ? 3.239 -25.010 -2.256 1.00 79.00 413 ILE A CA 1
ATOM 3105 C C . ILE A 1 413 ? 2.073 -25.892 -1.774 1.00 79.00 413 ILE A C 1
ATOM 3107 O O . ILE A 1 413 ? 1.064 -25.974 -2.480 1.00 79.00 413 ILE A O 1
ATOM 3111 N N . PRO A 1 414 ? 2.163 -26.562 -0.610 1.00 72.44 414 PRO A N 1
ATOM 3112 C CA . PRO A 1 414 ? 1.061 -27.371 -0.094 1.00 72.44 414 PRO A CA 1
ATOM 3113 C C . PRO A 1 414 ? -0.157 -26.498 0.272 1.00 72.44 414 PRO A C 1
ATOM 3115 O O . PRO A 1 414 ? 0.005 -25.309 0.564 1.00 72.44 414 PRO A O 1
ATOM 3118 N N . PRO A 1 415 ? -1.383 -27.052 0.299 1.00 72.44 415 PRO A N 1
ATOM 3119 C CA . PRO A 1 415 ? -2.526 -26.373 0.905 1.00 72.44 415 PRO A CA 1
ATOM 3120 C C . PRO A 1 415 ? -2.271 -26.101 2.392 1.00 72.44 415 PRO A C 1
ATOM 3122 O O . PRO A 1 415 ? -1.696 -26.946 3.082 1.00 72.44 415 PRO A O 1
ATOM 3125 N N . MET A 1 416 ? -2.730 -24.956 2.897 1.00 73.38 416 MET A N 1
ATOM 3126 C CA . MET A 1 416 ? -2.648 -24.617 4.322 1.00 73.38 416 MET A CA 1
ATOM 3127 C C . MET A 1 416 ? -4.047 -24.515 4.935 1.00 73.38 416 MET A C 1
ATOM 3129 O O . MET A 1 416 ? -4.988 -24.070 4.279 1.00 73.38 416 MET A O 1
ATOM 3133 N N . ILE A 1 417 ? -4.178 -24.921 6.199 1.00 71.88 417 ILE A N 1
ATOM 3134 C CA . ILE A 1 417 ? -5.389 -24.711 6.999 1.00 71.88 417 ILE A CA 1
ATOM 3135 C C . ILE A 1 417 ? -5.157 -23.502 7.900 1.00 71.88 417 ILE A C 1
ATOM 3137 O O . ILE A 1 417 ? -4.160 -23.458 8.620 1.00 71.88 417 ILE A O 1
ATOM 3141 N N . LEU A 1 418 ? -6.081 -22.542 7.872 1.00 72.12 418 LEU A N 1
ATOM 3142 C CA . LEU A 1 418 ? -6.009 -21.321 8.668 1.00 72.12 418 LEU A CA 1
ATOM 3143 C C . LEU A 1 418 ? -7.239 -21.201 9.580 1.00 72.12 418 LEU A C 1
ATOM 3145 O O . LEU A 1 418 ? -8.370 -21.114 9.099 1.00 72.12 418 LEU A O 1
ATOM 3149 N N . SER A 1 419 ? -7.017 -21.223 10.897 1.00 73.88 419 SER A N 1
ATOM 3150 C CA . SER A 1 419 ? -8.069 -21.171 11.923 1.00 73.88 419 SER A CA 1
ATOM 3151 C C . SER A 1 419 ? -8.349 -19.725 12.336 1.00 73.88 419 SER A C 1
ATOM 3153 O O . SER A 1 419 ? -7.585 -19.143 13.107 1.00 73.88 419 SER A O 1
ATOM 3155 N N . LEU A 1 420 ? -9.440 -19.147 11.828 1.00 74.25 420 LEU A N 1
ATOM 3156 C CA . LEU A 1 420 ? -9.770 -17.723 11.977 1.00 74.25 420 LEU A CA 1
ATOM 3157 C C . LEU A 1 420 ? -11.060 -17.492 12.779 1.00 74.25 420 LEU A C 1
ATOM 3159 O O . LEU A 1 420 ? -11.976 -18.308 12.681 1.00 74.25 420 LEU A O 1
ATOM 3163 N N . PRO A 1 421 ? -11.188 -16.384 13.531 1.00 83.31 421 PRO A N 1
ATOM 3164 C CA . PRO A 1 421 ? -12.427 -16.038 14.231 1.00 83.31 421 PRO A CA 1
ATOM 3165 C C . PRO A 1 421 ? -13.632 -15.913 13.283 1.00 83.31 421 PRO A C 1
ATOM 3167 O O . PRO A 1 421 ? -13.532 -15.328 12.206 1.00 83.31 421 PRO A O 1
ATOM 3170 N N . LYS A 1 422 ? -14.804 -16.404 13.708 1.00 82.81 422 LYS A N 1
ATOM 3171 C CA . LYS A 1 422 ? -16.096 -16.107 13.066 1.00 82.81 422 LYS A CA 1
ATOM 3172 C C . LYS A 1 422 ? -16.413 -14.596 13.176 1.00 82.81 422 LYS A C 1
ATOM 3174 O O . LYS A 1 422 ? -16.185 -14.015 14.242 1.00 82.81 422 LYS A O 1
ATOM 3179 N N . PRO A 1 423 ? -17.005 -13.962 12.143 1.00 88.94 423 PRO A N 1
ATOM 3180 C CA . PRO A 1 423 ? -17.562 -12.615 12.256 1.00 88.94 423 PRO A CA 1
ATOM 3181 C C . PRO A 1 423 ? -18.623 -12.504 13.371 1.00 88.94 423 PRO A C 1
ATOM 3183 O O . PRO A 1 423 ? -19.518 -13.355 13.439 1.00 88.94 423 PRO A O 1
ATOM 3186 N N . PRO A 1 424 ? -18.586 -11.458 14.219 1.00 93.19 424 PRO A N 1
ATOM 3187 C CA . PRO A 1 424 ? -19.654 -11.175 15.176 1.00 93.19 424 PRO A CA 1
ATOM 3188 C C . PRO A 1 424 ? -21.013 -10.945 14.502 1.00 93.19 424 PRO A C 1
ATOM 3190 O O . PRO A 1 424 ? -21.111 -10.284 13.468 1.00 93.19 424 PRO A O 1
ATOM 3193 N N . GLU A 1 425 ? -22.082 -11.450 15.120 1.00 91.06 425 GLU A N 1
ATOM 3194 C CA . GLU A 1 425 ? -23.454 -11.339 14.592 1.00 91.06 425 GLU A CA 1
ATOM 3195 C C . GLU A 1 425 ? -24.040 -9.928 14.741 1.00 91.06 425 GLU A C 1
ATOM 3197 O O . GLU A 1 425 ? -24.916 -9.527 13.977 1.00 91.06 425 GLU A O 1
ATOM 3202 N N . LYS A 1 426 ? -23.536 -9.155 15.709 1.00 94.94 426 LYS A N 1
ATOM 3203 C CA . LYS A 1 426 ? -23.874 -7.743 15.918 1.00 94.94 426 LYS A CA 1
ATOM 3204 C C . LYS A 1 426 ? -22.676 -6.875 15.559 1.00 94.94 426 LYS A C 1
ATOM 3206 O O . LYS A 1 426 ? -21.544 -7.214 15.898 1.00 94.94 426 LYS A O 1
ATOM 3211 N N . CYS A 1 427 ? -22.938 -5.746 14.910 1.00 96.88 427 CYS A N 1
ATOM 3212 C CA . CYS A 1 427 ? -21.909 -4.755 14.632 1.00 96.88 427 CYS A CA 1
ATOM 3213 C C . CYS A 1 427 ? -21.584 -3.900 15.872 1.00 96.88 427 CYS A C 1
ATOM 3215 O O . CYS A 1 427 ? -22.399 -3.775 16.788 1.00 96.88 427 CYS A O 1
ATOM 3217 N N . THR A 1 428 ? -20.395 -3.302 15.884 1.00 97.44 428 THR A N 1
ATOM 3218 C CA . THR A 1 428 ? -19.880 -2.419 16.935 1.00 97.44 428 THR A CA 1
ATOM 3219 C C . THR A 1 428 ? -19.902 -0.971 16.429 1.00 97.44 428 THR A C 1
ATOM 3221 O O . THR A 1 428 ? -19.096 -0.629 15.558 1.00 97.44 428 THR A O 1
ATOM 3224 N N . PRO A 1 429 ? -20.803 -0.101 16.923 1.00 92.31 429 PRO A N 1
ATOM 3225 C CA . PRO A 1 429 ? -20.857 1.308 16.529 1.00 92.31 429 PRO A CA 1
ATOM 3226 C C . PRO A 1 429 ? -19.528 2.050 16.774 1.00 92.31 429 PRO A C 1
ATOM 3228 O O . PRO A 1 429 ? -18.812 1.695 17.712 1.00 92.31 429 PRO A O 1
ATOM 3231 N N . PRO A 1 430 ? -19.191 3.109 16.007 1.00 85.81 430 PRO A N 1
ATOM 3232 C CA . PRO A 1 430 ? -17.917 3.825 16.155 1.00 85.81 430 PRO A CA 1
ATOM 3233 C C . PRO A 1 430 ? -17.629 4.343 17.572 1.00 85.81 430 PRO A C 1
ATOM 3235 O O . PRO A 1 430 ? -16.487 4.309 18.013 1.00 85.81 430 PRO A O 1
ATOM 3238 N N . ASN A 1 431 ? -18.656 4.758 18.320 1.00 85.69 431 ASN A N 1
ATOM 3239 C CA . ASN A 1 431 ? -18.534 5.218 19.711 1.00 85.69 431 ASN A CA 1
ATOM 3240 C C . ASN A 1 431 ? -18.434 4.083 20.754 1.00 85.69 431 ASN A C 1
ATOM 3242 O O . ASN A 1 431 ? -18.404 4.363 21.950 1.00 85.69 431 ASN A O 1
ATOM 3246 N N . GLN A 1 432 ? -18.417 2.820 20.318 1.00 88.94 432 GLN A N 1
ATOM 3247 C CA . GLN A 1 432 ? -18.208 1.628 21.149 1.00 88.94 432 GLN A CA 1
ATOM 3248 C C . GLN A 1 432 ? -16.922 0.870 20.775 1.00 88.94 432 GLN A C 1
ATOM 3250 O O . GLN A 1 432 ? -16.592 -0.132 21.410 1.00 88.94 432 GLN A O 1
ATOM 3255 N N . VAL A 1 433 ? -16.176 1.342 19.771 1.00 87.19 433 VAL A N 1
ATOM 3256 C CA . VAL A 1 433 ? -14.823 0.856 19.487 1.00 87.19 433 VAL A CA 1
ATOM 3257 C C . VAL A 1 433 ? -13.863 1.489 20.495 1.00 87.19 433 VAL A C 1
ATOM 3259 O O . VAL A 1 433 ? -13.774 2.711 20.594 1.00 87.19 433 VAL A O 1
ATOM 3262 N N . GLY A 1 434 ? -13.163 0.657 21.267 1.00 78.56 434 GLY A N 1
ATOM 3263 C CA . GLY A 1 434 ? -12.126 1.117 22.192 1.00 78.56 434 GLY A CA 1
ATOM 3264 C C . GLY A 1 434 ? -10.858 1.583 21.469 1.00 78.56 434 GLY A C 1
ATOM 3265 O O . GLY A 1 434 ? -10.627 1.226 20.317 1.00 78.56 434 GLY A O 1
ATOM 3266 N N . GLU A 1 435 ? -10.003 2.328 22.176 1.00 81.50 435 GLU A N 1
ATOM 3267 C CA . GLU A 1 435 ? -8.695 2.800 21.678 1.00 81.50 435 GLU A CA 1
ATOM 3268 C C . GLU A 1 435 ? -7.829 1.664 21.099 1.00 81.50 435 GLU A C 1
ATOM 3270 O O . GLU A 1 435 ? -7.097 1.867 20.128 1.00 81.50 435 GLU A O 1
ATOM 3275 N N . VAL A 1 436 ? -7.965 0.460 21.670 1.00 86.19 436 VAL A N 1
ATOM 3276 C CA . VAL A 1 436 ? -7.401 -0.794 21.166 1.00 86.19 436 VAL A CA 1
ATOM 3277 C C . VAL A 1 436 ? -8.491 -1.869 21.111 1.00 86.19 436 VAL A C 1
ATOM 3279 O O . VAL A 1 436 ? -9.182 -2.138 22.093 1.00 86.19 436 VAL A O 1
ATOM 3282 N N . ILE A 1 437 ? -8.607 -2.512 19.954 1.00 88.88 437 ILE A N 1
ATOM 3283 C CA . ILE A 1 437 ? -9.471 -3.652 19.659 1.00 88.88 437 ILE A CA 1
ATOM 3284 C C . ILE A 1 437 ? -8.745 -4.925 20.110 1.00 88.88 437 ILE A C 1
ATOM 3286 O O . ILE A 1 437 ? -7.776 -5.361 19.486 1.00 88.88 437 ILE A O 1
ATOM 3290 N N . THR A 1 438 ? -9.229 -5.511 21.204 1.00 88.31 438 THR A N 1
ATOM 3291 C CA . THR A 1 438 ? -8.703 -6.740 21.832 1.00 88.31 438 THR A CA 1
ATOM 3292 C C . THR A 1 438 ? -9.612 -7.962 21.642 1.00 88.31 438 THR A C 1
ATOM 3294 O O . THR A 1 438 ? -9.269 -9.062 22.066 1.00 88.31 438 THR A O 1
ATOM 3297 N N . GLN A 1 439 ? -10.766 -7.777 20.998 1.00 90.31 439 GLN A N 1
ATOM 3298 C CA . GLN A 1 439 ? -11.768 -8.799 20.686 1.00 90.31 439 GLN A CA 1
ATOM 3299 C C . GLN A 1 439 ? -12.325 -8.554 19.280 1.00 90.31 439 GLN A C 1
ATOM 3301 O O . GLN A 1 439 ? -12.261 -7.428 18.785 1.00 90.31 439 GLN A O 1
ATOM 3306 N N . SER A 1 440 ? -12.871 -9.582 18.631 1.00 95.75 440 SER A N 1
ATOM 3307 C CA . SER A 1 440 ? -13.378 -9.449 17.261 1.00 95.75 440 SER A CA 1
ATOM 3308 C C . SER A 1 440 ? -14.564 -8.482 17.168 1.00 95.75 440 SER A C 1
ATOM 3310 O O . SER A 1 440 ? -15.495 -8.567 17.967 1.00 95.75 440 SER A O 1
ATOM 3312 N N . ILE A 1 441 ? -14.559 -7.602 16.162 1.00 97.12 441 ILE A N 1
ATOM 3313 C CA . ILE A 1 441 ? -15.631 -6.633 15.889 1.00 97.12 441 ILE A CA 1
ATOM 3314 C C . ILE A 1 441 ? -16.100 -6.706 14.434 1.00 97.12 441 ILE A C 1
ATOM 3316 O O . ILE A 1 441 ? -15.325 -6.997 13.522 1.00 97.12 441 ILE A O 1
ATOM 3320 N N . LYS A 1 442 ? -17.373 -6.381 14.211 1.00 98.00 442 LYS A N 1
ATOM 3321 C CA . LYS A 1 442 ? -17.946 -6.158 12.880 1.00 98.00 442 LYS A CA 1
ATOM 3322 C C .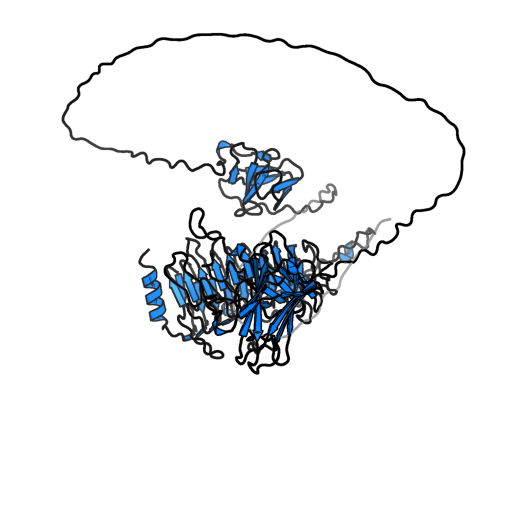 LYS A 1 442 ? -18.344 -4.691 12.749 1.00 98.00 442 LYS A C 1
ATOM 3324 O O . LYS A 1 442 ? -18.949 -4.146 13.669 1.00 98.00 442 LYS A O 1
ATOM 3329 N N . LEU A 1 443 ? -18.005 -4.035 11.647 1.00 97.81 443 LEU A N 1
ATOM 3330 C CA . LEU A 1 443 ? -18.362 -2.636 11.417 1.00 97.81 443 LEU A CA 1
ATOM 3331 C C . LEU A 1 443 ? -19.864 -2.504 11.108 1.00 97.81 443 LEU A C 1
ATOM 3333 O O . LEU A 1 443 ? -20.489 -3.416 10.566 1.00 97.81 443 LEU A O 1
ATOM 3337 N N . CYS A 1 444 ? -20.467 -1.383 11.500 1.00 96.12 444 CYS A N 1
ATOM 3338 C CA . CYS A 1 444 ? -21.882 -1.102 11.270 1.00 96.12 444 CYS A CA 1
ATOM 3339 C C . CYS A 1 444 ? -22.103 -0.448 9.896 1.00 96.12 444 CYS A C 1
ATOM 3341 O O . CYS A 1 444 ? -21.317 0.426 9.518 1.00 96.12 444 CYS A O 1
ATOM 3343 N N . PRO A 1 445 ? -23.189 -0.794 9.172 1.00 93.06 445 PRO A N 1
ATOM 3344 C CA . PRO A 1 445 ? -23.532 -0.158 7.903 1.00 93.06 445 PRO A CA 1
ATOM 3345 C C . PRO A 1 445 ? -23.546 1.373 7.972 1.00 93.06 445 PRO A C 1
ATOM 3347 O O . PRO A 1 445 ? -23.904 1.959 8.998 1.00 93.06 445 PRO A O 1
ATOM 3350 N N . ASN A 1 446 ? -23.164 2.015 6.867 1.00 87.19 446 ASN A N 1
ATOM 3351 C CA . ASN A 1 446 ? -23.119 3.470 6.662 1.00 87.19 446 ASN A CA 1
ATOM 3352 C C . ASN A 1 446 ? -22.343 4.267 7.736 1.00 87.19 446 ASN A C 1
ATOM 3354 O O . ASN A 1 446 ? -22.491 5.485 7.836 1.00 87.19 446 ASN A O 1
ATOM 3358 N N . SER A 1 447 ? -21.523 3.599 8.552 1.00 85.75 447 SER A N 1
ATOM 3359 C CA . SER A 1 447 ? -20.801 4.212 9.669 1.00 85.75 447 SER A CA 1
ATOM 3360 C C . SER A 1 447 ? -19.359 4.548 9.288 1.00 85.75 447 SER A C 1
ATOM 3362 O O . SER A 1 447 ? -18.718 3.821 8.527 1.00 85.75 447 SER A O 1
ATOM 3364 N N . VAL A 1 448 ? -18.832 5.645 9.838 1.00 87.56 448 VAL A N 1
ATOM 3365 C CA . VAL A 1 448 ? -17.445 6.079 9.620 1.00 87.56 448 VAL A CA 1
ATOM 3366 C C . VAL A 1 448 ? -16.611 5.806 10.869 1.00 87.56 448 VAL A C 1
ATOM 3368 O O . VAL A 1 448 ? -16.979 6.209 11.970 1.00 87.56 448 VAL A O 1
ATOM 3371 N N . TYR A 1 449 ? -15.471 5.153 10.671 1.00 88.81 449 TYR A N 1
ATOM 3372 C CA . TYR A 1 449 ? -14.492 4.785 11.687 1.00 88.81 449 TYR A CA 1
ATOM 3373 C C . TYR A 1 449 ? -13.160 5.487 11.410 1.00 88.81 449 TYR A C 1
ATOM 3375 O O . TYR A 1 449 ? -12.821 5.742 10.254 1.00 88.81 449 TYR A O 1
ATOM 3383 N N . LEU A 1 450 ? -12.397 5.778 12.464 1.00 84.56 450 LEU A N 1
ATOM 3384 C CA . LEU A 1 450 ? -11.084 6.426 12.402 1.00 84.56 450 LEU A CA 1
ATOM 3385 C C . LEU A 1 450 ? -10.068 5.575 13.175 1.00 84.56 450 LEU A C 1
ATOM 3387 O O . LEU A 1 450 ? -10.414 5.062 14.236 1.00 84.56 450 LEU A O 1
ATOM 3391 N N . ASN A 1 451 ? -8.829 5.487 12.680 1.00 78.00 451 ASN A N 1
ATOM 3392 C CA . ASN A 1 451 ? -7.647 5.004 13.412 1.00 78.00 451 ASN A CA 1
ATOM 3393 C C . ASN A 1 451 ? -7.870 3.701 14.216 1.00 78.00 451 ASN A C 1
ATOM 3395 O O . ASN A 1 451 ? -7.653 3.659 15.428 1.00 78.00 451 ASN A O 1
ATOM 3399 N N . LEU A 1 452 ? -8.329 2.636 13.551 1.00 90.06 452 LEU A N 1
ATOM 3400 C CA . LEU A 1 452 ? -8.629 1.354 14.196 1.00 90.06 452 LEU A CA 1
ATOM 3401 C C . LEU A 1 452 ? -7.336 0.628 14.606 1.00 90.06 452 LEU A C 1
ATOM 3403 O O . LEU A 1 452 ? -6.588 0.160 13.749 1.00 90.06 452 LEU A O 1
ATOM 3407 N N . ASN A 1 453 ? -7.075 0.483 15.906 1.00 93.19 453 ASN A N 1
ATOM 3408 C CA . ASN A 1 453 ? -5.890 -0.226 16.403 1.00 93.19 453 ASN A CA 1
ATOM 3409 C C . ASN A 1 453 ? -6.273 -1.627 16.888 1.00 93.19 453 ASN A C 1
ATOM 3411 O O . ASN A 1 453 ? -7.049 -1.752 17.826 1.00 93.19 453 ASN A O 1
ATOM 3415 N N . VAL A 1 454 ? -5.713 -2.679 16.297 1.00 92.00 454 VAL A N 1
ATOM 3416 C CA . VAL A 1 454 ? -5.890 -4.080 16.709 1.00 92.00 454 VAL A CA 1
ATOM 3417 C C . VAL A 1 454 ? -4.598 -4.571 17.349 1.00 92.00 454 VAL A C 1
ATOM 3419 O O . VAL A 1 454 ? -3.532 -4.453 16.742 1.00 92.00 454 VAL A O 1
ATOM 3422 N N . ALA A 1 455 ? -4.680 -5.146 18.549 1.00 88.62 455 ALA A N 1
ATOM 3423 C CA . ALA A 1 455 ? -3.521 -5.736 19.215 1.00 88.62 455 ALA A CA 1
ATOM 3424 C C . ALA A 1 455 ? -3.897 -7.027 19.951 1.00 88.62 455 ALA A C 1
ATOM 3426 O O . ALA A 1 455 ? -4.744 -7.010 20.845 1.00 88.62 455 ALA A O 1
ATOM 3427 N N . GLY A 1 456 ? -3.244 -8.138 19.601 1.00 81.06 456 GLY A N 1
ATOM 3428 C CA . GLY A 1 456 ? -3.429 -9.423 20.277 1.00 81.06 456 GLY A CA 1
ATOM 3429 C C . GLY A 1 456 ? -3.321 -10.627 19.345 1.00 81.06 456 GLY A C 1
ATOM 3430 O O . GLY A 1 456 ? -2.580 -10.608 18.365 1.00 81.06 456 GLY A O 1
ATOM 3431 N N . SER A 1 457 ? -4.053 -11.691 19.677 1.00 87.62 457 SER A N 1
ATOM 3432 C CA . SER A 1 457 ? -4.004 -12.976 18.977 1.00 87.62 457 SER A CA 1
ATOM 3433 C C . SER A 1 457 ? -5.416 -13.476 18.665 1.00 87.62 457 SER A C 1
ATOM 3435 O O . SER A 1 457 ? -6.266 -13.495 19.554 1.00 87.62 457 SER A O 1
ATOM 3437 N N . GLY A 1 458 ? -5.681 -13.880 17.418 1.00 85.38 458 GLY A N 1
ATOM 3438 C CA . GLY A 1 458 ? -6.976 -14.458 17.019 1.00 85.38 458 GLY A CA 1
ATOM 3439 C C . GLY A 1 458 ? -8.132 -13.456 16.864 1.00 85.38 458 GLY A C 1
ATOM 3440 O O . GLY A 1 458 ? -9.292 -13.851 16.970 1.00 85.38 458 GLY A O 1
ATOM 3441 N N . ILE A 1 459 ? -7.837 -12.168 16.653 1.00 92.06 459 ILE A N 1
ATOM 3442 C CA . ILE A 1 459 ? -8.826 -11.074 16.602 1.00 92.06 459 ILE A CA 1
ATOM 3443 C C . ILE A 1 459 ? -9.209 -10.750 15.151 1.00 92.06 459 ILE A C 1
ATOM 3445 O O . ILE A 1 459 ? -8.340 -10.586 14.294 1.00 92.06 459 ILE A O 1
ATOM 3449 N N . GLY A 1 460 ? -10.510 -10.612 14.879 1.00 95.44 460 GLY A N 1
ATOM 3450 C CA . GLY A 1 460 ? -11.035 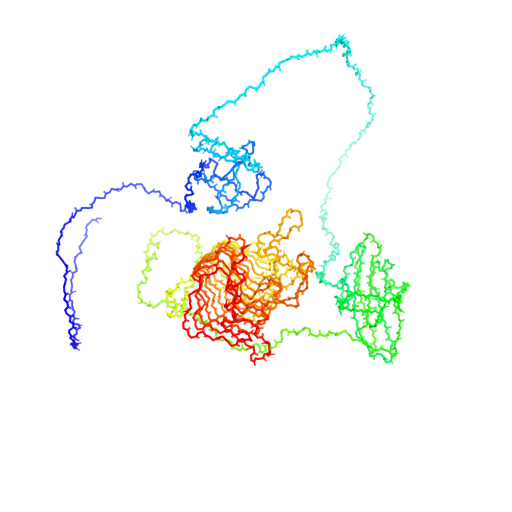-10.254 13.560 1.00 95.44 460 GLY A CA 1
ATOM 3451 C C . GLY A 1 460 ? -11.719 -8.884 13.508 1.00 95.44 460 GLY A C 1
ATOM 3452 O O . GLY A 1 460 ? -12.527 -8.561 14.375 1.00 95.44 460 GLY A O 1
ATOM 3453 N N . VAL A 1 461 ? -11.438 -8.097 12.470 1.00 98.00 461 VAL A N 1
ATOM 3454 C CA . VAL A 1 461 ? -12.152 -6.859 12.125 1.00 98.00 461 VAL A CA 1
ATOM 3455 C C . VAL A 1 461 ? -12.824 -7.063 10.770 1.00 98.00 461 VAL A C 1
ATOM 3457 O O . VAL A 1 461 ? -12.158 -7.213 9.743 1.00 98.00 461 VAL A O 1
ATOM 3460 N N . PHE A 1 462 ? -14.154 -7.088 10.788 1.00 97.81 462 PHE A N 1
ATOM 3461 C CA . PHE A 1 462 ? -14.994 -7.453 9.647 1.00 97.81 462 PHE A CA 1
ATOM 3462 C C . PHE A 1 462 ? -15.798 -6.256 9.140 1.00 97.81 462 PHE A C 1
ATOM 3464 O O . PHE A 1 462 ? -16.325 -5.486 9.943 1.00 97.81 462 PHE A O 1
ATOM 3471 N N . GLY A 1 463 ? -15.930 -6.112 7.822 1.00 95.00 463 GLY A N 1
ATOM 3472 C CA . GLY A 1 463 ? -16.837 -5.143 7.205 1.00 95.00 463 GLY A CA 1
ATOM 3473 C C . GLY A 1 463 ? -18.313 -5.429 7.504 1.00 95.00 463 GLY A C 1
ATOM 3474 O O . GLY A 1 463 ? -18.680 -6.495 8.006 1.00 95.00 463 GLY A O 1
ATOM 3475 N N . ASP A 1 464 ? -19.176 -4.469 7.183 1.00 93.50 464 ASP A N 1
ATOM 3476 C CA . ASP A 1 464 ? -20.615 -4.706 7.110 1.00 93.50 464 ASP A CA 1
ATOM 3477 C C . ASP A 1 464 ? -20.973 -5.480 5.830 1.00 93.50 464 ASP A C 1
ATOM 3479 O O . ASP A 1 464 ? -20.289 -5.369 4.813 1.00 93.50 464 ASP A O 1
ATOM 3483 N N . ASP A 1 465 ? -22.084 -6.219 5.840 1.00 89.94 465 ASP A N 1
ATOM 3484 C CA . ASP A 1 465 ? -22.467 -7.087 4.712 1.00 89.94 465 ASP A CA 1
ATOM 3485 C C . ASP A 1 465 ? -22.825 -6.311 3.426 1.00 89.94 465 ASP A C 1
ATOM 3487 O O . ASP A 1 465 ? -22.919 -6.905 2.355 1.00 89.94 465 ASP A O 1
ATOM 3491 N N . ALA A 1 466 ? -23.016 -4.989 3.520 1.00 86.19 466 ALA A N 1
ATOM 3492 C CA . ALA A 1 466 ? -23.292 -4.103 2.391 1.00 86.19 466 ALA A CA 1
ATOM 3493 C C . ALA A 1 466 ? -22.050 -3.335 1.882 1.00 86.19 466 ALA A C 1
ATOM 3495 O O . ALA A 1 466 ? -22.167 -2.571 0.923 1.00 86.19 466 ALA A O 1
ATOM 3496 N N . GLY A 1 467 ? -20.868 -3.499 2.497 1.00 83.75 467 GLY A N 1
ATOM 3497 C CA . GLY A 1 467 ? -19.642 -2.778 2.114 1.00 83.75 467 GLY A CA 1
ATOM 3498 C C . GLY A 1 467 ? -19.766 -1.247 2.204 1.00 83.75 467 GLY A C 1
ATOM 3499 O O . GLY A 1 467 ? -19.179 -0.510 1.399 1.00 83.75 467 GLY A O 1
ATOM 3500 N N . SER A 1 468 ? -20.586 -0.771 3.143 1.00 84.00 468 SER A N 1
ATOM 3501 C CA . SER A 1 468 ? -20.988 0.629 3.309 1.00 84.00 468 SER A CA 1
ATOM 3502 C C . SER A 1 468 ? -20.278 1.343 4.466 1.00 84.00 468 SER A C 1
ATOM 3504 O O . SER A 1 468 ? -20.212 2.573 4.474 1.00 84.00 468 SER A O 1
ATOM 3506 N N . ALA A 1 469 ? -19.712 0.599 5.418 1.00 84.62 469 ALA A N 1
ATOM 3507 C CA . ALA A 1 469 ? -18.874 1.123 6.487 1.00 84.62 469 ALA A CA 1
ATOM 3508 C C . ALA A 1 469 ? -17.523 1.596 5.933 1.00 84.62 469 ALA A C 1
ATOM 3510 O O . ALA A 1 469 ? -16.881 0.890 5.156 1.00 84.62 469 ALA A O 1
ATOM 3511 N N . ILE A 1 470 ? -17.066 2.773 6.361 1.00 88.12 470 ILE A N 1
ATOM 3512 C CA . ILE A 1 470 ? -15.807 3.371 5.903 1.00 88.12 470 ILE A CA 1
ATOM 3513 C C . ILE A 1 470 ? -14.833 3.497 7.069 1.00 88.12 470 ILE A C 1
ATOM 3515 O O . ILE A 1 470 ? -15.140 4.155 8.060 1.00 88.12 470 ILE A O 1
ATOM 3519 N N . VAL A 1 471 ? -13.622 2.962 6.919 1.00 91.06 471 VAL A N 1
ATOM 3520 C CA . VAL A 1 471 ? -12.485 3.315 7.781 1.00 91.06 471 VAL A CA 1
ATOM 3521 C C . VAL A 1 471 ? -11.695 4.426 7.091 1.00 91.06 471 VAL A C 1
ATOM 3523 O O . VAL A 1 471 ? -11.207 4.224 5.979 1.00 91.06 471 VAL A O 1
ATOM 3526 N N . LYS A 1 472 ? -11.577 5.609 7.699 1.00 81.31 472 LYS A N 1
ATOM 3527 C CA . LYS A 1 472 ? -10.784 6.707 7.126 1.00 81.31 472 LYS A CA 1
ATOM 3528 C C . LYS A 1 47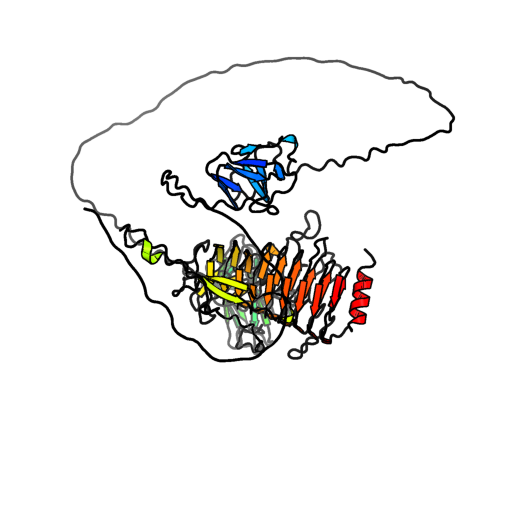2 ? -9.364 6.730 7.676 1.00 81.31 472 LYS A C 1
ATOM 3530 O O . LYS A 1 472 ? -9.160 6.537 8.873 1.00 81.31 472 LYS A O 1
ATOM 3535 N N . GLY A 1 473 ? -8.410 7.020 6.795 1.00 68.75 473 GLY A N 1
ATOM 3536 C CA . GLY A 1 473 ? -7.021 7.323 7.143 1.00 68.75 473 GLY A CA 1
ATOM 3537 C C . GLY A 1 473 ? -6.608 8.719 6.692 1.00 68.75 473 GLY A C 1
ATOM 3538 O O . GLY A 1 473 ? -7.058 9.227 5.660 1.00 68.75 473 GLY A O 1
ATOM 3539 N N . GLU A 1 474 ? -5.724 9.342 7.458 1.00 69.25 474 GLU A N 1
ATOM 3540 C CA . GLU A 1 474 ? -5.151 10.640 7.111 1.00 69.25 474 GLU A CA 1
ATOM 3541 C C . GLU A 1 474 ? -3.738 10.477 6.539 1.00 69.25 474 GLU A C 1
ATOM 3543 O O . GLU A 1 474 ? -3.153 9.390 6.540 1.00 69.25 474 GLU A O 1
ATOM 3548 N N . GLY A 1 475 ? -3.185 11.574 6.025 1.00 61.72 475 GLY A N 1
ATOM 3549 C CA . GLY A 1 475 ? -1.776 11.611 5.662 1.00 61.72 475 GLY A CA 1
ATOM 3550 C C . GLY A 1 475 ? -0.913 11.340 6.894 1.00 61.72 475 GLY A C 1
ATOM 3551 O O . GLY A 1 475 ? -1.163 11.898 7.961 1.00 61.72 475 GLY A O 1
ATOM 3552 N N . ARG A 1 476 ? 0.103 10.483 6.752 1.00 72.69 476 ARG A N 1
ATOM 3553 C CA . ARG A 1 476 ? 1.074 10.151 7.811 1.00 72.69 476 ARG A CA 1
ATOM 3554 C C . ARG A 1 476 ? 0.508 9.459 9.064 1.00 72.69 476 ARG A C 1
ATOM 3556 O O . ARG A 1 476 ? 1.195 9.347 10.078 1.00 72.69 476 ARG A O 1
ATOM 3563 N N . SER A 1 477 ? -0.700 8.904 8.971 1.00 81.12 477 SER A N 1
ATOM 3564 C CA . SER A 1 477 ? -1.260 7.917 9.905 1.00 81.12 477 SER A CA 1
ATOM 3565 C C . SER A 1 477 ? -1.815 6.717 9.128 1.00 81.12 477 SER A C 1
ATOM 3567 O O . SER A 1 477 ? -2.022 6.806 7.921 1.00 81.12 477 SER A O 1
ATOM 3569 N N . PHE A 1 478 ? -2.039 5.572 9.772 1.00 87.31 478 PHE A N 1
ATOM 3570 C CA . PHE A 1 478 ? -2.731 4.441 9.138 1.00 87.31 478 PHE A CA 1
ATOM 3571 C C . PHE A 1 478 ? -4.183 4.389 9.618 1.00 87.31 478 PHE A C 1
ATOM 3573 O O . PHE A 1 478 ? -4.434 4.431 10.821 1.00 87.31 478 PHE A O 1
ATOM 3580 N N . ALA A 1 479 ? -5.126 4.248 8.681 1.00 86.81 479 ALA A N 1
ATOM 3581 C CA . ALA A 1 479 ? -6.550 4.056 8.961 1.00 86.81 479 ALA A CA 1
ATOM 3582 C C . ALA A 1 479 ? -6.813 2.861 9.894 1.00 86.81 479 ALA A C 1
ATOM 3584 O O . ALA A 1 479 ? -7.736 2.891 10.710 1.00 86.81 479 ALA A O 1
ATOM 3585 N N . LEU A 1 480 ? -5.995 1.809 9.761 1.00 97.19 480 LEU A N 1
ATOM 3586 C CA . LEU A 1 480 ? -6.002 0.635 10.626 1.00 97.19 480 LEU A CA 1
ATOM 3587 C C . LEU A 1 480 ? -4.564 0.168 10.890 1.00 97.19 480 LEU A C 1
ATOM 3589 O O . LEU A 1 480 ? -3.802 -0.056 9.951 1.00 97.19 480 LEU A O 1
ATOM 3593 N N . THR A 1 481 ? -4.201 -0.026 12.157 1.00 95.50 481 THR A N 1
ATOM 3594 C CA . THR A 1 481 ? -2.942 -0.673 12.565 1.00 95.50 481 THR A CA 1
ATOM 3595 C C . THR A 1 481 ? -3.255 -1.996 13.256 1.00 95.50 481 THR A C 1
ATOM 3597 O O . THR A 1 481 ? -4.071 -2.022 14.167 1.00 95.50 481 THR A O 1
ATOM 3600 N N . ALA A 1 482 ? -2.619 -3.091 12.847 1.00 95.06 482 ALA A N 1
ATOM 3601 C CA . ALA A 1 482 ? -2.862 -4.436 13.362 1.00 95.06 482 ALA A CA 1
ATOM 3602 C C . ALA A 1 482 ? -1.551 -5.110 13.788 1.00 95.06 482 ALA A C 1
ATOM 3604 O O . ALA A 1 482 ? -0.635 -5.248 12.977 1.00 95.06 482 ALA A O 1
ATOM 3605 N N . VAL A 1 483 ? -1.452 -5.523 15.055 1.00 92.50 483 VAL A N 1
ATOM 3606 C CA . VAL A 1 483 ? -0.221 -6.052 15.667 1.00 92.50 483 VAL A CA 1
ATOM 3607 C C . VAL A 1 483 ? -0.485 -7.374 16.394 1.00 92.50 483 VAL A C 1
ATOM 3609 O O . VAL A 1 483 ? -1.415 -7.459 17.196 1.00 92.50 483 VAL A O 1
ATOM 3612 N N . GLY A 1 484 ? 0.355 -8.387 16.160 1.00 84.56 484 GLY A N 1
ATOM 3613 C CA . GLY A 1 484 ? 0.303 -9.669 16.876 1.00 84.56 484 GLY A CA 1
ATOM 3614 C C . GLY A 1 484 ? 0.242 -10.887 15.955 1.00 84.56 484 GLY A C 1
ATOM 3615 O O . GLY A 1 484 ? 1.167 -11.120 15.183 1.00 84.56 484 GLY A O 1
ATOM 3616 N N . GLU A 1 485 ? -0.806 -11.703 16.046 1.00 86.44 485 GLU A N 1
ATOM 3617 C CA . GLU A 1 485 ? -0.884 -12.959 15.283 1.00 86.44 485 GLU A CA 1
ATOM 3618 C C . GLU A 1 485 ? -2.316 -13.465 15.054 1.00 86.44 485 GLU A C 1
ATOM 3620 O O . GLU A 1 485 ? -3.246 -13.120 15.784 1.00 86.44 485 GLU A O 1
ATOM 3625 N N . ARG A 1 486 ? -2.501 -14.318 14.037 1.00 85.94 486 ARG A N 1
ATOM 3626 C CA . ARG A 1 486 ? -3.787 -14.971 13.714 1.00 85.94 486 ARG A CA 1
ATOM 3627 C C . ARG A 1 486 ? -4.940 -13.970 13.539 1.00 85.94 486 ARG A C 1
ATOM 3629 O O . ARG A 1 486 ? -6.091 -14.257 13.867 1.00 85.94 486 ARG A O 1
ATOM 3636 N N . LEU A 1 487 ? -4.618 -12.767 13.063 1.00 92.50 487 LEU A N 1
ATOM 3637 C CA . LEU A 1 487 ? -5.567 -11.674 12.884 1.00 92.50 487 LEU A CA 1
ATOM 3638 C C . LEU A 1 487 ? -6.364 -11.865 11.589 1.00 92.50 487 LEU A C 1
ATOM 3640 O O . LEU A 1 487 ? -5.881 -12.462 10.629 1.00 92.50 487 LEU A O 1
ATOM 3644 N N . THR A 1 488 ? -7.586 -11.339 11.545 1.00 95.06 488 THR A N 1
ATOM 3645 C CA . THR A 1 488 ? -8.417 -11.322 10.329 1.00 95.06 488 THR A CA 1
ATOM 3646 C C . THR A 1 488 ? -8.854 -9.902 10.015 1.00 95.06 488 THR A C 1
ATOM 3648 O O . THR A 1 488 ? -9.518 -9.270 10.826 1.00 95.06 488 THR A O 1
ATOM 3651 N N . LEU A 1 489 ? -8.514 -9.397 8.834 1.00 97.94 489 LEU A N 1
ATOM 3652 C CA . LEU A 1 489 ? -9.022 -8.137 8.295 1.00 97.94 489 LEU A CA 1
ATOM 3653 C C . LEU A 1 489 ? -9.813 -8.482 7.032 1.00 97.94 489 LEU A C 1
ATOM 3655 O O . LEU A 1 489 ? -9.218 -8.895 6.037 1.00 97.94 489 LEU A O 1
ATOM 3659 N N . GLN A 1 490 ? -11.144 -8.391 7.077 1.00 95.56 490 GLN A N 1
ATOM 3660 C CA . GLN A 1 490 ? -11.991 -8.949 6.015 1.00 95.56 490 GLN A CA 1
ATOM 3661 C C . GLN A 1 490 ? -13.124 -8.016 5.582 1.00 95.56 490 GLN A C 1
ATOM 3663 O O . GLN A 1 490 ? -13.852 -7.482 6.417 1.00 95.56 490 GLN A O 1
ATOM 3668 N N . GLY A 1 491 ? -13.287 -7.835 4.266 1.00 93.50 491 GLY A N 1
ATOM 3669 C CA . GLY A 1 491 ? -14.385 -7.058 3.670 1.00 93.50 491 GLY A CA 1
ATOM 3670 C C . GLY A 1 491 ? -14.374 -5.560 4.009 1.00 93.50 491 GLY A C 1
ATOM 3671 O O . GLY A 1 491 ? -15.389 -4.882 3.868 1.00 93.50 491 GLY A O 1
ATOM 3672 N N . LEU A 1 492 ? -13.250 -5.037 4.507 1.00 97.44 492 LEU A N 1
ATOM 3673 C CA . LEU A 1 492 ? -13.131 -3.648 4.952 1.00 97.44 492 LEU A CA 1
ATOM 3674 C C . LEU A 1 492 ? -13.028 -2.689 3.761 1.00 97.44 492 LEU A C 1
ATOM 3676 O O . LEU A 1 492 ? -12.356 -2.981 2.772 1.00 97.44 492 LEU A O 1
ATOM 3680 N N . LYS A 1 493 ? -13.630 -1.504 3.885 1.00 94.00 493 LYS A N 1
ATOM 3681 C CA . LYS A 1 493 ? -13.515 -0.417 2.909 1.00 94.00 493 LYS A CA 1
ATOM 3682 C C . LYS A 1 493 ? -12.796 0.768 3.546 1.00 94.00 493 LYS A C 1
ATOM 3684 O O . LYS A 1 493 ? -13.326 1.447 4.424 1.00 94.00 493 LYS A O 1
ATOM 3689 N N . VAL A 1 494 ? -11.561 0.986 3.115 1.00 92.56 494 VAL A N 1
ATOM 3690 C CA . VAL A 1 494 ? -10.650 2.002 3.643 1.00 92.56 494 VAL A CA 1
ATOM 3691 C C . VAL A 1 494 ? -10.541 3.156 2.648 1.00 92.56 494 VAL A C 1
ATOM 3693 O O . VAL A 1 494 ? -10.288 2.935 1.463 1.00 92.56 494 VAL A O 1
ATOM 3696 N N . GLN A 1 495 ? -10.729 4.390 3.117 1.00 83.50 495 GLN A N 1
ATOM 3697 C CA . GLN A 1 495 ? -10.646 5.602 2.298 1.00 83.50 495 GLN A CA 1
ATOM 3698 C C . GLN A 1 495 ? -9.676 6.602 2.924 1.00 83.50 495 GLN A C 1
ATOM 3700 O O . GLN A 1 495 ? -9.961 7.162 3.983 1.00 83.50 495 GLN A O 1
ATOM 3705 N N . SER A 1 496 ? -8.544 6.847 2.266 1.00 78.25 496 SER A N 1
ATOM 3706 C CA . SER A 1 496 ? -7.438 7.596 2.865 1.00 78.25 496 SER A CA 1
ATOM 3707 C C . SER A 1 496 ? -6.927 8.732 1.987 1.00 78.25 496 SER A C 1
ATOM 3709 O O . SER A 1 496 ? -6.999 8.682 0.760 1.00 78.25 496 SER A O 1
ATOM 3711 N N . SER A 1 497 ? -6.373 9.765 2.624 1.00 72.25 497 SER A N 1
ATOM 3712 C CA . SER A 1 497 ? -5.731 10.894 1.937 1.00 72.25 497 SER A CA 1
ATOM 3713 C C . SER A 1 497 ? -4.209 10.849 2.068 1.00 72.25 497 SER A C 1
ATOM 3715 O O . SER A 1 497 ? -3.674 10.465 3.103 1.00 72.25 497 SER A O 1
ATOM 3717 N N . THR A 1 498 ? -3.505 11.239 1.009 1.00 68.62 498 THR A N 1
ATOM 3718 C CA . THR A 1 498 ? -2.051 11.461 1.021 1.00 68.62 498 THR A CA 1
ATOM 3719 C C . THR A 1 498 ? -1.726 12.760 1.755 1.00 68.62 498 THR A C 1
ATOM 3721 O O . THR A 1 498 ? -2.457 13.746 1.612 1.00 68.62 498 THR A O 1
ATOM 3724 N N . ASP A 1 499 ? -0.620 12.808 2.503 1.00 72.25 499 ASP A N 1
ATOM 3725 C CA . ASP A 1 499 ? -0.187 14.067 3.111 1.00 72.25 499 ASP A CA 1
ATOM 3726 C C . ASP A 1 499 ? 0.324 15.059 2.040 1.00 72.25 499 ASP A C 1
ATOM 3728 O O . ASP A 1 499 ? 1.089 14.676 1.150 1.00 72.25 499 ASP A O 1
ATOM 3732 N N . PRO A 1 500 ? -0.039 16.351 2.107 1.00 62.66 500 PRO A N 1
ATOM 3733 C CA . PRO A 1 500 ? 0.452 17.374 1.183 1.00 62.66 500 PRO A CA 1
ATOM 3734 C C . PRO A 1 500 ? 1.980 17.505 1.114 1.00 62.66 500 PRO A C 1
ATOM 3736 O O . PRO A 1 500 ? 2.503 17.883 0.066 1.00 62.66 500 PRO A O 1
ATOM 3739 N N . LEU A 1 501 ? 2.695 17.198 2.203 1.00 69.38 501 LEU A N 1
ATOM 3740 C CA . LEU A 1 501 ? 4.159 17.165 2.246 1.00 69.38 501 LEU A CA 1
ATOM 3741 C C . LEU A 1 501 ? 4.724 16.013 1.401 1.00 69.38 501 LEU A C 1
ATOM 3743 O O . LEU A 1 501 ? 5.816 16.137 0.852 1.00 69.38 501 LEU A O 1
ATOM 3747 N N . ASP A 1 502 ? 3.966 14.925 1.258 1.00 71.94 502 ASP A N 1
ATOM 3748 C CA . ASP A 1 502 ? 4.364 13.703 0.552 1.00 71.94 502 ASP A CA 1
ATOM 3749 C C . ASP A 1 502 ? 3.976 13.733 -0.941 1.00 71.94 502 ASP A C 1
ATOM 3751 O O . ASP A 1 502 ? 4.533 13.002 -1.763 1.00 71.94 502 ASP A O 1
ATOM 3755 N N . ALA A 1 503 ? 3.061 14.625 -1.330 1.00 62.47 503 ALA A N 1
ATOM 3756 C CA . ALA A 1 503 ? 2.433 14.648 -2.653 1.00 62.47 503 ALA A CA 1
ATOM 3757 C C . ALA A 1 503 ? 3.383 14.903 -3.847 1.00 62.47 503 ALA A C 1
ATOM 3759 O O . ALA A 1 503 ? 3.052 14.514 -4.962 1.00 62.47 503 ALA A O 1
ATOM 3760 N N . ASN A 1 504 ? 4.541 15.548 -3.647 1.00 68.88 504 ASN A N 1
ATOM 3761 C CA . ASN A 1 504 ? 5.468 15.929 -4.735 1.00 68.88 504 ASN A CA 1
ATOM 3762 C C . ASN A 1 504 ? 6.960 15.633 -4.464 1.00 68.88 504 ASN A C 1
ATOM 3764 O O . ASN A 1 504 ? 7.812 15.973 -5.291 1.00 68.88 504 ASN A O 1
ATOM 3768 N N . ILE A 1 505 ? 7.297 15.014 -3.330 1.00 71.25 505 ILE A N 1
ATOM 3769 C CA . ILE A 1 505 ? 8.682 14.677 -2.948 1.00 71.25 505 ILE A CA 1
ATOM 3770 C C . ILE A 1 505 ? 9.086 13.278 -3.423 1.00 71.25 505 ILE A C 1
ATOM 3772 O O . ILE A 1 505 ? 8.237 12.441 -3.716 1.00 71.25 505 ILE A O 1
ATOM 3776 N N . TRP A 1 506 ? 10.378 12.975 -3.445 1.00 80.31 506 TRP A N 1
ATOM 3777 C CA . TRP A 1 506 ? 10.837 11.584 -3.472 1.00 80.31 506 TRP A CA 1
ATOM 3778 C C . TRP A 1 506 ? 10.385 10.863 -2.189 1.00 80.31 506 TRP A C 1
ATOM 3780 O O . TRP A 1 506 ? 10.517 11.430 -1.103 1.00 80.31 506 TRP A O 1
ATOM 3790 N N . LEU A 1 507 ? 9.836 9.650 -2.299 1.00 85.50 507 LEU A N 1
ATOM 3791 C CA . LEU A 1 507 ? 9.448 8.851 -1.129 1.00 85.50 507 LEU A CA 1
ATOM 3792 C C . LEU A 1 507 ? 10.608 7.936 -0.734 1.00 85.50 507 LEU A C 1
ATOM 3794 O O . LEU A 1 507 ? 11.267 7.352 -1.586 1.00 85.50 507 LEU A O 1
ATOM 3798 N N . CYS A 1 508 ? 10.864 7.800 0.561 1.00 87.06 508 CYS A N 1
ATOM 3799 C CA . CYS A 1 508 ? 11.871 6.883 1.066 1.00 87.06 508 CYS A CA 1
ATOM 3800 C C . CYS A 1 508 ? 11.272 5.488 1.259 1.00 87.06 508 CYS A C 1
ATOM 3802 O O . CYS A 1 508 ? 10.377 5.309 2.083 1.00 87.06 508 CYS A O 1
ATOM 3804 N N . GLN A 1 509 ? 11.787 4.485 0.547 1.00 87.38 509 GLN A N 1
ATOM 3805 C CA . GLN A 1 509 ? 11.377 3.093 0.766 1.00 87.38 509 GLN A CA 1
ATOM 3806 C C . GLN A 1 509 ? 11.988 2.469 2.037 1.00 87.38 509 GLN A C 1
ATOM 3808 O O . GLN A 1 509 ? 11.464 1.480 2.548 1.00 87.38 509 GLN A O 1
ATOM 3813 N N . TYR A 1 510 ? 13.080 3.032 2.557 1.00 84.81 510 TYR A N 1
ATOM 3814 C CA . TYR A 1 510 ? 13.807 2.553 3.741 1.00 84.81 510 TYR A CA 1
ATOM 3815 C C . TYR A 1 510 ? 13.297 3.225 5.028 1.00 84.81 510 TYR A C 1
ATOM 3817 O O . TYR A 1 510 ? 12.338 3.987 4.995 1.00 84.81 510 TYR A O 1
ATOM 3825 N N . GLU A 1 511 ? 13.922 2.962 6.182 1.00 77.50 511 GLU A N 1
ATOM 3826 C CA . GLU A 1 511 ? 13.626 3.676 7.446 1.00 77.50 511 GLU A CA 1
ATOM 3827 C C . GLU A 1 511 ? 14.027 5.158 7.412 1.00 77.50 511 GLU A C 1
ATOM 3829 O O . GLU A 1 511 ? 13.421 5.994 8.084 1.00 77.50 511 GLU A O 1
ATOM 3834 N N . LYS A 1 512 ? 15.068 5.468 6.638 1.00 81.19 512 LYS A N 1
ATOM 3835 C CA . LYS A 1 512 ? 15.648 6.795 6.453 1.00 81.19 512 LYS A CA 1
ATOM 3836 C C . LYS A 1 512 ? 16.404 6.794 5.125 1.00 81.19 512 LYS A C 1
ATOM 3838 O O . LYS A 1 512 ? 17.064 5.805 4.816 1.00 81.19 512 LYS A O 1
ATOM 3843 N N . CYS A 1 513 ? 16.328 7.883 4.362 1.00 80.12 513 CYS A N 1
ATOM 3844 C CA . CYS A 1 513 ? 17.050 8.016 3.094 1.00 80.12 513 CYS A CA 1
ATOM 3845 C C . CYS A 1 513 ? 17.925 9.271 3.096 1.00 80.12 513 CYS A C 1
ATOM 3847 O O . CYS A 1 513 ? 17.436 10.371 3.363 1.00 80.12 513 CYS A O 1
ATOM 3849 N N . GLY A 1 514 ? 19.206 9.105 2.762 1.00 75.94 514 GLY A N 1
ATOM 3850 C CA . GLY A 1 514 ? 20.217 10.158 2.845 1.00 75.94 514 GLY A CA 1
ATOM 3851 C C . GLY A 1 514 ? 20.729 10.417 4.267 1.00 75.94 514 GLY A C 1
ATOM 3852 O O . GLY A 1 514 ? 20.203 9.901 5.259 1.00 75.94 514 GLY A O 1
ATOM 3853 N N . ASP A 1 515 ? 21.772 11.240 4.352 1.00 68.94 515 ASP A N 1
ATOM 3854 C CA . ASP A 1 515 ? 22.557 11.453 5.568 1.00 68.94 515 ASP A CA 1
ATOM 3855 C C . ASP A 1 515 ? 22.261 12.768 6.298 1.00 68.94 515 ASP A C 1
ATOM 3857 O O . ASP A 1 515 ? 21.677 13.717 5.769 1.00 68.94 515 ASP A O 1
ATOM 3861 N N . GLY A 1 516 ? 22.708 12.830 7.556 1.00 64.81 516 GLY A N 1
ATOM 3862 C CA . GLY A 1 516 ? 22.670 14.050 8.359 1.00 64.81 516 GLY A CA 1
ATOM 3863 C C . GLY A 1 516 ? 21.246 14.546 8.677 1.00 64.81 516 GLY A C 1
ATOM 3864 O O . GLY A 1 516 ? 20.350 13.716 8.898 1.00 64.81 516 GLY A O 1
ATOM 3865 N N . PRO A 1 517 ? 21.044 15.881 8.760 1.00 58.59 517 PRO A N 1
ATOM 3866 C CA . PRO A 1 517 ? 19.778 16.503 9.162 1.00 58.59 517 PRO A CA 1
ATOM 3867 C C . PRO A 1 517 ? 18.765 16.683 8.018 1.00 58.59 517 PRO A C 1
ATOM 3869 O O . PRO A 1 517 ? 17.590 16.898 8.293 1.00 58.59 517 PRO A O 1
ATOM 3872 N N . ASN A 1 518 ? 19.193 16.582 6.754 1.00 62.47 518 ASN A N 1
ATOM 3873 C CA . ASN A 1 518 ? 18.338 16.794 5.571 1.00 62.47 518 ASN A CA 1
ATOM 3874 C C . ASN A 1 518 ? 17.695 15.496 5.046 1.00 62.47 518 ASN A C 1
ATOM 3876 O O . ASN A 1 518 ? 17.079 15.484 3.983 1.00 62.47 518 ASN A O 1
ATOM 3880 N N . ALA A 1 519 ? 17.897 14.395 5.760 1.00 66.62 519 ALA A N 1
ATOM 3881 C CA . ALA A 1 519 ? 17.483 13.064 5.361 1.00 66.62 519 ALA A CA 1
ATOM 3882 C C . ALA A 1 519 ? 15.969 12.842 5.487 1.00 66.62 519 ALA A C 1
ATOM 3884 O O . ALA A 1 519 ? 15.318 13.332 6.411 1.00 66.62 519 ALA A O 1
ATOM 3885 N N . PHE A 1 520 ? 15.419 12.047 4.574 1.00 71.81 520 PHE A N 1
ATOM 3886 C CA . PHE A 1 520 ? 13.978 11.853 4.439 1.00 71.81 520 PHE A CA 1
ATOM 3887 C C . PHE A 1 520 ? 13.442 10.807 5.436 1.00 71.81 520 PHE A C 1
ATOM 3889 O O . PHE A 1 520 ? 14.116 9.796 5.667 1.00 71.81 520 PHE A O 1
ATOM 3896 N N . PRO A 1 521 ? 12.238 11.020 6.011 1.00 75.00 521 PRO A N 1
ATOM 3897 C CA . PRO A 1 521 ? 11.566 10.039 6.863 1.00 75.00 521 PRO A CA 1
ATOM 3898 C C . PRO A 1 521 ? 11.173 8.796 6.059 1.00 75.00 521 PRO A C 1
ATOM 3900 O O . PRO A 1 521 ? 10.833 8.910 4.885 1.00 75.00 521 PRO A O 1
ATOM 3903 N N . GLY A 1 522 ? 11.212 7.626 6.694 1.00 80.00 522 GLY A N 1
ATOM 3904 C CA . GLY A 1 522 ? 10.978 6.343 6.037 1.00 80.00 522 GLY A CA 1
ATOM 3905 C C . GLY A 1 522 ? 9.531 5.988 5.696 1.00 80.00 522 GLY A C 1
ATOM 3906 O O . GLY A 1 522 ? 8.577 6.593 6.186 1.00 80.00 522 GLY A O 1
ATOM 3907 N N . SER A 1 523 ? 9.390 4.927 4.903 1.00 75.31 523 SER A N 1
ATOM 3908 C CA . SER A 1 523 ? 8.148 4.420 4.295 1.00 75.31 523 SER A CA 1
ATOM 3909 C C . SER A 1 523 ? 6.936 4.344 5.232 1.00 75.31 523 SER A C 1
ATOM 3911 O O . SER A 1 523 ? 5.839 4.778 4.876 1.00 75.31 523 SER A O 1
ATOM 3913 N N . THR A 1 524 ? 7.120 3.842 6.456 1.00 77.94 524 THR A N 1
ATOM 3914 C CA . THR A 1 524 ? 6.038 3.684 7.441 1.00 77.94 524 THR A CA 1
ATOM 3915 C C . THR A 1 524 ? 5.520 5.002 8.015 1.00 77.94 524 THR A C 1
ATOM 3917 O O . THR A 1 524 ? 4.479 4.998 8.661 1.00 77.94 524 THR A O 1
ATOM 3920 N N . ILE A 1 525 ? 6.218 6.124 7.814 1.00 82.06 525 ILE A N 1
ATOM 3921 C CA . ILE A 1 525 ? 5.767 7.442 8.284 1.00 82.06 525 ILE A CA 1
ATOM 3922 C C . ILE A 1 525 ? 4.704 8.030 7.347 1.00 82.06 525 ILE A C 1
ATOM 3924 O O . ILE A 1 525 ? 3.937 8.872 7.790 1.00 82.06 525 ILE A O 1
ATOM 3928 N N . TYR A 1 526 ? 4.598 7.584 6.090 1.00 81.38 526 TYR A N 1
ATOM 3929 C CA . TYR A 1 526 ? 3.678 8.185 5.113 1.00 81.38 526 TYR A CA 1
ATOM 3930 C C . TYR A 1 526 ? 2.210 7.752 5.250 1.00 81.38 526 TYR A C 1
ATOM 3932 O O . TYR A 1 526 ? 1.315 8.490 4.833 1.00 81.38 526 TYR A O 1
ATOM 3940 N N . GLY A 1 527 ? 1.952 6.583 5.843 1.00 83.31 527 GLY A N 1
ATOM 3941 C CA . GLY A 1 527 ? 0.600 6.135 6.185 1.00 83.31 527 GLY A CA 1
ATOM 3942 C C . GLY A 1 527 ? -0.357 5.974 4.995 1.00 83.31 527 GLY A C 1
ATOM 3943 O O . GLY A 1 527 ? 0.051 5.653 3.875 1.00 83.31 527 GLY A O 1
ATOM 3944 N N . GLY A 1 528 ? -1.647 6.186 5.252 1.00 80.38 528 GLY A N 1
ATOM 3945 C CA . GLY A 1 528 ? -2.759 5.957 4.341 1.00 80.38 528 GLY A CA 1
ATOM 3946 C C . GLY A 1 528 ? -3.687 4.851 4.844 1.00 80.38 528 GLY A C 1
ATOM 3947 O O . GLY A 1 528 ? -4.594 5.100 5.637 1.00 80.38 528 GLY A O 1
ATOM 3948 N N . GLY A 1 529 ? -3.515 3.643 4.316 1.00 92.88 529 GLY A N 1
ATOM 3949 C CA . GLY A 1 529 ? -4.399 2.497 4.517 1.00 92.88 529 GLY A CA 1
ATOM 3950 C C . GLY A 1 529 ? -4.096 1.687 5.778 1.00 92.88 529 GLY A C 1
ATOM 3951 O O . GLY A 1 529 ? -4.320 2.153 6.892 1.00 92.88 529 GLY A O 1
ATOM 3952 N N . ILE A 1 530 ? -3.619 0.454 5.600 1.00 98.00 530 ILE A N 1
ATOM 3953 C CA . ILE A 1 530 ? -3.440 -0.541 6.669 1.00 98.00 530 ILE A CA 1
ATOM 3954 C C . ILE A 1 530 ? -1.955 -0.752 6.992 1.00 98.00 530 ILE A C 1
ATOM 3956 O O . ILE A 1 530 ? -1.143 -0.884 6.078 1.00 98.00 530 ILE A O 1
ATOM 3960 N N . LEU A 1 531 ? -1.608 -0.860 8.278 1.00 97.31 531 LEU A N 1
ATOM 3961 C CA . LEU A 1 531 ? -0.309 -1.339 8.760 1.00 97.31 531 LEU A CA 1
ATOM 3962 C C . LEU A 1 531 ? -0.467 -2.683 9.478 1.00 97.31 531 LEU A C 1
ATOM 3964 O O . LEU A 1 531 ? -1.042 -2.742 10.562 1.00 97.31 531 LEU A O 1
ATOM 3968 N N . LEU A 1 532 ? 0.093 -3.746 8.906 1.00 97.69 532 LEU A N 1
ATOM 3969 C CA . LEU A 1 532 ? 0.140 -5.088 9.477 1.00 97.69 532 LEU A CA 1
ATOM 3970 C C . LEU A 1 532 ? 1.543 -5.381 10.039 1.00 97.69 532 LEU A C 1
ATOM 3972 O O . LEU A 1 532 ? 2.539 -5.416 9.317 1.00 97.69 532 LEU A O 1
ATOM 3976 N N . LYS A 1 533 ? 1.608 -5.618 11.347 1.00 94.75 533 LYS A N 1
ATOM 3977 C CA . LYS A 1 533 ? 2.777 -6.104 12.096 1.00 94.75 533 LYS A CA 1
ATOM 3978 C C . LYS A 1 533 ? 2.396 -7.402 12.800 1.00 94.75 533 LYS A C 1
ATOM 3980 O O . LYS A 1 533 ? 2.365 -7.478 14.029 1.00 94.75 533 LYS A O 1
ATOM 3985 N N . ALA A 1 534 ? 1.989 -8.381 12.001 1.00 88.88 534 ALA A N 1
ATOM 3986 C CA . ALA A 1 534 ? 1.451 -9.634 12.497 1.00 88.88 534 ALA A CA 1
ATOM 3987 C C . ALA A 1 534 ? 1.876 -10.830 11.644 1.00 88.88 534 ALA A C 1
ATOM 3989 O O . ALA A 1 534 ? 2.311 -10.663 10.502 1.00 88.88 534 ALA A O 1
ATOM 3990 N N . SER A 1 535 ? 1.719 -12.020 12.219 1.00 88.88 535 SER A N 1
ATOM 3991 C CA . SER A 1 535 ? 1.987 -13.307 11.570 1.00 88.88 535 SER A CA 1
ATOM 3992 C C . SER A 1 535 ? 0.740 -14.197 11.528 1.00 88.88 535 SER A C 1
ATOM 3994 O O . SER A 1 535 ? -0.221 -13.955 12.264 1.00 88.88 535 SER A O 1
ATOM 3996 N N . GLN A 1 536 ? 0.729 -15.228 10.679 1.00 87.94 536 GLN A N 1
ATOM 3997 C CA . GLN A 1 536 ? -0.381 -16.185 10.520 1.00 87.94 536 GLN A CA 1
ATOM 3998 C C . GLN A 1 536 ? -1.752 -15.517 10.273 1.00 87.94 536 GLN A C 1
ATOM 4000 O O . GLN A 1 536 ? -2.786 -16.037 10.682 1.00 87.94 536 GLN A O 1
ATOM 4005 N N . SER A 1 537 ? -1.774 -14.321 9.680 1.00 92.19 537 SER A N 1
ATOM 4006 C CA . SER A 1 537 ? -2.964 -13.464 9.596 1.00 92.19 537 SER A CA 1
ATOM 4007 C C . SER A 1 537 ? -3.541 -13.409 8.178 1.00 92.19 537 SER A C 1
ATOM 4009 O O . SER A 1 537 ? -2.801 -13.504 7.199 1.00 92.19 537 SER A O 1
ATOM 4011 N N . LEU A 1 538 ? -4.859 -13.217 8.059 1.00 94.06 538 LEU A N 1
ATOM 4012 C CA . LEU A 1 538 ? -5.560 -13.040 6.783 1.00 94.06 538 LEU A CA 1
ATOM 4013 C C . LEU A 1 538 ? -5.958 -11.574 6.571 1.00 94.06 538 LEU A C 1
ATOM 4015 O O . LEU A 1 538 ? -6.631 -10.978 7.411 1.00 94.06 538 LEU A O 1
ATOM 4019 N N . VAL A 1 539 ? -5.630 -11.030 5.400 1.00 97.25 539 VAL A N 1
ATOM 4020 C CA . VAL A 1 539 ? -6.219 -9.805 4.844 1.00 97.25 539 VAL A CA 1
ATOM 4021 C C . VAL A 1 539 ? -6.978 -10.205 3.578 1.00 97.25 539 VAL A C 1
ATOM 4023 O O . VAL A 1 539 ? -6.356 -10.643 2.608 1.00 97.25 539 VAL A O 1
ATOM 4026 N N . SER A 1 540 ? -8.312 -10.128 3.595 1.00 93.88 540 SER A N 1
ATOM 4027 C CA . SER A 1 540 ? -9.160 -10.663 2.515 1.00 93.88 540 SER A CA 1
ATOM 4028 C C . SER A 1 540 ? -10.292 -9.742 2.072 1.00 93.88 540 SER A C 1
ATOM 4030 O O . SER A 1 540 ? -10.996 -9.159 2.896 1.00 93.88 540 SER A O 1
ATOM 4032 N N . ASP A 1 541 ? -10.479 -9.631 0.755 1.00 91.69 541 ASP A N 1
ATOM 4033 C CA . ASP A 1 541 ? -11.561 -8.866 0.118 1.00 91.69 541 ASP A CA 1
ATOM 4034 C C . ASP A 1 541 ? -11.656 -7.391 0.596 1.00 91.69 541 ASP A C 1
ATOM 4036 O O . ASP A 1 541 ? -12.697 -6.741 0.481 1.00 91.69 541 ASP A O 1
ATOM 4040 N N . VAL A 1 542 ? -10.554 -6.839 1.121 1.00 96.44 542 VAL A N 1
ATOM 4041 C CA . VAL A 1 542 ? -10.434 -5.444 1.563 1.00 96.44 542 VAL A CA 1
ATOM 4042 C C . VAL A 1 542 ? -10.263 -4.532 0.351 1.00 96.44 542 VAL A C 1
ATOM 4044 O O . VAL A 1 542 ? -9.466 -4.814 -0.541 1.00 96.44 542 VAL A O 1
ATOM 4047 N N . THR A 1 543 ? -10.960 -3.397 0.333 1.00 94.44 543 THR A N 1
ATOM 4048 C CA . THR A 1 543 ? -10.735 -2.314 -0.636 1.00 94.44 543 THR A CA 1
ATOM 4049 C C . THR A 1 543 ? -10.070 -1.123 0.051 1.00 94.44 543 THR A C 1
ATOM 4051 O O . THR A 1 543 ? -10.600 -0.621 1.038 1.00 94.44 543 THR A O 1
ATOM 4054 N N . VAL A 1 544 ? -8.943 -0.635 -0.477 1.00 94.75 544 VAL A N 1
ATOM 4055 C CA . VAL A 1 544 ? -8.226 0.550 0.026 1.00 94.75 544 VAL A CA 1
ATOM 4056 C C . VA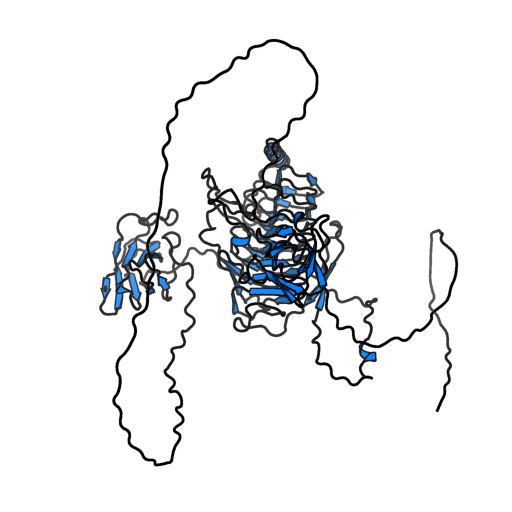L A 1 544 ? -8.048 1.572 -1.094 1.00 94.75 544 VAL A C 1
ATOM 4058 O O . VAL A 1 544 ? -7.290 1.341 -2.038 1.00 94.75 544 VAL A O 1
ATOM 4061 N N . SER A 1 545 ? -8.714 2.722 -0.984 1.00 85.50 545 SER A N 1
ATOM 4062 C CA . SER A 1 545 ? -8.611 3.817 -1.956 1.00 85.50 545 SER A CA 1
ATOM 4063 C C . SER A 1 545 ? -7.855 5.021 -1.392 1.00 85.50 545 SER A C 1
ATOM 4065 O O . SER A 1 545 ? -8.247 5.557 -0.352 1.00 85.50 545 SER A O 1
ATOM 4067 N N . GLY A 1 546 ? -6.830 5.479 -2.112 1.00 77.75 546 GLY A N 1
ATOM 4068 C CA . GLY A 1 546 ? -6.009 6.635 -1.751 1.00 77.75 546 GLY A CA 1
ATOM 4069 C C . GLY A 1 546 ? -4.972 6.356 -0.656 1.00 77.75 546 GLY A C 1
ATOM 4070 O O . GLY A 1 546 ? -4.676 5.204 -0.324 1.00 77.75 546 GLY A O 1
ATOM 4071 N N . GLY A 1 547 ? -4.406 7.435 -0.109 1.00 80.50 547 GLY A N 1
ATOM 4072 C CA . GLY A 1 547 ? -3.271 7.408 0.817 1.00 80.50 547 GLY A CA 1
ATOM 4073 C C . GLY A 1 547 ? -1.930 7.135 0.127 1.00 80.50 547 GLY A C 1
ATOM 4074 O O . GLY A 1 547 ? -1.871 6.816 -1.062 1.00 80.50 547 GLY A O 1
ATOM 4075 N N . THR A 1 548 ? -0.828 7.238 0.874 1.00 87.25 548 THR A N 1
ATOM 4076 C CA . THR A 1 548 ? 0.500 6.911 0.326 1.00 87.25 548 THR A CA 1
ATOM 4077 C C . THR A 1 548 ? 0.710 5.402 0.233 1.00 87.25 548 THR A C 1
ATOM 4079 O O . THR A 1 548 ? 1.197 4.919 -0.784 1.00 87.25 548 THR A O 1
ATOM 4082 N N . THR A 1 549 ? 0.303 4.648 1.254 1.00 92.75 549 THR A N 1
ATOM 4083 C CA . THR A 1 549 ? 0.489 3.193 1.333 1.00 92.75 549 THR A CA 1
ATOM 4084 C C . THR A 1 549 ? -0.847 2.491 1.548 1.00 92.75 549 THR A C 1
ATOM 4086 O O . THR A 1 549 ? -1.580 2.852 2.464 1.00 92.75 549 THR A O 1
ATOM 4089 N N . GLY A 1 550 ? -1.175 1.491 0.726 1.00 95.44 550 GLY A N 1
ATOM 4090 C CA . GLY A 1 550 ? -2.448 0.763 0.796 1.00 95.44 550 GLY A CA 1
ATOM 4091 C C . GLY A 1 550 ? -2.449 -0.305 1.892 1.00 95.44 550 GLY A C 1
ATOM 4092 O O . GLY A 1 550 ? -3.246 -0.241 2.827 1.00 95.44 550 GLY A O 1
ATOM 4093 N N . LEU A 1 551 ? -1.509 -1.247 1.813 1.00 97.88 551 LEU A N 1
ATOM 4094 C CA . LEU A 1 551 ? -1.177 -2.202 2.874 1.00 97.88 551 LEU A CA 1
ATOM 4095 C C . LEU A 1 551 ? 0.340 -2.230 3.090 1.00 97.88 551 LEU A C 1
ATOM 4097 O O . LEU A 1 551 ? 1.081 -2.643 2.201 1.00 97.88 551 LEU A O 1
ATOM 4101 N N . ALA A 1 552 ? 0.791 -1.812 4.271 1.00 97.44 552 ALA A N 1
ATOM 4102 C CA . ALA A 1 552 ? 2.159 -1.979 4.744 1.00 97.44 552 ALA A CA 1
ATOM 4103 C C . ALA A 1 552 ? 2.269 -3.265 5.578 1.00 97.44 552 ALA A C 1
ATOM 4105 O O . ALA A 1 552 ? 1.552 -3.387 6.569 1.00 97.44 552 ALA A O 1
ATOM 4106 N N . ILE A 1 553 ? 3.174 -4.189 5.243 1.00 97.44 553 ILE A N 1
ATOM 4107 C CA . ILE A 1 553 ? 3.478 -5.371 6.068 1.00 97.44 553 ILE A CA 1
ATOM 4108 C C . ILE A 1 553 ? 4.938 -5.319 6.519 1.00 97.44 553 ILE A C 1
ATOM 4110 O O . ILE A 1 553 ? 5.849 -5.276 5.691 1.00 97.44 553 ILE A O 1
ATOM 4114 N N . ILE A 1 554 ? 5.165 -5.312 7.835 1.00 92.19 554 ILE A N 1
ATOM 4115 C CA . ILE A 1 554 ? 6.499 -5.167 8.436 1.00 92.19 554 ILE A CA 1
ATOM 4116 C C . ILE A 1 554 ? 6.759 -6.328 9.398 1.00 92.19 554 ILE A C 1
ATOM 4118 O O . ILE A 1 554 ? 6.005 -6.506 10.354 1.00 92.19 554 ILE A O 1
ATOM 4122 N N . SER A 1 555 ? 7.836 -7.084 9.167 1.00 87.31 555 SER A N 1
ATOM 4123 C CA . SER A 1 555 ? 8.300 -8.187 10.034 1.00 87.31 555 SER A CA 1
ATOM 4124 C C . SER A 1 555 ? 7.268 -9.300 10.306 1.00 87.31 555 SER A C 1
ATOM 4126 O O . SER A 1 555 ? 7.335 -9.976 11.330 1.00 87.31 555 SER A O 1
ATOM 4128 N N . GLY A 1 556 ? 6.296 -9.484 9.407 1.00 80.56 556 GLY A N 1
ATOM 4129 C CA . GLY A 1 556 ? 5.238 -10.496 9.511 1.00 80.56 556 GLY A CA 1
ATOM 4130 C C . GLY A 1 556 ? 5.547 -11.791 8.754 1.00 80.56 556 GLY A C 1
ATOM 4131 O O . GLY A 1 556 ? 6.089 -11.755 7.646 1.00 80.56 556 GLY A O 1
ATOM 4132 N N . ALA A 1 557 ? 5.159 -12.939 9.313 1.00 85.62 557 ALA A N 1
ATOM 4133 C CA . ALA A 1 557 ? 5.375 -14.260 8.717 1.00 85.62 557 ALA A CA 1
ATOM 4134 C C . ALA A 1 557 ? 4.071 -15.037 8.469 1.00 85.62 557 ALA A C 1
ATOM 4136 O O . ALA A 1 557 ? 3.105 -14.871 9.205 1.00 85.62 557 ALA A O 1
ATOM 4137 N N . ASP A 1 558 ? 4.039 -15.919 7.466 1.00 88.81 558 ASP A N 1
ATOM 4138 C CA . ASP A 1 558 ? 2.921 -16.858 7.234 1.00 88.81 558 ASP A CA 1
ATOM 4139 C C . ASP A 1 558 ? 1.544 -16.187 7.005 1.00 88.81 558 ASP A C 1
ATOM 4141 O O . ASP A 1 558 ? 0.499 -16.771 7.292 1.00 88.81 558 ASP A O 1
ATOM 4145 N N . ASN A 1 559 ? 1.525 -14.944 6.503 1.00 93.31 559 ASN A N 1
ATOM 4146 C CA . ASN A 1 559 ? 0.288 -14.198 6.238 1.00 93.31 559 ASN A CA 1
ATOM 4147 C C . ASN A 1 559 ? -0.272 -14.443 4.835 1.00 93.31 559 ASN A C 1
ATOM 4149 O O . ASN A 1 559 ? 0.469 -14.648 3.870 1.00 93.31 559 ASN A O 1
ATOM 4153 N N . TYR A 1 560 ? -1.588 -14.287 4.719 1.00 93.75 560 TYR A N 1
ATOM 4154 C CA . TYR A 1 560 ? -2.349 -14.417 3.484 1.00 93.75 560 TYR A CA 1
ATOM 4155 C C . TYR A 1 560 ? -3.011 -13.094 3.111 1.00 93.75 560 TYR A C 1
ATOM 4157 O O . TYR A 1 560 ? -3.709 -12.481 3.915 1.00 93.75 560 TYR A O 1
ATOM 4165 N N . ILE A 1 561 ? -2.794 -12.657 1.874 1.00 97.00 561 ILE A N 1
ATOM 4166 C CA . ILE A 1 561 ? -3.295 -11.403 1.319 1.00 97.00 561 ILE A CA 1
ATOM 4167 C C . ILE A 1 561 ? -4.070 -11.779 0.054 1.00 97.00 561 ILE A C 1
ATOM 4169 O O . ILE A 1 561 ? -3.463 -12.036 -0.986 1.00 97.00 561 ILE A O 1
ATOM 4173 N N . ILE A 1 562 ? -5.397 -11.900 0.159 1.00 92.00 562 ILE A N 1
ATOM 4174 C CA . ILE A 1 562 ? -6.245 -12.552 -0.854 1.00 92.00 562 ILE A CA 1
ATOM 4175 C C . ILE A 1 562 ? -7.375 -11.631 -1.355 1.00 92.00 562 ILE A C 1
ATOM 4177 O O . ILE A 1 562 ? -8.088 -11.035 -0.555 1.00 92.00 562 ILE A O 1
ATOM 4181 N N . ASN A 1 563 ? -7.589 -11.546 -2.673 1.00 91.31 563 ASN A N 1
ATOM 4182 C CA . ASN A 1 563 ? -8.713 -10.829 -3.317 1.00 91.31 563 ASN A CA 1
ATOM 4183 C C . ASN A 1 563 ? -8.849 -9.320 -2.983 1.00 91.31 563 ASN A C 1
ATOM 4185 O O . ASN A 1 563 ? -9.900 -8.721 -3.223 1.00 91.31 563 ASN A O 1
ATOM 4189 N N . ASN A 1 564 ? -7.819 -8.678 -2.426 1.00 96.62 564 ASN A N 1
ATOM 4190 C CA . ASN A 1 564 ? -7.897 -7.274 -2.011 1.00 96.62 564 ASN A CA 1
ATOM 4191 C C . ASN A 1 564 ? -7.775 -6.320 -3.212 1.00 96.62 564 ASN A C 1
ATOM 4193 O O . ASN A 1 564 ? -7.147 -6.643 -4.222 1.00 96.62 564 ASN A O 1
ATOM 4197 N N . ARG A 1 565 ? -8.351 -5.119 -3.097 1.00 93.31 565 ARG A N 1
ATOM 4198 C CA . ARG A 1 565 ? -8.372 -4.087 -4.146 1.00 93.31 565 ARG A CA 1
ATOM 4199 C C . ARG A 1 565 ? -7.715 -2.808 -3.641 1.00 93.31 565 ARG A C 1
ATOM 4201 O O . ARG A 1 565 ? -8.259 -2.119 -2.783 1.00 93.31 565 ARG A O 1
ATOM 4208 N N . PHE A 1 566 ? -6.568 -2.467 -4.199 1.00 95.38 566 PHE A N 1
ATOM 4209 C CA . PHE A 1 566 ? -5.813 -1.269 -3.861 1.00 95.38 566 PHE A CA 1
ATOM 4210 C C . PHE A 1 566 ? -5.907 -0.283 -5.026 1.00 95.38 566 PHE A C 1
ATOM 4212 O O . PHE A 1 566 ? -5.618 -0.646 -6.166 1.00 95.38 566 PHE A O 1
ATOM 4219 N N . LEU A 1 567 ? -6.393 0.928 -4.748 1.00 83.44 567 LEU A N 1
ATOM 4220 C CA . LEU A 1 567 ? -6.793 1.918 -5.747 1.00 83.44 567 LEU A CA 1
ATOM 4221 C C . LEU A 1 567 ? -6.119 3.271 -5.474 1.00 83.44 567 LEU A C 1
ATOM 4223 O O . LEU A 1 567 ? -6.312 3.851 -4.405 1.00 83.44 567 LEU A O 1
ATOM 4227 N N . TYR A 1 568 ? -5.415 3.821 -6.465 1.00 81.94 568 TYR A N 1
ATOM 4228 C CA . TYR A 1 568 ? -4.932 5.213 -6.476 1.00 81.94 568 TYR A CA 1
ATOM 4229 C C . TYR A 1 568 ? -4.008 5.598 -5.301 1.00 81.94 568 TYR A C 1
ATOM 4231 O O . TYR A 1 568 ? -4.069 6.721 -4.795 1.00 81.94 568 TYR A O 1
ATOM 4239 N N . GLN A 1 569 ? -3.148 4.682 -4.841 1.00 87.06 569 GLN A N 1
ATOM 4240 C CA . GLN A 1 569 ? -2.112 5.024 -3.860 1.00 87.06 569 GLN A CA 1
ATOM 4241 C C . GLN A 1 569 ? -1.049 5.949 -4.467 1.00 87.06 569 GLN A C 1
ATOM 4243 O O . GLN A 1 569 ? -0.569 5.728 -5.575 1.00 87.06 569 GLN A O 1
ATOM 4248 N N . THR A 1 570 ? -0.601 6.958 -3.723 1.00 83.69 570 THR A N 1
ATOM 4249 C CA . THR A 1 570 ? 0.465 7.859 -4.202 1.00 83.69 570 THR A CA 1
ATOM 4250 C C . THR A 1 570 ? 1.877 7.332 -3.939 1.00 83.69 570 THR A C 1
ATOM 4252 O O . THR A 1 570 ? 2.840 7.941 -4.388 1.00 83.69 570 THR A O 1
ATOM 4255 N N . GLY A 1 571 ? 2.024 6.234 -3.201 1.00 89.31 571 GLY A N 1
ATOM 4256 C CA . GLY A 1 571 ? 3.278 5.511 -2.991 1.00 89.31 571 GLY A CA 1
ATOM 4257 C C . GLY A 1 571 ? 3.134 4.070 -3.463 1.00 89.31 571 GLY A C 1
ATOM 4258 O O . GLY A 1 571 ? 3.425 3.753 -4.614 1.00 89.31 571 GLY A O 1
ATOM 4259 N N . TRP A 1 572 ? 2.649 3.198 -2.582 1.00 95.50 572 TRP A N 1
ATOM 4260 C CA . TRP A 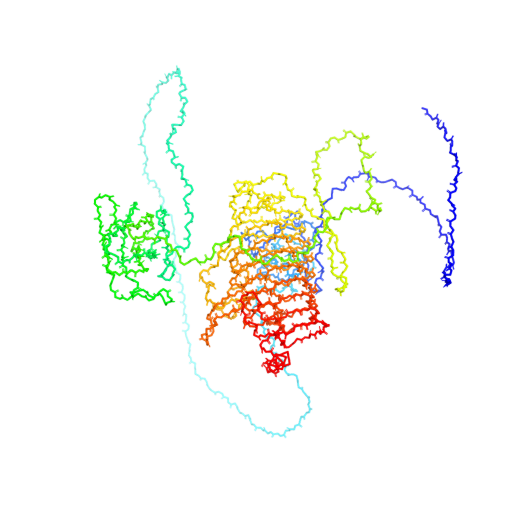1 572 ? 2.615 1.755 -2.816 1.00 95.50 572 TRP A CA 1
ATOM 4261 C C . TRP A 1 572 ? 1.236 1.175 -2.518 1.00 95.50 572 TRP A C 1
ATOM 4263 O O . TRP A 1 572 ? 0.727 1.347 -1.411 1.00 95.50 572 TRP A O 1
ATOM 4273 N N . SER A 1 573 ? 0.636 0.440 -3.458 1.00 97.06 573 SER A N 1
ATOM 4274 C CA . SER A 1 573 ? -0.603 -0.297 -3.163 1.00 97.06 573 SER A CA 1
ATOM 4275 C C . SER A 1 573 ? -0.350 -1.376 -2.098 1.00 97.06 573 SER A C 1
ATOM 4277 O O . SER A 1 573 ? -1.089 -1.455 -1.118 1.00 97.06 573 SER A O 1
ATOM 4279 N N . SER A 1 574 ? 0.764 -2.106 -2.198 1.00 97.94 574 SER A N 1
ATOM 4280 C CA . SER A 1 574 ? 1.310 -2.942 -1.126 1.00 97.94 574 SER A CA 1
ATOM 4281 C C . SER A 1 574 ? 2.805 -2.666 -0.926 1.00 97.94 574 SER A C 1
ATOM 4283 O O . SER A 1 574 ? 3.585 -2.725 -1.875 1.00 97.94 574 SER A O 1
ATOM 4285 N N . TYR A 1 575 ? 3.199 -2.365 0.311 1.00 97.44 575 TYR A N 1
ATOM 4286 C CA . TYR A 1 575 ? 4.581 -2.134 0.735 1.00 97.44 575 TYR A CA 1
ATOM 4287 C C . TYR A 1 575 ? 4.987 -3.188 1.763 1.00 97.44 575 TYR A C 1
ATOM 4289 O O . TYR A 1 575 ? 4.283 -3.392 2.749 1.00 97.44 575 TYR A O 1
ATOM 4297 N N . ASN A 1 576 ? 6.128 -3.843 1.569 1.00 97.38 576 ASN A N 1
ATOM 4298 C CA . ASN A 1 576 ? 6.499 -5.006 2.367 1.00 97.38 576 ASN A CA 1
ATOM 4299 C C . ASN A 1 576 ? 7.975 -4.963 2.766 1.00 97.38 576 ASN A C 1
ATOM 4301 O O . ASN A 1 576 ? 8.840 -4.694 1.931 1.00 97.38 576 ASN A O 1
ATOM 4305 N N . ARG A 1 577 ? 8.281 -5.245 4.037 1.00 93.06 577 ARG A N 1
ATOM 4306 C CA . ARG A 1 577 ? 9.664 -5.229 4.534 1.00 93.06 577 ARG A CA 1
ATOM 4307 C C . ARG A 1 577 ? 9.917 -6.278 5.613 1.00 93.06 577 ARG A C 1
ATOM 4309 O O . ARG A 1 577 ? 9.184 -6.342 6.599 1.00 93.06 577 ARG A O 1
ATOM 4316 N N . TYR A 1 578 ? 10.973 -7.070 5.422 1.00 90.31 578 TYR A N 1
ATOM 4317 C CA . TYR A 1 578 ? 11.369 -8.182 6.302 1.00 90.31 578 TYR A CA 1
ATOM 4318 C C . TYR A 1 578 ? 10.264 -9.222 6.543 1.00 90.31 578 TYR A C 1
ATOM 4320 O O . TYR A 1 578 ? 10.139 -9.768 7.637 1.00 90.31 578 TYR A O 1
ATOM 4328 N N . ILE A 1 579 ? 9.436 -9.477 5.526 1.00 92.38 579 ILE A N 1
ATOM 4329 C CA . ILE A 1 579 ? 8.369 -10.480 5.589 1.00 92.38 579 ILE A CA 1
ATOM 4330 C C . ILE A 1 579 ? 8.844 -11.835 5.054 1.00 92.38 579 ILE A C 1
ATOM 4332 O O . ILE A 1 579 ? 9.647 -11.893 4.121 1.00 92.38 579 ILE A O 1
ATOM 4336 N N . THR A 1 580 ? 8.320 -12.916 5.633 1.00 90.94 580 THR A N 1
ATOM 4337 C CA . THR A 1 580 ? 8.773 -14.295 5.370 1.00 90.94 580 THR A CA 1
ATOM 4338 C C . THR A 1 580 ? 7.582 -15.220 5.125 1.00 90.94 580 THR A C 1
ATOM 4340 O O . THR A 1 580 ? 6.645 -15.200 5.917 1.00 90.94 580 THR A O 1
ATOM 4343 N N . ARG A 1 581 ? 7.572 -16.041 4.065 1.00 90.44 581 ARG A N 1
ATOM 4344 C CA . ARG A 1 581 ? 6.444 -16.957 3.754 1.00 90.44 581 ARG A CA 1
ATOM 4345 C C . ARG A 1 581 ? 5.081 -16.251 3.710 1.00 90.44 581 ARG A C 1
ATOM 4347 O O . ARG A 1 581 ? 4.137 -16.670 4.364 1.00 90.44 581 ARG A O 1
ATOM 4354 N N . ASN A 1 582 ? 4.983 -15.116 3.021 1.00 94.50 582 ASN A N 1
ATOM 4355 C CA . ASN A 1 582 ? 3.708 -14.405 2.836 1.00 94.50 582 ASN A CA 1
ATOM 4356 C C . ASN A 1 582 ? 3.165 -14.680 1.422 1.00 94.50 582 ASN A C 1
ATOM 4358 O O . ASN A 1 582 ? 3.933 -14.737 0.457 1.00 94.50 582 ASN A O 1
ATOM 4362 N N . TYR A 1 583 ? 1.843 -14.821 1.308 1.00 94.62 583 TYR A N 1
ATOM 4363 C CA . TYR A 1 583 ? 1.160 -15.284 0.099 1.00 94.62 583 TYR A CA 1
ATOM 4364 C C . TYR A 1 583 ? 0.194 -14.209 -0.417 1.00 94.62 583 TYR A C 1
ATOM 4366 O O . TYR A 1 583 ? -0.799 -13.885 0.236 1.00 94.62 583 TYR A O 1
ATOM 4374 N N . PHE A 1 584 ? 0.472 -13.665 -1.602 1.00 96.50 584 PHE A N 1
ATOM 4375 C CA . PHE A 1 584 ? -0.338 -12.638 -2.263 1.00 96.50 584 PHE A CA 1
ATOM 4376 C C . PHE A 1 584 ? -1.115 -13.277 -3.419 1.00 96.50 584 PHE A C 1
ATOM 4378 O O . PHE A 1 584 ? -0.517 -13.671 -4.422 1.00 96.50 584 PHE A O 1
ATOM 4385 N N . MET A 1 585 ? -2.436 -13.408 -3.286 1.00 92.31 585 MET A N 1
ATOM 4386 C CA . MET A 1 585 ? -3.277 -14.195 -4.195 1.00 92.31 585 MET A CA 1
ATOM 4387 C C . MET A 1 585 ? -4.466 -13.381 -4.739 1.00 92.31 585 MET A C 1
ATOM 4389 O O . MET A 1 585 ? -5.296 -12.909 -3.967 1.00 92.31 585 MET A O 1
ATOM 4393 N N . GLY A 1 586 ? -4.589 -13.225 -6.060 1.00 90.00 586 GLY A N 1
ATOM 4394 C CA . GLY A 1 586 ? -5.776 -12.613 -6.686 1.00 90.00 586 GLY A CA 1
ATOM 4395 C C . GLY A 1 586 ? -6.031 -11.133 -6.363 1.00 90.00 586 GLY A C 1
ATOM 4396 O O . GLY A 1 586 ? -7.163 -10.669 -6.492 1.00 90.00 586 GLY A O 1
ATOM 4397 N N . ASN A 1 587 ? -5.028 -10.384 -5.897 1.00 96.19 587 ASN A N 1
ATOM 4398 C CA . ASN A 1 587 ? -5.192 -8.970 -5.546 1.00 96.19 587 ASN A CA 1
ATOM 4399 C C . ASN A 1 587 ? -5.130 -8.064 -6.786 1.00 96.19 587 ASN A C 1
ATOM 4401 O O . ASN A 1 587 ? -4.405 -8.345 -7.741 1.00 96.19 587 ASN A O 1
ATOM 4405 N N . ALA A 1 588 ? -5.834 -6.934 -6.726 1.00 92.44 588 ALA A N 1
ATOM 4406 C CA . ALA A 1 588 ? -5.807 -5.872 -7.725 1.00 92.44 588 ALA A CA 1
ATOM 4407 C C . ALA A 1 588 ? -5.009 -4.662 -7.200 1.00 92.44 588 ALA A C 1
ATOM 4409 O O . ALA A 1 588 ? -5.333 -4.114 -6.147 1.00 92.44 588 ALA A O 1
ATOM 4410 N N . LEU A 1 589 ? -3.971 -4.250 -7.932 1.00 95.50 589 LEU A N 1
ATOM 4411 C CA . LEU A 1 589 ? -2.980 -3.235 -7.550 1.00 95.50 589 LEU A CA 1
ATOM 4412 C C . LEU A 1 589 ? -3.003 -2.085 -8.572 1.00 95.50 589 LEU A C 1
ATOM 4414 O O . LEU A 1 589 ? -2.202 -2.047 -9.515 1.00 95.50 589 LEU A O 1
ATOM 4418 N N . LEU A 1 590 ? -3.995 -1.202 -8.454 1.00 86.56 590 LEU A N 1
ATOM 4419 C CA . LEU A 1 590 ? -4.429 -0.326 -9.542 1.00 86.56 590 LEU A CA 1
ATOM 4420 C C . LEU A 1 590 ? -4.036 1.140 -9.297 1.00 86.56 590 LEU A C 1
ATOM 4422 O O . LEU A 1 590 ? -4.444 1.770 -8.320 1.00 86.56 590 LEU A O 1
ATOM 4426 N N . TYR A 1 591 ? -3.302 1.699 -10.257 1.00 82.81 591 TYR A N 1
ATOM 4427 C CA . TYR A 1 591 ? -2.943 3.114 -10.367 1.00 82.81 591 TYR A CA 1
ATOM 4428 C C . TYR A 1 591 ? -2.113 3.658 -9.192 1.00 82.81 591 TYR A C 1
ATOM 4430 O O . TYR A 1 591 ? -2.263 4.818 -8.809 1.00 82.81 591 TYR A O 1
ATOM 4438 N N . ALA A 1 592 ? -1.197 2.847 -8.649 1.00 85.88 592 ALA A N 1
ATOM 4439 C CA . ALA A 1 592 ? -0.196 3.303 -7.684 1.00 85.88 592 ALA A CA 1
ATOM 4440 C C . ALA A 1 592 ? 0.905 4.110 -8.398 1.00 85.88 592 ALA A C 1
ATOM 4442 O O . ALA A 1 592 ? 1.929 3.557 -8.811 1.00 85.88 592 ALA A O 1
ATOM 4443 N N . ASN A 1 593 ? 0.642 5.390 -8.676 1.00 78.75 593 ASN A N 1
ATOM 4444 C CA . ASN A 1 593 ? 1.411 6.195 -9.629 1.00 78.75 593 ASN A CA 1
ATOM 4445 C C . ASN A 1 593 ? 1.251 7.706 -9.371 1.00 78.75 593 ASN A C 1
ATOM 4447 O O . ASN A 1 593 ? 0.142 8.191 -9.156 1.00 78.75 593 ASN A O 1
ATOM 4451 N N . ARG A 1 594 ? 2.352 8.466 -9.435 1.00 78.50 594 ARG A N 1
ATOM 4452 C CA . ARG A 1 594 ? 2.368 9.941 -9.359 1.00 78.50 594 ARG A CA 1
ATOM 4453 C C . ARG A 1 594 ? 3.639 10.542 -9.965 1.00 78.50 594 ARG A C 1
ATOM 4455 O O . ARG A 1 594 ? 4.641 9.852 -10.164 1.00 78.50 594 ARG A O 1
ATOM 4462 N N . SER A 1 595 ? 3.623 11.857 -10.152 1.00 75.19 595 SER A N 1
ATOM 4463 C CA . SER A 1 595 ? 4.816 12.670 -10.393 1.00 75.19 595 SER A CA 1
ATOM 4464 C C . SER A 1 595 ? 5.573 13.041 -9.107 1.00 75.19 595 SER A C 1
ATOM 4466 O O . SER A 1 595 ? 4.988 13.044 -8.025 1.00 75.19 595 SER A O 1
ATOM 4468 N N . CYS A 1 596 ? 6.847 13.438 -9.213 1.00 66.94 596 CYS A N 1
ATOM 4469 C CA . CYS A 1 596 ? 7.589 14.089 -8.119 1.00 66.94 596 CYS A CA 1
ATOM 4470 C C . CYS A 1 596 ? 8.811 14.889 -8.615 1.00 66.94 596 CYS A C 1
ATOM 4472 O O . CYS A 1 596 ? 9.204 14.799 -9.780 1.00 66.94 596 CYS A O 1
ATOM 4474 N N . LYS A 1 597 ? 9.480 15.608 -7.705 1.00 73.19 597 LYS A N 1
ATOM 4475 C CA . LYS A 1 597 ? 10.835 16.154 -7.912 1.00 73.19 597 LYS A CA 1
ATOM 4476 C C . LYS A 1 597 ? 11.914 15.225 -7.337 1.00 73.19 597 LYS A C 1
ATOM 4478 O O . LYS A 1 597 ? 11.749 14.686 -6.245 1.00 73.19 597 LYS A O 1
ATOM 4483 N N . ALA A 1 598 ? 13.034 15.086 -8.050 1.00 70.06 598 ALA A N 1
ATOM 4484 C CA . ALA A 1 598 ? 14.197 14.310 -7.608 1.00 70.06 598 ALA A CA 1
ATOM 4485 C C . ALA A 1 598 ? 14.871 14.927 -6.356 1.00 70.06 598 ALA A C 1
ATOM 4487 O O . ALA A 1 598 ? 14.960 16.157 -6.284 1.00 70.06 598 ALA A O 1
ATOM 4488 N N . PRO A 1 599 ? 15.446 14.130 -5.424 1.00 63.44 599 PRO A N 1
ATOM 4489 C CA . PRO A 1 599 ? 16.087 14.642 -4.201 1.00 63.44 599 PRO A CA 1
ATOM 4490 C C . PRO A 1 599 ? 17.211 15.651 -4.456 1.00 63.44 599 PRO A C 1
ATOM 4492 O O . PRO A 1 599 ? 17.415 16.581 -3.685 1.00 63.44 599 PRO A O 1
ATOM 4495 N N . THR A 1 600 ? 17.947 15.465 -5.553 1.00 58.41 600 THR A N 1
ATOM 4496 C CA . THR A 1 600 ? 19.129 16.256 -5.926 1.00 58.41 600 THR A CA 1
ATOM 4497 C C . THR A 1 600 ? 18.799 17.457 -6.818 1.00 58.41 600 THR A C 1
ATOM 4499 O O . THR A 1 600 ? 19.705 18.078 -7.369 1.00 58.41 600 THR A O 1
ATOM 4502 N N . GLY A 1 601 ? 17.513 17.754 -7.044 1.00 58.12 601 GLY A N 1
ATOM 4503 C CA . GLY A 1 601 ? 17.058 18.805 -7.963 1.00 58.12 601 GLY A CA 1
ATOM 4504 C C . GLY A 1 601 ? 17.273 18.505 -9.456 1.00 58.12 601 GLY A C 1
ATOM 4505 O O . GLY A 1 601 ? 16.782 19.252 -10.297 1.00 58.12 601 GLY A O 1
ATOM 4506 N N . LYS A 1 602 ? 17.947 17.400 -9.807 1.00 51.72 602 LYS A N 1
ATOM 4507 C CA . LYS A 1 602 ? 18.334 17.030 -11.183 1.00 51.72 602 LYS A CA 1
ATOM 4508 C C . LYS A 1 602 ? 17.190 16.529 -12.087 1.00 51.72 602 LYS A C 1
ATOM 4510 O O . LYS A 1 602 ? 17.465 15.981 -13.149 1.00 51.72 602 LYS A O 1
ATOM 4515 N N . GLY A 1 603 ? 15.923 16.695 -11.705 1.00 62.47 603 GLY A N 1
ATOM 4516 C CA . GLY A 1 603 ? 14.804 16.312 -12.567 1.00 62.47 603 GLY A CA 1
ATOM 4517 C C . GLY A 1 603 ? 13.423 16.338 -11.915 1.00 62.47 603 GLY A C 1
ATOM 4518 O O . GLY A 1 603 ? 13.274 16.416 -10.692 1.00 62.47 603 GLY A O 1
ATOM 4519 N N . PHE A 1 604 ? 12.411 16.235 -12.775 1.00 70.19 604 PHE A N 1
ATOM 4520 C CA . PHE A 1 604 ? 11.013 16.001 -12.431 1.00 70.19 604 PHE A CA 1
ATOM 4521 C C . PHE A 1 604 ? 10.568 14.700 -13.100 1.00 70.19 604 PHE A C 1
ATOM 4523 O O . PHE A 1 604 ? 10.690 14.551 -14.315 1.00 70.19 604 PHE A O 1
ATOM 4530 N N . PHE A 1 605 ? 10.058 13.766 -12.308 1.00 65.88 605 PHE A N 1
ATOM 4531 C CA . PHE A 1 605 ? 9.474 12.528 -12.799 1.00 65.88 605 PHE A CA 1
ATOM 4532 C C . PHE A 1 605 ? 7.997 12.790 -13.076 1.00 65.88 605 PHE A C 1
ATOM 4534 O O . PHE A 1 605 ? 7.257 13.121 -12.153 1.00 65.88 605 PHE A O 1
ATOM 4541 N N . GLN A 1 606 ? 7.567 12.660 -14.332 1.00 63.22 606 GLN A N 1
ATOM 4542 C CA . GLN A 1 606 ? 6.170 12.884 -14.732 1.00 63.22 606 GLN A CA 1
ATOM 4543 C C . GLN A 1 606 ? 5.226 11.775 -14.233 1.00 63.22 606 GLN A C 1
ATOM 4545 O O . GLN A 1 606 ? 4.042 12.020 -14.019 1.00 63.22 606 GLN A O 1
ATOM 4550 N N . SER A 1 607 ? 5.755 10.573 -14.012 1.00 70.69 607 SER A N 1
ATOM 4551 C CA . SER A 1 607 ? 5.035 9.412 -13.490 1.00 70.69 607 SER A CA 1
ATOM 4552 C C . SER A 1 607 ? 5.979 8.500 -12.710 1.00 70.69 607 SER A C 1
ATOM 4554 O O . SER A 1 607 ? 7.198 8.560 -12.875 1.00 70.69 607 SER A O 1
ATOM 4556 N N . GLY A 1 608 ? 5.404 7.608 -11.911 1.00 67.00 608 GLY A N 1
ATOM 4557 C CA . GLY A 1 608 ? 6.066 6.476 -11.276 1.00 67.00 608 GLY A CA 1
ATOM 4558 C C . GLY A 1 608 ? 7.084 6.760 -10.171 1.00 67.00 608 GLY A C 1
ATOM 4559 O O . GLY A 1 608 ? 7.824 5.850 -9.816 1.00 67.00 608 GLY A O 1
ATOM 4560 N N . CYS A 1 609 ? 7.162 7.981 -9.636 1.00 79.50 609 CYS A N 1
ATOM 4561 C CA . CYS A 1 609 ? 8.231 8.344 -8.700 1.00 79.50 609 CYS A CA 1
ATOM 4562 C C . CYS A 1 609 ? 8.181 7.553 -7.384 1.00 79.50 609 CYS A C 1
ATOM 4564 O O . CYS A 1 609 ? 7.365 7.855 -6.504 1.00 79.50 609 CYS A O 1
ATOM 4566 N N . GLU A 1 610 ? 9.097 6.591 -7.244 1.00 82.25 610 GLU A N 1
ATOM 4567 C CA . GLU A 1 610 ? 9.186 5.647 -6.123 1.00 82.25 610 GLU A CA 1
ATOM 4568 C C . GLU A 1 610 ? 7.888 4.871 -5.861 1.00 82.25 610 GLU A C 1
ATOM 4570 O O . GLU A 1 610 ? 7.668 4.393 -4.753 1.00 82.25 610 GLU A O 1
ATOM 4575 N N . THR A 1 611 ? 7.009 4.741 -6.860 1.00 89.62 611 THR A N 1
ATOM 4576 C CA . THR A 1 611 ? 5.691 4.113 -6.690 1.00 89.62 611 THR A CA 1
ATOM 4577 C C . THR A 1 611 ? 5.622 2.718 -7.288 1.00 89.62 611 THR A C 1
ATOM 4579 O O . THR A 1 611 ? 6.045 2.522 -8.430 1.00 89.62 611 THR A O 1
ATOM 4582 N N . ALA A 1 612 ? 4.990 1.783 -6.579 1.00 95.75 612 ALA A N 1
ATOM 4583 C CA . ALA A 1 612 ? 4.794 0.414 -7.049 1.00 95.75 612 ALA A CA 1
ATOM 4584 C C . ALA A 1 612 ? 3.388 -0.115 -6.738 1.00 95.75 612 ALA A C 1
ATOM 4586 O O . ALA A 1 612 ? 2.806 0.212 -5.704 1.00 95.75 612 ALA A O 1
ATOM 4587 N N . GLY A 1 613 ? 2.865 -1.006 -7.583 1.00 97.38 613 GLY A N 1
ATOM 4588 C CA . GLY A 1 613 ? 1.709 -1.829 -7.213 1.00 97.38 613 GLY A CA 1
ATOM 4589 C C . GLY A 1 613 ? 2.030 -2.684 -5.982 1.00 97.38 613 GLY A C 1
ATOM 4590 O O . GLY A 1 613 ? 1.354 -2.612 -4.960 1.00 97.38 613 GLY A O 1
ATOM 4591 N N . TRP A 1 614 ? 3.126 -3.433 -6.037 1.00 98.50 614 TRP A N 1
ATOM 4592 C CA . TRP A 1 614 ? 3.661 -4.200 -4.917 1.00 98.50 614 TRP A CA 1
ATOM 4593 C C . TRP A 1 614 ? 5.174 -4.003 -4.829 1.00 98.50 614 TRP A C 1
ATOM 4595 O O . TRP A 1 614 ? 5.861 -4.129 -5.842 1.00 98.50 614 TRP A O 1
ATOM 4605 N N . VAL A 1 615 ? 5.696 -3.707 -3.637 1.00 97.25 615 VAL A N 1
ATOM 4606 C CA . VAL A 1 615 ? 7.141 -3.623 -3.369 1.00 97.25 615 VAL A CA 1
ATOM 4607 C C . VAL A 1 615 ? 7.541 -4.474 -2.165 1.00 97.25 615 VAL A C 1
ATOM 4609 O O . VAL A 1 615 ? 6.775 -4.577 -1.204 1.00 97.25 615 VAL A O 1
ATOM 4612 N N . CYS A 1 616 ? 8.735 -5.070 -2.213 1.00 95.25 616 CYS A N 1
ATOM 4613 C CA . CYS A 1 616 ? 9.310 -5.893 -1.148 1.00 95.25 616 CYS A CA 1
ATOM 4614 C C . CYS A 1 616 ? 10.799 -5.596 -0.938 1.00 95.25 616 CYS A C 1
ATOM 4616 O O . CYS A 1 616 ? 11.546 -5.529 -1.913 1.00 95.25 616 CYS A O 1
ATOM 4618 N N . ILE A 1 617 ? 11.219 -5.461 0.324 1.00 93.56 617 ILE A N 1
ATOM 4619 C CA . ILE A 1 617 ? 12.608 -5.211 0.746 1.00 93.56 617 ILE A CA 1
ATOM 4620 C C . ILE A 1 617 ? 13.011 -6.236 1.810 1.00 93.56 617 ILE A C 1
ATOM 4622 O O . ILE A 1 617 ? 12.337 -6.363 2.838 1.00 93.56 617 ILE A O 1
ATOM 4626 N N . GLY A 1 618 ? 14.120 -6.949 1.595 1.00 89.25 618 GLY A N 1
ATOM 4627 C CA . GLY A 1 618 ? 14.598 -7.984 2.521 1.00 89.25 618 GLY A CA 1
ATOM 4628 C C . GLY A 1 618 ? 13.591 -9.113 2.765 1.00 89.25 618 GLY A C 1
ATOM 4629 O O . GLY A 1 618 ? 13.460 -9.573 3.898 1.00 89.25 618 GLY A O 1
ATOM 4630 N N . CYS A 1 619 ? 12.819 -9.494 1.747 1.00 92.62 619 CYS A N 1
ATOM 4631 C CA . CYS A 1 619 ? 11.743 -10.480 1.862 1.00 92.62 619 CYS A CA 1
ATOM 4632 C C . CYS A 1 619 ? 12.220 -11.905 1.546 1.00 92.62 619 CYS A C 1
ATOM 4634 O O . CYS A 1 619 ? 13.114 -12.083 0.718 1.00 92.62 619 CYS A O 1
ATOM 4636 N N . VAL A 1 620 ? 11.606 -12.921 2.163 1.00 92.06 620 VAL A N 1
ATOM 4637 C CA . VAL A 1 620 ? 12.024 -14.332 2.040 1.00 92.06 620 VAL A CA 1
ATOM 4638 C C . VAL A 1 620 ? 10.831 -15.260 1.773 1.00 92.06 620 VAL A C 1
ATOM 4640 O O . VAL A 1 620 ? 9.786 -15.132 2.406 1.00 92.06 620 VAL A O 1
ATOM 4643 N N . ASP A 1 621 ? 10.989 -16.222 0.861 1.00 92.62 621 ASP A N 1
ATOM 4644 C CA . ASP A 1 621 ? 9.996 -17.267 0.541 1.00 92.62 621 ASP A CA 1
ATOM 4645 C C . ASP A 1 621 ? 8.607 -16.702 0.177 1.00 92.62 621 ASP A C 1
ATOM 4647 O O . ASP A 1 621 ? 7.583 -17.099 0.731 1.00 92.62 621 ASP A O 1
ATOM 4651 N N . ILE A 1 622 ? 8.554 -15.725 -0.727 1.00 96.19 622 ILE A N 1
ATOM 4652 C CA . ILE A 1 622 ? 7.310 -15.019 -1.067 1.00 96.19 622 ILE A CA 1
ATOM 4653 C C . ILE A 1 622 ? 6.649 -15.635 -2.296 1.00 96.19 622 ILE A C 1
ATOM 4655 O O . ILE A 1 622 ? 7.296 -15.813 -3.326 1.00 96.19 622 ILE A O 1
ATOM 4659 N N . ALA A 1 623 ? 5.338 -15.867 -2.231 1.00 94.12 623 ALA A N 1
ATOM 4660 C CA . ALA A 1 623 ? 4.545 -16.294 -3.379 1.00 94.12 623 ALA A CA 1
ATOM 4661 C C . ALA A 1 623 ? 3.550 -15.205 -3.800 1.00 94.12 623 ALA A C 1
ATOM 4663 O O . ALA A 1 623 ? 2.731 -14.750 -3.002 1.00 94.12 623 ALA A O 1
ATOM 4664 N N . LEU A 1 624 ? 3.591 -14.827 -5.077 1.00 96.12 624 LEU A N 1
ATOM 4665 C CA . LEU A 1 624 ? 2.596 -13.980 -5.723 1.00 96.12 624 LEU A CA 1
ATOM 4666 C C . LEU A 1 624 ? 1.921 -14.774 -6.834 1.00 96.12 624 LEU A C 1
ATOM 4668 O O . LEU A 1 624 ? 2.595 -15.208 -7.775 1.00 96.12 624 LEU A O 1
ATOM 4672 N N . THR A 1 625 ? 0.600 -14.934 -6.763 1.00 92.50 625 THR A N 1
ATOM 4673 C CA . THR A 1 625 ? -0.158 -15.605 -7.819 1.00 92.50 625 THR A CA 1
ATOM 4674 C C . THR A 1 625 ? -1.473 -14.933 -8.182 1.00 92.50 625 THR A C 1
ATOM 4676 O O . THR A 1 625 ? -2.155 -14.372 -7.327 1.00 92.50 625 THR A O 1
ATOM 4679 N N . ASP A 1 626 ? -1.817 -14.993 -9.470 1.00 91.12 626 ASP A N 1
ATOM 4680 C CA . ASP A 1 626 ? -3.080 -14.507 -10.040 1.00 91.12 626 ASP A CA 1
ATOM 4681 C C . ASP A 1 626 ? -3.403 -13.023 -9.736 1.00 91.12 626 ASP A C 1
ATOM 4683 O O . ASP A 1 626 ? -4.537 -12.582 -9.905 1.00 91.12 626 ASP A O 1
ATOM 4687 N N . ASN A 1 627 ? -2.421 -12.227 -9.292 1.00 95.38 627 ASN A N 1
ATOM 4688 C CA . ASN A 1 627 ? -2.611 -10.800 -9.022 1.00 95.38 627 ASN A CA 1
ATOM 4689 C C . ASN A 1 627 ? -2.621 -10.003 -10.337 1.00 95.38 627 ASN A C 1
ATOM 4691 O O . ASN A 1 627 ? -1.828 -10.285 -11.240 1.00 95.38 627 ASN A O 1
ATOM 4695 N N . GLU A 1 628 ? -3.433 -8.947 -10.407 1.00 93.06 628 GLU A N 1
ATOM 4696 C CA . GLU A 1 628 ? -3.366 -7.939 -11.469 1.00 93.06 628 GLU A CA 1
ATOM 4697 C C . GLU A 1 628 ? -2.781 -6.632 -10.924 1.00 93.06 628 GLU A C 1
ATOM 4699 O O . GLU A 1 628 ? -3.212 -6.117 -9.894 1.00 93.06 628 GLU A O 1
ATOM 4704 N N . CYS A 1 629 ? -1.844 -6.047 -11.660 1.00 95.81 629 CYS A N 1
ATOM 4705 C CA . CYS A 1 629 ? -1.400 -4.677 -11.484 1.00 95.81 629 CYS A CA 1
ATOM 4706 C C . CYS A 1 629 ? -1.628 -3.865 -12.766 1.00 95.81 629 CYS A C 1
ATOM 4708 O O . CYS A 1 629 ? -1.411 -4.355 -13.877 1.00 95.81 629 CYS A O 1
ATOM 4710 N N . ARG A 1 630 ? -2.082 -2.614 -12.621 1.00 89.38 630 ARG A N 1
ATOM 4711 C CA . ARG A 1 630 ? -2.536 -1.783 -13.746 1.00 89.38 630 ARG A CA 1
ATOM 4712 C C . ARG A 1 630 ? -2.180 -0.317 -13.545 1.00 89.38 630 ARG A C 1
ATOM 4714 O O . ARG A 1 630 ? -2.559 0.255 -12.531 1.00 89.38 630 ARG A O 1
ATOM 4721 N N . GLY A 1 631 ? -1.481 0.306 -14.493 1.00 81.75 631 GLY A N 1
ATOM 4722 C CA . GLY A 1 631 ? -1.192 1.750 -14.487 1.00 81.75 631 GLY A CA 1
ATOM 4723 C C . GLY A 1 631 ? -0.313 2.267 -13.334 1.00 81.75 631 GLY A C 1
ATOM 4724 O O . GLY A 1 631 ? -0.103 3.476 -13.227 1.00 81.75 631 GLY A O 1
ATOM 4725 N N . SER A 1 632 ? 0.188 1.377 -12.474 1.00 90.12 632 SER A N 1
ATOM 4726 C CA . SER A 1 632 ? 1.109 1.671 -11.371 1.00 90.12 632 SER A CA 1
ATOM 4727 C C . SER A 1 632 ? 2.527 1.922 -11.896 1.00 90.12 632 SER A C 1
ATOM 4729 O O . SER A 1 632 ? 2.915 1.337 -12.909 1.00 90.12 632 SER A O 1
ATOM 4731 N N . GLY A 1 633 ? 3.286 2.799 -11.225 1.00 89.25 633 GLY A N 1
ATOM 4732 C CA . GLY A 1 633 ? 4.581 3.323 -11.682 1.00 89.25 633 GLY A CA 1
ATOM 4733 C C . GLY A 1 633 ? 5.551 2.240 -12.138 1.00 89.25 633 GLY A C 1
ATOM 4734 O O . GLY A 1 633 ? 5.762 2.078 -13.339 1.00 89.25 633 GLY A O 1
ATOM 4735 N N . ASN A 1 634 ? 6.054 1.478 -11.170 1.00 94.50 634 ASN A N 1
ATOM 4736 C CA . ASN A 1 634 ? 6.370 0.066 -11.346 1.00 94.50 634 ASN A CA 1
ATOM 4737 C C . ASN A 1 634 ? 5.138 -0.772 -10.977 1.00 94.50 634 ASN A C 1
ATOM 4739 O O . ASN A 1 634 ? 4.279 -0.317 -10.214 1.00 94.50 634 ASN A O 1
ATOM 4743 N N . CYS A 1 635 ? 5.053 -2.016 -11.449 1.00 96.81 635 CYS A N 1
ATOM 4744 C CA . CYS A 1 635 ? 3.984 -2.913 -11.001 1.00 96.81 635 CYS A CA 1
ATOM 4745 C C . CYS A 1 635 ? 4.399 -3.840 -9.861 1.00 96.81 635 CYS A C 1
ATOM 4747 O O . CYS A 1 635 ? 3.783 -3.791 -8.797 1.00 96.81 635 CYS A O 1
ATOM 4749 N N . TYR A 1 636 ? 5.467 -4.613 -10.037 1.00 98.38 636 TYR A N 1
ATOM 4750 C CA . TYR A 1 636 ? 6.035 -5.462 -8.993 1.00 98.38 636 TYR A CA 1
ATOM 4751 C C . TYR A 1 636 ? 7.516 -5.124 -8.820 1.00 98.38 636 TYR A C 1
ATOM 4753 O O . TYR A 1 636 ? 8.258 -5.174 -9.795 1.00 98.38 636 TYR A O 1
ATOM 4761 N N . TYR A 1 637 ? 7.948 -4.776 -7.609 1.00 97.00 637 TYR A N 1
ATOM 4762 C CA . TYR A 1 637 ? 9.318 -4.348 -7.322 1.00 97.00 637 TYR A CA 1
ATOM 4763 C C . TYR A 1 637 ? 9.919 -5.176 -6.175 1.00 97.00 637 TYR A C 1
ATOM 4765 O O . TYR A 1 637 ? 9.537 -5.045 -5.014 1.00 97.00 637 TYR A O 1
ATOM 4773 N N . VAL A 1 638 ? 10.876 -6.042 -6.497 1.00 96.69 638 VAL A N 1
ATOM 4774 C CA . VAL A 1 638 ? 11.745 -6.706 -5.520 1.00 96.69 638 VAL A CA 1
ATOM 4775 C C . VAL A 1 638 ? 13.001 -5.848 -5.367 1.00 96.69 638 VAL A C 1
ATOM 4777 O O . VAL A 1 638 ? 13.897 -5.904 -6.206 1.00 96.69 638 VAL A O 1
ATOM 4780 N N . ASN A 1 639 ? 13.040 -5.018 -4.327 1.00 91.19 639 ASN A N 1
ATOM 4781 C CA . ASN A 1 639 ? 14.112 -4.054 -4.113 1.00 91.19 639 ASN A CA 1
ATOM 4782 C C . ASN A 1 639 ? 15.171 -4.627 -3.153 1.00 91.19 639 ASN A C 1
ATOM 4784 O O . ASN A 1 639 ? 14.870 -4.950 -2.001 1.00 91.19 639 ASN A O 1
ATOM 4788 N N . GLY A 1 640 ? 16.403 -4.761 -3.645 1.00 82.50 640 GLY A N 1
ATOM 4789 C CA . GLY A 1 640 ? 17.586 -5.174 -2.882 1.00 82.50 640 GLY A CA 1
ATOM 4790 C C . GLY A 1 640 ? 18.601 -4.051 -2.647 1.00 82.50 640 GLY A C 1
ATOM 4791 O O . GLY A 1 640 ? 19.665 -4.305 -2.072 1.00 82.50 640 GLY A O 1
ATOM 4792 N N . ASP A 1 641 ? 18.299 -2.821 -3.076 1.00 76.19 641 ASP A N 1
ATOM 4793 C CA . ASP A 1 641 ? 19.179 -1.660 -2.929 1.00 76.19 641 ASP A CA 1
ATOM 4794 C C . ASP A 1 641 ? 19.457 -1.368 -1.443 1.00 76.19 641 ASP A C 1
ATOM 4796 O O . ASP A 1 641 ? 18.772 -1.849 -0.530 1.00 76.19 641 ASP A O 1
ATOM 4800 N N . GLY A 1 642 ? 20.514 -0.601 -1.171 1.00 74.69 642 GLY A N 1
ATOM 4801 C CA . GLY A 1 642 ? 20.977 -0.357 0.200 1.00 74.69 642 GLY A CA 1
ATOM 4802 C C . GLY A 1 642 ? 21.556 -1.598 0.898 1.00 74.69 642 GLY A C 1
ATOM 4803 O O . GLY A 1 642 ? 21.823 -1.544 2.096 1.00 74.69 642 GLY A O 1
ATOM 4804 N N . GLY A 1 643 ? 21.765 -2.702 0.168 1.00 79.62 643 GLY A N 1
ATOM 4805 C CA . GLY A 1 643 ? 22.344 -3.942 0.692 1.00 79.62 643 GLY A CA 1
ATOM 4806 C C . GLY A 1 643 ? 21.342 -4.846 1.413 1.00 79.62 643 GLY A C 1
ATOM 4807 O O . GLY A 1 643 ? 21.735 -5.575 2.322 1.00 79.62 643 GLY A O 1
ATOM 4808 N N . VAL A 1 644 ? 20.058 -4.799 1.034 1.00 82.31 644 VAL A N 1
ATOM 4809 C CA . VAL A 1 644 ? 18.963 -5.514 1.716 1.00 82.31 644 VAL A CA 1
ATOM 4810 C C . VAL A 1 644 ? 18.274 -6.517 0.764 1.00 82.31 644 VAL A C 1
ATOM 4812 O O . VAL A 1 644 ? 17.100 -6.350 0.426 1.00 82.31 644 VAL A O 1
ATOM 4815 N N . PRO A 1 645 ? 18.997 -7.557 0.297 1.00 84.81 645 PRO A N 1
ATOM 4816 C CA . PRO A 1 645 ? 18.532 -8.485 -0.737 1.00 84.81 645 PRO A CA 1
ATOM 4817 C C . PRO A 1 645 ? 17.284 -9.270 -0.321 1.00 84.81 645 PRO A C 1
ATOM 4819 O O . PRO A 1 645 ? 17.163 -9.699 0.828 1.00 84.81 645 PRO A O 1
ATOM 4822 N N . SER A 1 646 ? 16.391 -9.529 -1.279 1.00 90.25 646 SER A N 1
ATOM 4823 C CA . SER A 1 646 ? 15.294 -10.492 -1.118 1.00 90.25 646 SER A CA 1
ATOM 4824 C C . SER A 1 646 ? 15.658 -11.861 -1.710 1.00 90.25 646 SER A C 1
ATOM 4826 O O . SER A 1 646 ? 16.485 -11.960 -2.621 1.00 90.25 646 SER A O 1
ATOM 4828 N N . PHE A 1 647 ? 15.023 -12.923 -1.209 1.00 90.44 647 PHE A N 1
ATOM 4829 C CA . PHE A 1 647 ? 15.306 -14.316 -1.565 1.00 90.44 647 PHE A CA 1
ATOM 4830 C C . PHE A 1 647 ? 14.020 -15.106 -1.837 1.00 90.44 647 PHE A C 1
ATOM 4832 O O . PHE A 1 647 ? 13.025 -14.943 -1.131 1.00 90.44 647 PHE A O 1
ATOM 4839 N N . ASN A 1 648 ? 14.061 -16.017 -2.812 1.00 91.69 648 ASN A N 1
ATOM 4840 C CA . ASN A 1 648 ? 12.991 -16.983 -3.099 1.00 91.69 648 ASN A CA 1
ATOM 4841 C C . ASN A 1 648 ? 11.621 -16.309 -3.355 1.00 91.69 648 ASN A C 1
ATOM 4843 O O . ASN A 1 648 ? 10.615 -16.665 -2.741 1.00 91.69 648 ASN A O 1
ATOM 4847 N N . VAL A 1 649 ? 11.572 -15.310 -4.245 1.00 96.88 649 VAL A N 1
ATOM 4848 C CA . VAL A 1 649 ? 10.326 -14.602 -4.606 1.00 96.88 649 VAL A CA 1
ATOM 4849 C C . VAL A 1 649 ? 9.746 -15.197 -5.892 1.00 96.88 649 VAL A C 1
ATOM 4851 O O . VAL A 1 649 ? 10.353 -15.086 -6.955 1.00 96.88 649 VAL A O 1
ATOM 4854 N N . LYS A 1 650 ? 8.568 -15.824 -5.819 1.00 96.06 650 LYS A N 1
ATOM 4855 C CA . LYS A 1 650 ? 7.915 -16.513 -6.943 1.00 96.06 650 LYS A CA 1
ATOM 4856 C C . LYS A 1 650 ? 6.720 -15.733 -7.481 1.00 96.06 650 LYS A C 1
ATOM 4858 O O . LYS A 1 650 ? 5.686 -15.641 -6.825 1.00 96.06 650 LYS A O 1
ATOM 4863 N N . PHE A 1 651 ? 6.836 -15.259 -8.718 1.00 97.50 651 PHE A N 1
ATOM 4864 C CA . PHE A 1 651 ? 5.738 -14.716 -9.509 1.00 97.50 651 PHE A CA 1
ATOM 4865 C C . PHE A 1 651 ? 5.165 -15.809 -10.425 1.00 97.50 651 PHE A C 1
ATOM 4867 O O . PHE A 1 651 ? 5.835 -16.260 -11.359 1.00 97.50 651 PHE A O 1
ATOM 4874 N N . PHE A 1 652 ? 3.921 -16.225 -10.180 1.00 94.88 652 PHE A N 1
ATOM 4875 C CA . PHE A 1 652 ? 3.222 -17.257 -10.950 1.00 94.88 652 PHE A CA 1
ATOM 4876 C C . PHE A 1 652 ? 1.848 -16.774 -11.446 1.00 94.88 652 PHE A C 1
ATOM 4878 O O . PHE A 1 652 ? 0.946 -16.560 -10.638 1.00 94.88 652 PHE A O 1
ATOM 4885 N N . ARG A 1 653 ? 1.654 -16.632 -12.766 1.00 93.62 653 ARG A N 1
ATOM 4886 C CA . ARG A 1 653 ? 0.400 -16.128 -13.390 1.00 93.62 653 ARG A CA 1
ATOM 4887 C C . ARG A 1 653 ? -0.022 -14.697 -12.997 1.00 93.62 653 ARG A C 1
ATOM 4889 O O . ARG A 1 653 ? -1.192 -14.344 -13.113 1.00 93.62 653 ARG A O 1
ATOM 4896 N N . ASN A 1 654 ? 0.901 -13.846 -12.550 1.00 96.31 654 ASN A N 1
ATOM 4897 C CA . ASN A 1 654 ? 0.581 -12.433 -12.304 1.00 96.31 654 ASN A CA 1
ATOM 4898 C C . ASN A 1 654 ? 0.506 -11.659 -13.625 1.00 96.31 654 ASN A C 1
ATOM 4900 O O . ASN A 1 654 ? 1.145 -12.031 -14.612 1.00 96.31 654 ASN A O 1
ATOM 4904 N N . THR A 1 655 ? -0.240 -10.558 -13.632 1.00 95.56 655 THR A N 1
ATOM 4905 C CA . THR A 1 655 ? -0.433 -9.725 -14.823 1.00 95.56 655 THR A CA 1
ATOM 4906 C C . THR A 1 655 ? -0.119 -8.263 -14.536 1.00 95.56 655 THR A C 1
ATOM 4908 O O . THR A 1 655 ? -0.630 -7.688 -13.582 1.00 95.56 655 THR A O 1
ATOM 4911 N N . CYS A 1 656 ? 0.679 -7.645 -15.401 1.00 97.12 656 CYS A N 1
ATOM 4912 C CA . CYS A 1 656 ? 0.949 -6.217 -15.436 1.00 97.12 656 CYS A CA 1
ATOM 4913 C C . CYS A 1 656 ? 0.397 -5.593 -16.726 1.00 97.12 656 CYS A C 1
ATOM 4915 O O . CYS A 1 656 ? 0.749 -6.019 -17.830 1.00 97.12 656 CYS A O 1
ATOM 4917 N N . PHE A 1 657 ? -0.412 -4.542 -16.584 1.00 91.81 657 PHE A N 1
ATOM 4918 C CA . PHE A 1 657 ? -0.934 -3.749 -17.695 1.00 91.81 657 PHE A CA 1
ATOM 4919 C C . PHE A 1 657 ? -0.555 -2.269 -17.584 1.00 91.81 657 PHE A C 1
ATOM 4921 O O . PHE A 1 657 ? -0.845 -1.615 -16.582 1.00 91.81 657 PHE A O 1
ATOM 4928 N N . GLY A 1 658 ? 0.031 -1.711 -18.645 1.00 85.81 658 GLY A N 1
ATOM 4929 C CA . GLY A 1 658 ? 0.190 -0.259 -18.793 1.00 85.81 658 GLY A CA 1
ATOM 4930 C C . GLY A 1 658 ? 1.096 0.421 -17.757 1.00 85.81 658 GLY A C 1
ATOM 4931 O O . GLY A 1 658 ? 0.807 1.541 -17.337 1.00 85.81 658 GLY A O 1
ATOM 4932 N N . SER A 1 659 ? 2.150 -0.261 -17.295 1.00 92.50 659 SER A N 1
ATOM 4933 C CA . SER A 1 659 ? 3.159 0.337 -16.410 1.00 92.50 659 SER A CA 1
ATOM 4934 C C . SER A 1 659 ? 4.064 1.304 -17.202 1.00 92.50 659 SER A C 1
ATOM 4936 O O . SER A 1 659 ? 4.678 0.882 -18.190 1.00 92.50 659 SER A O 1
ATOM 4938 N N . PRO A 1 660 ? 4.177 2.589 -16.799 1.00 82.81 660 PRO A N 1
ATOM 4939 C CA . PRO A 1 660 ? 4.998 3.574 -17.505 1.00 82.81 660 PRO A CA 1
ATOM 4940 C C . PRO A 1 660 ? 6.509 3.366 -17.304 1.00 82.81 660 PRO A C 1
ATOM 4942 O O . PRO A 1 660 ? 7.296 3.869 -18.110 1.00 82.81 660 PRO A O 1
ATOM 4945 N N . HIS A 1 661 ? 6.918 2.625 -16.268 1.00 88.56 661 HIS A N 1
ATOM 4946 C CA . HIS A 1 661 ? 8.299 2.180 -16.058 1.00 88.56 661 HIS A CA 1
ATOM 4947 C C . HIS A 1 661 ? 8.383 0.655 -16.187 1.00 88.56 661 HIS A C 1
ATOM 4949 O O . HIS A 1 661 ? 8.232 0.140 -17.299 1.00 88.56 661 HIS A O 1
ATOM 4955 N N . ASN A 1 662 ? 8.629 -0.058 -15.085 1.00 94.50 662 ASN A N 1
ATOM 4956 C CA . ASN A 1 662 ? 8.951 -1.478 -15.089 1.00 94.50 662 ASN A CA 1
ATOM 4957 C C . ASN A 1 662 ? 7.771 -2.316 -14.582 1.00 94.50 662 ASN A C 1
ATOM 4959 O O . ASN A 1 662 ? 7.361 -2.219 -13.422 1.00 94.50 662 ASN A O 1
ATOM 4963 N N . CYS A 1 663 ? 7.258 -3.213 -15.429 1.00 97.06 663 CYS A N 1
ATOM 4964 C CA . CYS A 1 663 ? 6.237 -4.164 -14.993 1.00 97.06 663 CYS A CA 1
ATOM 4965 C C . CYS A 1 663 ? 6.738 -5.071 -13.855 1.00 97.06 663 CYS A C 1
ATOM 4967 O O . CYS A 1 663 ? 6.028 -5.245 -12.862 1.00 97.06 663 CYS A O 1
ATOM 4969 N N . TYR A 1 664 ? 7.969 -5.579 -13.970 1.00 97.75 664 TYR A N 1
ATOM 4970 C CA . TYR A 1 664 ? 8.669 -6.333 -12.927 1.00 97.75 664 TYR A CA 1
ATOM 4971 C C . TYR A 1 664 ? 10.092 -5.788 -12.741 1.00 97.75 664 TYR A C 1
ATOM 4973 O O . TYR A 1 664 ? 10.945 -5.990 -13.601 1.00 97.75 664 TYR A O 1
ATOM 4981 N N . GLU A 1 665 ? 10.371 -5.104 -11.637 1.00 95.94 665 GLU A N 1
ATOM 4982 C CA . GLU A 1 665 ? 11.721 -4.658 -11.280 1.00 95.94 665 GLU A CA 1
ATOM 4983 C C . GLU A 1 665 ? 12.322 -5.550 -10.191 1.00 95.94 665 GLU A C 1
ATOM 4985 O O . GLU A 1 665 ? 11.657 -5.890 -9.211 1.00 95.94 665 GLU A O 1
ATOM 4990 N N . VAL A 1 666 ? 13.578 -5.954 -10.377 1.00 95.44 666 VAL A N 1
ATOM 4991 C CA . VAL A 1 666 ? 14.330 -6.788 -9.438 1.00 95.44 666 VAL A CA 1
ATOM 4992 C C . VAL A 1 666 ? 15.751 -6.245 -9.325 1.00 95.44 666 VAL A C 1
ATOM 4994 O O . VAL A 1 666 ? 16.508 -6.285 -10.301 1.00 95.44 666 VAL A O 1
ATOM 4997 N N . THR A 1 667 ? 16.120 -5.767 -8.137 1.00 92.00 667 THR A N 1
ATOM 4998 C CA . THR A 1 667 ? 17.481 -5.311 -7.827 1.00 92.00 667 THR A CA 1
ATOM 4999 C C . THR A 1 667 ? 18.118 -6.161 -6.729 1.00 92.00 667 THR A C 1
ATOM 5001 O O . THR A 1 667 ? 17.451 -6.598 -5.789 1.00 92.00 667 THR A O 1
ATOM 5004 N N . TYR A 1 668 ? 19.414 -6.449 -6.894 1.00 90.69 668 TYR A N 1
ATOM 5005 C CA . TYR A 1 668 ? 20.315 -7.159 -5.971 1.00 90.69 668 TYR A CA 1
ATOM 5006 C C . TYR A 1 668 ? 19.731 -8.372 -5.211 1.00 90.69 668 TYR A C 1
ATOM 5008 O O . TYR A 1 668 ? 20.135 -8.652 -4.086 1.00 90.69 668 TYR A O 1
ATOM 5016 N N . SER A 1 669 ? 18.790 -9.110 -5.805 1.00 91.56 669 SER A N 1
ATOM 5017 C CA . SER A 1 669 ? 18.006 -10.165 -5.138 1.00 91.56 669 SER A CA 1
ATOM 5018 C C . SER A 1 669 ? 18.203 -11.533 -5.799 1.00 91.56 669 SER A C 1
ATOM 5020 O O . SER A 1 669 ? 18.689 -11.618 -6.929 1.00 91.56 669 SER A O 1
ATOM 5022 N N . LYS A 1 670 ? 17.867 -12.626 -5.099 1.00 90.69 670 LYS A N 1
ATOM 5023 C CA . LYS A 1 670 ? 18.175 -13.997 -5.550 1.00 90.69 670 LYS A CA 1
ATOM 5024 C C . LYS A 1 670 ? 16.984 -14.947 -5.575 1.00 90.69 670 LYS A C 1
ATOM 5026 O O . LYS A 1 670 ? 16.021 -14.781 -4.829 1.00 90.69 670 LYS A O 1
ATOM 5031 N N . ASN A 1 671 ? 17.092 -15.979 -6.413 1.00 92.31 671 ASN A N 1
ATOM 5032 C CA . ASN A 1 671 ? 16.054 -16.987 -6.646 1.00 92.31 671 ASN A CA 1
ATOM 5033 C C . ASN A 1 671 ? 14.687 -16.357 -6.957 1.00 92.31 671 ASN A C 1
ATOM 5035 O O . ASN A 1 671 ? 13.660 -16.774 -6.418 1.00 92.31 671 ASN A O 1
ATOM 5039 N N . VAL A 1 672 ? 14.668 -15.317 -7.797 1.00 96.38 672 VAL A N 1
ATOM 5040 C CA . VAL A 1 672 ? 13.410 -14.692 -8.219 1.00 96.38 672 VAL A CA 1
ATOM 5041 C C . VAL A 1 672 ? 12.867 -15.448 -9.431 1.00 96.38 672 VAL A C 1
ATOM 5043 O O . VAL A 1 672 ? 13.508 -15.515 -10.480 1.00 96.38 672 VAL A O 1
ATOM 5046 N N . TRP A 1 673 ? 11.698 -16.063 -9.266 1.00 96.00 673 TRP A N 1
ATOM 5047 C CA . TRP A 1 673 ? 11.048 -16.916 -10.261 1.00 96.00 673 TRP A CA 1
ATOM 5048 C C . TRP A 1 673 ? 9.968 -16.157 -11.033 1.00 96.00 673 TRP A C 1
ATOM 5050 O O . TRP A 1 673 ? 9.082 -15.559 -10.425 1.00 96.00 673 TRP A O 1
ATOM 5060 N N . PHE A 1 674 ? 9.965 -16.296 -12.361 1.00 97.31 674 PHE A N 1
ATOM 5061 C CA . PHE A 1 674 ? 8.855 -15.877 -13.227 1.00 97.31 674 PHE A CA 1
ATOM 5062 C C . PHE A 1 674 ? 8.319 -17.075 -14.023 1.00 97.31 674 PHE A C 1
ATOM 5064 O O . PHE A 1 674 ? 9.031 -17.596 -14.876 1.00 97.31 674 PHE A O 1
ATOM 5071 N N . GLU A 1 675 ? 7.071 -17.498 -13.815 1.00 95.25 675 GLU A N 1
ATOM 5072 C CA . GLU A 1 675 ? 6.368 -18.476 -14.669 1.00 95.25 675 GLU A CA 1
ATOM 5073 C C . GLU A 1 675 ? 4.941 -17.995 -15.001 1.00 95.25 675 GLU A C 1
ATOM 5075 O O . GLU A 1 675 ? 4.220 -17.509 -14.127 1.00 95.25 675 GLU A O 1
ATOM 5080 N N . LYS A 1 676 ? 4.515 -18.153 -16.264 1.00 95.50 676 LYS A N 1
ATOM 5081 C CA . LYS A 1 676 ? 3.168 -17.805 -16.768 1.00 95.50 676 LYS A CA 1
ATOM 5082 C C . LYS A 1 676 ? 2.728 -16.338 -16.557 1.00 95.50 676 LYS A C 1
ATOM 5084 O O . LYS A 1 676 ? 1.538 -16.046 -16.651 1.00 95.50 676 LYS A O 1
ATOM 5089 N N . ASN A 1 677 ? 3.634 -15.409 -16.242 1.00 97.00 677 ASN A N 1
ATOM 5090 C CA . ASN A 1 677 ? 3.275 -14.002 -16.012 1.00 97.00 677 ASN A CA 1
ATOM 5091 C C . ASN A 1 677 ? 3.053 -13.253 -17.333 1.00 97.00 677 ASN A C 1
ATOM 5093 O O . ASN A 1 677 ? 3.602 -13.632 -18.365 1.00 97.00 677 ASN A O 1
ATOM 5097 N N . THR A 1 678 ? 2.290 -12.161 -17.300 1.00 96.44 678 THR A N 1
ATOM 5098 C CA . THR A 1 678 ? 2.090 -11.272 -18.456 1.00 96.44 678 THR A CA 1
ATOM 5099 C C . THR A 1 678 ? 2.519 -9.845 -18.129 1.00 96.44 678 THR A C 1
ATOM 5101 O O . THR A 1 678 ? 2.103 -9.298 -17.115 1.00 96.44 678 THR A O 1
ATOM 5104 N N . ALA A 1 679 ? 3.286 -9.213 -19.015 1.00 97.75 679 ALA A N 1
ATOM 5105 C CA . ALA A 1 679 ? 3.488 -7.766 -19.050 1.00 97.75 679 ALA A CA 1
ATOM 5106 C C . ALA A 1 679 ? 3.070 -7.245 -20.429 1.00 97.75 679 ALA A C 1
ATOM 5108 O O . ALA A 1 679 ? 3.601 -7.712 -21.438 1.00 97.75 679 ALA A O 1
ATOM 5109 N N . ALA A 1 680 ? 2.114 -6.315 -20.492 1.00 94.94 680 ALA A N 1
ATOM 5110 C CA . ALA A 1 680 ? 1.587 -5.819 -21.763 1.00 94.94 680 ALA A CA 1
ATOM 5111 C C . ALA A 1 680 ? 1.021 -4.391 -21.690 1.00 94.94 680 ALA A C 1
ATOM 5113 O O . ALA A 1 680 ? 0.704 -3.872 -20.617 1.00 94.94 680 ALA A O 1
ATOM 5114 N N . ARG A 1 681 ? 0.829 -3.764 -22.859 1.00 90.38 681 ARG A N 1
ATOM 5115 C CA . ARG A 1 681 ? -0.066 -2.602 -23.017 1.00 90.38 681 ARG A CA 1
ATOM 5116 C C . ARG A 1 681 ? -1.446 -2.918 -22.435 1.00 90.38 681 ARG A C 1
ATOM 5118 O O . ARG A 1 681 ? -1.958 -4.018 -22.626 1.00 90.38 681 ARG A O 1
ATOM 5125 N N . ASP A 1 682 ? -2.063 -1.956 -21.758 1.00 85.69 682 ASP A N 1
ATOM 5126 C CA . ASP A 1 682 ? -3.423 -2.095 -21.243 1.00 85.69 682 ASP A CA 1
ATOM 5127 C C . ASP A 1 682 ? -4.446 -2.142 -22.405 1.00 85.69 682 ASP A C 1
ATOM 5129 O O . ASP A 1 682 ? -4.593 -1.149 -23.124 1.00 85.69 682 ASP A O 1
ATOM 5133 N N . PRO A 1 683 ? -5.193 -3.250 -22.599 1.00 76.38 683 PRO A N 1
ATOM 5134 C CA . PRO A 1 683 ? -6.171 -3.371 -23.682 1.00 76.38 683 PRO A CA 1
ATOM 5135 C C . PRO A 1 683 ? -7.496 -2.634 -23.414 1.00 76.38 683 PRO A C 1
ATOM 5137 O O . PRO A 1 683 ? -8.317 -2.525 -24.319 1.00 76.38 683 PRO A O 1
ATOM 5140 N N . LYS A 1 684 ? -7.730 -2.162 -22.182 1.00 72.69 684 LYS A N 1
ATOM 5141 C CA . LYS A 1 684 ? -8.968 -1.507 -21.724 1.00 72.69 684 LYS A CA 1
ATOM 5142 C C . LYS A 1 684 ? -8.815 0.014 -21.672 1.00 72.69 684 LYS A C 1
ATOM 5144 O O . LYS A 1 684 ? -9.702 0.725 -22.127 1.00 72.69 684 LYS A O 1
ATOM 5149 N N . THR A 1 685 ? -7.696 0.512 -21.139 1.00 73.38 685 THR A N 1
ATOM 5150 C CA . THR A 1 685 ? -7.418 1.963 -21.041 1.00 73.38 685 THR A CA 1
ATOM 5151 C C . THR A 1 685 ? -6.501 2.492 -22.143 1.00 73.38 685 THR A C 1
ATOM 5153 O O . THR A 1 685 ? -6.444 3.698 -22.367 1.00 73.38 685 THR A O 1
ATOM 5156 N N . GLY A 1 686 ? -5.759 1.614 -22.823 1.00 79.62 686 GLY A N 1
ATOM 5157 C CA . GLY A 1 686 ? -4.741 2.007 -23.793 1.00 79.62 686 GLY A CA 1
ATOM 5158 C C . GLY A 1 686 ? -3.435 2.535 -23.189 1.00 79.62 686 GLY A C 1
ATOM 5159 O O . GLY A 1 686 ? -2.593 3.004 -23.948 1.00 79.62 686 GLY A O 1
ATOM 5160 N N . LEU A 1 687 ? -3.240 2.458 -21.866 1.00 79.12 687 LEU A N 1
ATOM 5161 C CA . LEU A 1 687 ? -1.960 2.783 -21.227 1.00 79.12 687 LEU A CA 1
ATOM 5162 C C . LEU A 1 687 ? -0.835 1.879 -21.759 1.00 79.12 687 LEU A C 1
ATOM 5164 O O . LEU A 1 687 ? -0.934 0.650 -21.722 1.00 79.12 687 LEU A O 1
ATOM 5168 N N . GLU A 1 688 ? 0.250 2.489 -22.232 1.00 85.94 688 GLU A N 1
ATOM 5169 C CA . GLU A 1 688 ? 1.411 1.764 -22.753 1.00 85.94 688 GLU A CA 1
ATOM 5170 C C . GLU A 1 688 ? 2.183 1.047 -21.643 1.00 85.94 688 GLU A C 1
ATOM 5172 O O . GLU A 1 688 ? 2.382 1.595 -20.560 1.00 85.94 688 GLU A O 1
ATOM 5177 N N . CYS A 1 689 ? 2.667 -0.165 -21.927 1.00 90.75 689 CYS A N 1
ATOM 5178 C CA . CYS A 1 689 ? 3.730 -0.766 -21.126 1.00 90.75 689 CYS A CA 1
ATOM 5179 C C . CYS A 1 689 ? 5.084 -0.396 -21.726 1.00 90.75 689 CYS A C 1
ATOM 5181 O O . CYS A 1 689 ? 5.345 -0.677 -22.901 1.00 90.75 689 CYS A O 1
ATOM 5183 N N . ASN A 1 690 ? 5.953 0.197 -20.914 1.00 89.75 690 ASN A N 1
ATOM 5184 C CA . ASN A 1 690 ? 7.292 0.588 -21.332 1.00 89.75 690 ASN A CA 1
ATOM 5185 C C . ASN A 1 690 ? 8.251 -0.616 -21.287 1.00 89.75 690 ASN A C 1
ATOM 5187 O O . ASN A 1 690 ? 8.579 -1.175 -22.338 1.00 89.75 690 ASN A O 1
ATOM 5191 N N . TYR A 1 691 ? 8.618 -1.081 -20.087 1.00 95.50 691 TYR A N 1
ATOM 5192 C CA . TYR A 1 691 ? 9.494 -2.239 -19.886 1.00 95.50 691 TYR A CA 1
ATOM 5193 C C . TYR A 1 691 ? 8.729 -3.456 -19.340 1.00 95.50 691 TYR A C 1
ATOM 5195 O O . TYR A 1 691 ? 8.004 -3.330 -18.348 1.00 95.50 691 TYR A O 1
ATOM 5203 N N . PRO A 1 692 ? 8.937 -4.663 -19.906 1.00 96.69 692 PRO A N 1
ATOM 5204 C CA . PRO A 1 692 ? 8.366 -5.888 -19.356 1.00 96.69 692 PRO A CA 1
ATOM 5205 C C . PRO A 1 692 ? 9.022 -6.235 -18.017 1.00 96.69 692 PRO A C 1
ATOM 5207 O O . PRO A 1 692 ? 8.347 -6.693 -17.102 1.00 96.69 692 PRO A O 1
ATOM 5210 N N . PHE A 1 693 ? 10.321 -5.966 -17.880 1.00 96.25 693 PHE A N 1
ATOM 5211 C CA . PHE A 1 693 ? 11.071 -6.126 -16.643 1.00 96.25 693 PHE A CA 1
ATOM 5212 C C . PHE A 1 693 ? 12.341 -5.263 -16.629 1.00 96.25 693 PHE A C 1
ATOM 5214 O O . PHE A 1 693 ? 12.821 -4.837 -17.680 1.00 96.25 693 PHE A O 1
ATOM 5221 N N . TRP A 1 694 ? 12.914 -5.079 -15.442 1.00 95.00 694 TRP A N 1
ATOM 5222 C CA . TRP A 1 694 ? 14.253 -4.542 -15.215 1.00 95.00 694 TRP A CA 1
ATOM 5223 C C . TRP A 1 694 ? 14.960 -5.413 -14.173 1.00 95.00 694 TRP A C 1
ATOM 5225 O O . TRP A 1 694 ? 14.433 -5.641 -13.088 1.00 95.00 694 TRP A O 1
ATOM 5235 N N . VAL A 1 695 ? 16.126 -5.958 -14.523 1.00 92.62 695 VAL A N 1
ATOM 5236 C CA . VAL A 1 695 ? 16.860 -6.944 -13.715 1.00 92.62 695 VAL A CA 1
ATOM 5237 C C . VAL A 1 695 ? 18.293 -6.457 -13.510 1.00 92.62 695 VAL A C 1
ATOM 5239 O O . VAL A 1 695 ? 19.129 -6.599 -14.405 1.00 92.62 695 VAL A O 1
ATOM 5242 N N . GLY A 1 696 ? 18.567 -5.867 -12.348 1.00 89.00 696 GLY A N 1
ATOM 5243 C CA . GLY A 1 696 ? 19.886 -5.357 -11.969 1.00 89.00 696 GLY A CA 1
ATOM 5244 C C . GLY A 1 696 ? 20.533 -6.221 -10.888 1.00 89.00 696 GLY A C 1
ATOM 5245 O O . GLY A 1 696 ? 19.901 -6.507 -9.872 1.00 89.00 696 GLY A O 1
ATOM 5246 N N . GLY A 1 697 ? 21.779 -6.665 -11.093 1.00 87.31 697 GLY A N 1
ATOM 5247 C CA . GLY A 1 697 ? 22.567 -7.388 -10.077 1.00 87.31 697 GLY A CA 1
ATOM 5248 C C . GLY A 1 697 ? 21.908 -8.634 -9.454 1.00 87.31 697 GLY A C 1
ATOM 5249 O O . GLY A 1 697 ? 22.267 -9.006 -8.338 1.00 87.31 697 GLY A O 1
ATOM 5250 N N . SER A 1 698 ? 20.923 -9.246 -10.125 1.00 91.81 698 SER A N 1
ATOM 5251 C CA . SER A 1 698 ? 19.988 -10.215 -9.528 1.00 91.81 698 SER A CA 1
ATOM 5252 C C . SER A 1 698 ? 19.999 -11.584 -10.204 1.00 91.81 698 SER A C 1
ATOM 5254 O O . SER A 1 698 ? 20.155 -11.700 -11.419 1.00 91.81 698 SER A O 1
ATOM 5256 N N . GLU A 1 699 ? 19.754 -12.625 -9.412 1.00 91.56 699 GLU A N 1
ATOM 5257 C CA . GLU A 1 699 ? 19.631 -14.012 -9.862 1.00 91.56 699 GLU A CA 1
ATOM 5258 C C . GLU A 1 699 ? 18.158 -14.351 -10.140 1.00 91.56 699 GLU A C 1
ATOM 5260 O O . GLU A 1 699 ? 17.353 -14.563 -9.227 1.00 91.56 699 GLU A O 1
ATOM 5265 N N . ILE A 1 700 ? 17.817 -14.373 -11.433 1.00 94.88 700 ILE A N 1
ATOM 5266 C CA . ILE A 1 700 ? 16.478 -14.675 -11.950 1.00 94.88 700 ILE A CA 1
ATOM 5267 C C . ILE A 1 700 ? 16.452 -16.073 -12.556 1.00 94.88 700 ILE A C 1
ATOM 5269 O O . ILE A 1 700 ? 17.285 -16.402 -13.404 1.00 94.88 700 ILE A O 1
ATOM 5273 N N . VAL A 1 701 ? 15.431 -16.854 -12.210 1.00 94.44 701 VAL A N 1
ATOM 5274 C CA . VAL A 1 701 ? 15.155 -18.146 -12.840 1.00 94.44 701 VAL A CA 1
ATOM 5275 C C . VAL A 1 701 ? 13.882 -18.033 -13.680 1.00 94.44 701 VAL A C 1
ATOM 5277 O O . VAL A 1 701 ? 12.770 -17.873 -13.173 1.00 94.44 701 VAL A O 1
ATOM 5280 N N . TRP A 1 702 ? 14.060 -18.101 -14.998 1.00 94.88 702 TRP A N 1
ATOM 5281 C CA . TRP A 1 702 ? 12.988 -17.945 -15.979 1.00 94.88 702 TRP A CA 1
ATOM 5282 C C . TRP A 1 702 ? 12.257 -19.271 -16.193 1.00 94.88 702 TRP A C 1
ATOM 5284 O O . TRP A 1 702 ? 12.801 -20.212 -16.768 1.00 94.88 702 TRP A O 1
ATOM 5294 N N . GLY A 1 703 ? 11.015 -19.335 -15.727 1.00 92.25 703 GLY A N 1
ATOM 5295 C CA . GLY A 1 703 ? 10.073 -20.394 -16.056 1.00 92.25 703 GLY A CA 1
ATOM 5296 C C . GLY A 1 703 ? 9.418 -20.194 -17.426 1.00 92.25 703 GLY A C 1
ATOM 5297 O O . GLY A 1 703 ? 9.659 -19.221 -18.146 1.00 92.25 703 GLY A O 1
ATOM 5298 N N . ARG A 1 704 ? 8.559 -21.149 -17.776 1.00 92.62 704 ARG A N 1
ATOM 5299 C CA . ARG A 1 704 ? 7.812 -21.199 -19.042 1.00 92.62 704 ARG A CA 1
ATOM 5300 C C . ARG A 1 704 ? 6.680 -20.168 -19.128 1.00 92.62 704 ARG A C 1
ATOM 5302 O O . ARG A 1 704 ? 6.298 -19.545 -18.136 1.00 92.62 704 ARG A O 1
ATOM 5309 N N . ASP A 1 705 ? 6.120 -20.060 -20.330 1.00 94.81 705 ASP A N 1
ATOM 5310 C CA . ASP A 1 705 ? 4.825 -19.438 -20.643 1.00 94.81 705 ASP A CA 1
ATOM 5311 C C . ASP A 1 705 ? 4.670 -17.951 -20.252 1.00 94.81 705 ASP A C 1
ATOM 5313 O O . ASP A 1 705 ? 3.556 -17.433 -20.228 1.00 94.81 705 ASP A O 1
ATOM 5317 N N . ASN A 1 706 ? 5.761 -17.242 -19.938 1.00 96.12 706 ASN A N 1
ATOM 5318 C CA . ASN A 1 706 ? 5.704 -15.804 -19.671 1.00 96.12 706 ASN A CA 1
ATOM 5319 C C . ASN A 1 706 ? 5.514 -15.010 -20.979 1.00 96.12 706 ASN A C 1
ATOM 5321 O O . ASN A 1 706 ? 6.204 -15.258 -21.969 1.00 96.12 706 ASN A O 1
ATOM 5325 N N . ASN A 1 707 ? 4.622 -14.020 -20.963 1.00 96.69 707 ASN A N 1
ATOM 5326 C CA . ASN A 1 707 ? 4.273 -13.172 -22.100 1.00 96.69 707 ASN A CA 1
ATOM 5327 C C . ASN A 1 707 ? 4.759 -11.729 -21.881 1.00 96.69 707 ASN A C 1
ATOM 5329 O O . ASN A 1 707 ? 4.278 -11.030 -20.990 1.00 96.69 707 ASN A O 1
ATOM 5333 N N . TRP A 1 708 ? 5.695 -11.270 -22.710 1.00 96.81 708 TRP A N 1
ATOM 5334 C CA . TRP A 1 708 ? 6.387 -9.987 -22.548 1.00 96.81 708 TRP A CA 1
ATOM 5335 C C . TRP A 1 708 ? 6.099 -9.029 -23.721 1.00 96.81 708 TRP A C 1
ATOM 5337 O O . TRP A 1 708 ? 6.973 -8.727 -24.533 1.00 96.81 708 TRP A O 1
ATOM 5347 N N . ALA A 1 709 ? 4.857 -8.552 -23.813 1.00 94.69 709 ALA A N 1
ATOM 5348 C CA . ALA A 1 709 ? 4.320 -7.729 -24.901 1.00 94.69 709 ALA A CA 1
ATOM 5349 C C . ALA A 1 709 ? 4.348 -6.213 -24.586 1.00 94.69 709 ALA A C 1
ATOM 5351 O O . ALA A 1 709 ? 3.337 -5.512 -24.683 1.00 94.69 709 ALA A O 1
ATOM 5352 N N . CYS A 1 710 ? 5.519 -5.711 -24.188 1.00 94.75 710 CYS A N 1
ATOM 5353 C CA . CYS A 1 710 ? 5.774 -4.298 -23.882 1.00 94.75 710 CYS A CA 1
ATOM 5354 C C . CYS A 1 710 ? 6.616 -3.611 -24.972 1.00 94.75 710 CYS A C 1
ATOM 5356 O O . CYS A 1 710 ? 7.196 -4.268 -25.835 1.00 94.75 710 CYS A O 1
ATOM 5358 N N . THR A 1 711 ? 6.697 -2.277 -24.925 1.00 94.62 711 THR A N 1
ATOM 5359 C CA . THR A 1 711 ? 7.366 -1.447 -25.948 1.00 94.62 711 THR A CA 1
ATOM 5360 C C . THR A 1 711 ? 8.860 -1.767 -26.088 1.00 94.62 711 THR A C 1
ATOM 5362 O O . THR A 1 711 ? 9.404 -1.781 -27.195 1.00 94.62 711 THR A O 1
ATOM 5365 N N . VAL A 1 712 ? 9.543 -2.047 -24.974 1.00 94.81 712 VAL A N 1
ATOM 5366 C CA . VAL A 1 712 ? 10.921 -2.549 -24.973 1.00 94.81 712 VAL A CA 1
ATOM 5367 C C . VAL A 1 712 ? 10.906 -4.078 -25.012 1.00 94.81 712 VAL A C 1
ATOM 5369 O O . VAL A 1 712 ? 10.364 -4.722 -24.119 1.00 94.81 712 VAL A O 1
ATOM 5372 N N . SER A 1 713 ? 11.540 -4.675 -26.026 1.00 95.06 713 SER A N 1
ATOM 5373 C CA . SER A 1 713 ? 11.637 -6.137 -26.142 1.00 95.06 713 SER A CA 1
ATOM 5374 C C . SER A 1 713 ? 12.444 -6.764 -24.988 1.00 95.06 713 SER A C 1
ATOM 5376 O O . SER A 1 713 ? 13.374 -6.121 -24.488 1.00 95.06 713 SER A O 1
ATOM 5378 N N . PRO A 1 714 ? 12.167 -8.025 -24.596 1.00 94.00 714 PRO A N 1
ATOM 5379 C CA . PRO A 1 714 ? 12.851 -8.708 -23.490 1.00 94.00 714 PRO A CA 1
ATOM 5380 C C . PRO A 1 714 ? 14.380 -8.650 -23.551 1.00 94.00 714 PRO A C 1
ATOM 5382 O O . PRO A 1 714 ? 15.021 -8.323 -22.555 1.00 94.00 714 PRO A O 1
ATOM 5385 N N . ASP A 1 715 ? 14.972 -8.879 -24.725 1.00 92.38 715 ASP A N 1
ATOM 5386 C CA . ASP A 1 715 ? 16.431 -8.853 -24.896 1.00 92.38 715 ASP A CA 1
ATOM 5387 C C . ASP A 1 715 ? 17.017 -7.451 -24.688 1.00 92.38 715 ASP A C 1
ATOM 5389 O O . ASP A 1 715 ? 18.087 -7.298 -24.101 1.00 92.38 715 ASP A O 1
ATOM 5393 N N . ARG A 1 716 ? 16.294 -6.404 -25.117 1.00 94.44 716 ARG A N 1
ATOM 5394 C CA . ARG A 1 716 ? 16.698 -5.004 -24.913 1.00 94.44 716 ARG A CA 1
ATOM 5395 C C . ARG A 1 716 ? 16.529 -4.583 -23.459 1.00 94.44 716 ARG A C 1
ATOM 5397 O O . ARG A 1 716 ? 17.367 -3.838 -22.959 1.00 94.44 716 ARG A O 1
ATOM 5404 N N . ALA A 1 717 ? 15.473 -5.047 -22.795 1.00 93.88 717 ALA A N 1
ATOM 5405 C CA . ALA A 1 717 ? 15.246 -4.818 -21.374 1.00 93.88 717 ALA A CA 1
ATOM 5406 C C . ALA A 1 717 ? 16.374 -5.450 -20.541 1.00 93.88 717 ALA A C 1
ATOM 5408 O O . ALA A 1 717 ? 17.045 -4.748 -19.786 1.00 93.88 717 ALA A O 1
ATOM 5409 N N . LYS A 1 718 ? 16.664 -6.735 -20.788 1.00 89.75 718 LYS A N 1
ATOM 5410 C CA . LYS A 1 718 ? 17.749 -7.490 -20.151 1.00 89.75 718 LYS A CA 1
ATOM 5411 C C . LYS A 1 718 ? 19.122 -6.849 -20.382 1.00 89.75 718 LYS A C 1
ATOM 5413 O O . LYS A 1 718 ? 19.841 -6.597 -19.422 1.00 89.75 718 LYS A O 1
ATOM 5418 N N . ALA A 1 719 ? 19.479 -6.543 -21.632 1.00 88.25 719 ALA A N 1
ATOM 5419 C CA . ALA A 1 719 ? 20.776 -5.941 -21.948 1.00 88.25 719 ALA A CA 1
ATOM 5420 C C . ALA A 1 719 ? 20.968 -4.572 -21.269 1.00 88.25 719 ALA A C 1
ATOM 5422 O O . ALA A 1 719 ? 22.043 -4.292 -20.741 1.00 88.25 719 ALA A O 1
ATOM 5423 N N . ARG A 1 720 ? 19.917 -3.737 -21.227 1.00 90.75 720 ARG A N 1
ATOM 5424 C CA . ARG A 1 720 ? 19.947 -2.442 -20.530 1.00 90.75 720 ARG A CA 1
ATOM 5425 C C . ARG A 1 720 ? 20.146 -2.614 -19.027 1.00 90.75 720 ARG A C 1
ATOM 5427 O O . ARG A 1 720 ? 21.062 -2.004 -18.481 1.00 90.75 720 ARG A O 1
ATOM 5434 N N . SER A 1 721 ? 19.348 -3.455 -18.371 1.00 87.06 721 SER A N 1
ATOM 5435 C CA . SER A 1 721 ? 19.421 -3.601 -16.915 1.00 87.06 721 SER A CA 1
ATOM 5436 C C . SER A 1 721 ? 20.727 -4.257 -16.448 1.00 87.06 721 SER A C 1
ATOM 5438 O O . SER A 1 721 ? 21.286 -3.831 -15.440 1.00 87.06 721 SER A O 1
ATOM 5440 N N . GLN A 1 722 ? 21.285 -5.197 -17.224 1.00 80.50 722 GLN A N 1
ATOM 5441 C CA . GLN A 1 722 ? 22.637 -5.720 -16.989 1.00 80.50 722 GLN A CA 1
ATOM 5442 C C . GLN A 1 722 ? 23.691 -4.606 -17.091 1.00 80.50 722 GLN A C 1
ATOM 5444 O O . GLN A 1 722 ? 24.405 -4.368 -16.119 1.00 80.50 722 GLN A O 1
ATOM 5449 N N . SER A 1 723 ? 23.713 -3.840 -18.192 1.00 73.88 723 SER A N 1
ATOM 5450 C CA . SER A 1 723 ? 24.676 -2.737 -18.382 1.00 73.88 723 SER A CA 1
ATOM 5451 C C . SER A 1 723 ? 24.597 -1.640 -17.307 1.00 73.88 723 SER A C 1
ATOM 5453 O O . SER A 1 723 ? 25.587 -0.971 -17.031 1.00 73.88 723 SER A O 1
ATOM 5455 N N . SER A 1 724 ? 23.439 -1.490 -16.652 1.00 68.19 724 SER A N 1
ATOM 5456 C CA . SER A 1 724 ? 23.239 -0.568 -15.528 1.00 68.19 724 SER A CA 1
ATOM 5457 C C . SER A 1 724 ? 23.788 -1.079 -14.187 1.00 68.19 724 SER A C 1
ATOM 5459 O O . SER A 1 724 ? 23.694 -0.357 -13.198 1.00 68.19 724 SER A O 1
ATOM 5461 N N . THR A 1 725 ? 24.318 -2.306 -14.124 1.00 61.03 725 THR A N 1
ATOM 5462 C CA . THR A 1 725 ? 24.858 -2.919 -12.891 1.00 61.03 725 THR A CA 1
ATOM 5463 C C . THR A 1 725 ? 26.273 -3.489 -13.031 1.00 61.03 725 THR A C 1
ATOM 5465 O O . THR A 1 725 ? 26.818 -4.013 -12.064 1.00 61.03 725 THR A O 1
ATOM 5468 N N . GLU A 1 726 ? 26.908 -3.320 -14.194 1.00 48.28 726 GLU A N 1
ATOM 5469 C CA . GLU A 1 726 ? 28.330 -3.639 -14.426 1.00 48.28 726 GLU A CA 1
ATOM 5470 C C . GLU A 1 726 ? 29.278 -2.469 -14.082 1.00 48.28 726 GLU A C 1
ATOM 5472 O O . GLU A 1 726 ? 30.489 -2.576 -14.264 1.00 48.28 726 GLU A O 1
ATOM 5477 N N . ASN A 1 727 ? 28.744 -1.357 -13.561 1.00 34.50 727 ASN A N 1
ATOM 5478 C CA . ASN A 1 727 ? 29.501 -0.178 -13.137 1.00 34.50 727 ASN A CA 1
ATOM 5479 C C . ASN A 1 727 ? 29.011 0.246 -11.727 1.00 34.50 727 ASN A C 1
ATOM 5481 O O . ASN A 1 727 ? 27.940 0.851 -11.641 1.00 34.50 727 ASN A O 1
ATOM 5485 N N . PRO A 1 728 ? 29.704 -0.169 -10.645 1.00 33.25 728 PRO A N 1
ATOM 5486 C CA . PRO A 1 728 ? 29.257 -0.009 -9.252 1.00 33.25 728 PRO A CA 1
ATOM 5487 C C . PRO A 1 728 ? 29.549 1.372 -8.636 1.00 33.25 728 PRO A C 1
ATOM 5489 O O . PRO A 1 728 ? 30.492 2.052 -9.100 1.00 33.25 728 PRO A O 1
#

pLDDT: mean 70.55, std 24.48, range [22.31, 98.5]

Radius of gyration: 37.36 Å; chains: 1; bounding box: 110×109×97 Å

Foldseek 3Di:
DDDDDDDDDDDDDDDDDDDDDDDDDDDDDDDDDDDDDDDDDDDDDDPDPPPDQPQADDDPLFWKKFFQAQKWFWFADLDDPGDGPDIDGGRDMWTFAAAAPVRQKTWTQPPYNPDTIITGRVRIGTPDPPVSHHHPPDDDPPPDDDDDDDDDDDDDDDDDDDDDDDDDDDDDDDYDDDDDDDDDDDDDDDDDDDDDDDDDDDDDDPPPPPPPPPPPDPDPQPDADPFAQFQLRADLDAPGKHKDAEQGKGKHKKWFDLCFWKKKKKKDDPPLVQKKKFKADPVQADSVVRHGHDGGPWIFDDDPVRMTMIMGGGNDTDMMMMMIGRNHNGMGIIGMDMDTPGIDSDDPDPDDPDVPPPDDAPFDDFDFCPDDPDDPPPPPCVVPPVVPPDDDPDPPPQDWTWIWADDDVVVVDHIDIATAGDADPDAQAQVRQDPEDAAEHEHDAQHEHAEYEYDDERYEYHYDPVLRYEQEEEFQGESYEHAEESYEYYSYEYEYEWDPVLAAAQAACDCWADDDPLIDHHDNRGYAYYEDHYESYEDYQYEGEETQEQYEYELYEHYEYTQYEQYQHCAESYRYENYEHYEAYQYEQEQQKAKHADPVNPDIRRMQRNTESYEYFLYEQYYYASYEYENIQEYYAQDCPPNGEYENYEDEQYEYEQHPDAPEEHELYENYEDDQYEYAHHPPPRRAAAFPYAYANYHYDYYPNYYTHHPQDPVRRDVVNDVVHVPD

Secondary structure (DSSP, 8-state):
---------------------------------------------------PPPPPPPPTT-EEEEE-SSEEEEESSSSTTSPEEEEEETT-EEEEEEE-TTSSEEEEE-SSSS-EEEEEGGGEEESS-GGGSPBTT----------------------------------------------------------------------------------------S--SSSTT-B---SSEEEEPTTEEEEEEEEE--S---EEEEEESTTGGGEEEEEE-GGGEETTTTEE-SS-SEE-EE-TTS-EEEEE--S--EEEEEEEEE-SSS-EEEEEEEE-TTEE-----PPP--S-----------EE----SS------GGGGTTTS-----------EEEEEE---GGG-PPPEEEEEEPPPSS---GGG--SSB-S-EEPPTT-EEE-EEEEEES-EEE--TTS--EEEE-BTSEEEEEEEES-EEES-EEEE---TTTSSSPPPSSSEESSGGGPEEPGGGSBEEEEEEEES-EEES-EEEESSEEEEEES-BS-EEES-EEE--SSEEEEEES-BS-EEES-EEE-----EE-TTSS-EESS-TT-EEEEEES-EEEEEES-EEES-SEEEEEE-GGG---EEEEEES-EEE--SSEEEEEES-BSEEEES-EEE--TTT-PPP-EEEEEES--EEE-S--EEESSS-HHHHHHHHHHTTS--